Protein AF-A0AAT9IBJ9-F1 (afdb_monomer)

Foldseek 3Di:
DDDDDDDDDDDDDDPPPPPPPPPPQPPQAWKDKAWDDWDQFAQFKTKTKMFIGRSSFFWPWKWKFKDFDDPQQADPVRHGDQVSVVVCSVPPTDTDTWPRDGITIDMDGGHHAQTKMWMKIWIGDPNGIDIHGIDMDHHFALAAWDKAWDQDWDDDPQFKTKTKMFGQHRGNDFWPWKWKFKDLDPPGDPVHDIDTFDGHGTMDMDMDGGHDAPGKMWMWIWIADPRGIDIYHTHIDHGHDQWDQQPVPRDIFGWDDQPPKIKGLFWAADDDPDQQLQFKYAPPDNDRDSVVRCPDPCCRPQHMFGQQVRQQVPAGPQKGFAALVNVLSNVVVQPDDSVQSPDAFKGDFRCCLLADPLAPDDNHCVVSSHQAQRAKAALSDDGDRGSFKAKEWHDHDPPDDPPQATWMKIDGHHGMIHIDRPGHSSMTHTTMIMHD

Sequence (436 aa):
MKKILILLSGAIMLVLACKKDKIKYNAGVTPAVVTTYPVNVTATSAALTGISLTGGKGITRQGFYTVMVSPDMYDTRGELDMTRVDSLVVRNGVHVEAPVKGDFEATITGLTGDTIYFVKAYAANDAGVTYGESVLFRSSKLVPPVVMLAKEYINIGDSAAVITGEVTAVGGDVVTERGLVWSTHENPEVTDQKVKLGTDQGSFTDTIPSLLTFVKYYVRAYAINRFGTAYSEQLVVIFLPPSFTDPRDGEEYTIKQYGNAVWMTQNFRHIPATGFGTEMWMQDYNGTDGGEAKKNKYYHEYGCLYTYDKAVAVAPAGWHLATDEEWKQLEILTGLTRKEADDVEWRGGSNEKLKSNLWPGQESGAMEFNIHPGGKQWCGGAFQDFQSMAFYWTGLDEGVASGESPYYRFYPPGNGTGRWNNWPNCVGLSVRYVRD

Structure (mmCIF, N/CA/C/O backbone):
data_AF-A0AAT9IBJ9-F1
#
_entry.id   AF-A0AAT9IBJ9-F1
#
loop_
_atom_site.group_PDB
_atom_site.id
_atom_site.type_symbol
_atom_site.label_atom_id
_atom_site.label_alt_id
_atom_site.label_comp_id
_atom_site.label_asym_id
_atom_site.label_entity_id
_atom_site.label_seq_id
_atom_site.pdbx_PDB_ins_code
_atom_site.Cartn_x
_atom_site.Cartn_y
_atom_site.Cartn_z
_atom_site.occupancy
_atom_site.B_iso_or_equiv
_atom_site.auth_seq_id
_atom_site.auth_comp_id
_atom_site.auth_asym_id
_atom_site.auth_atom_id
_atom_site.pdbx_PDB_model_num
ATOM 1 N N . MET A 1 1 ? 55.994 -9.973 83.983 1.00 33.88 1 MET A N 1
ATOM 2 C CA . MET A 1 1 ? 56.185 -8.737 83.193 1.00 33.88 1 MET A CA 1
ATOM 3 C C . MET A 1 1 ? 54.816 -8.170 82.860 1.00 33.88 1 MET A C 1
ATOM 5 O O . MET A 1 1 ? 53.998 -8.927 82.374 1.00 33.88 1 MET A O 1
ATOM 9 N N . LYS A 1 2 ? 54.624 -6.880 83.185 1.00 39.41 2 LYS A N 1
ATOM 10 C CA . LYS A 1 2 ? 53.522 -5.948 82.848 1.00 39.41 2 LYS A CA 1
ATOM 11 C C . LYS A 1 2 ? 52.076 -6.436 83.141 1.00 39.41 2 LYS A C 1
ATOM 13 O O . LYS A 1 2 ? 51.582 -7.302 82.443 1.00 39.41 2 LYS A O 1
ATOM 18 N N . LYS A 1 3 ? 51.427 -6.041 84.256 1.00 29.80 3 LYS A N 1
ATOM 19 C CA . LYS A 1 3 ? 50.841 -4.705 84.597 1.00 29.80 3 LYS A CA 1
ATOM 20 C C . LYS A 1 3 ? 49.663 -4.365 83.656 1.00 29.80 3 LYS A C 1
ATOM 22 O O . LYS A 1 3 ? 49.868 -4.469 82.460 1.00 29.80 3 LYS A O 1
ATOM 27 N N . ILE A 1 4 ? 48.465 -3.916 84.052 1.00 33.72 4 ILE A N 1
ATOM 28 C CA . ILE A 1 4 ? 47.937 -3.197 85.239 1.00 33.72 4 ILE A CA 1
ATOM 29 C C . ILE A 1 4 ? 46.386 -3.172 85.049 1.00 33.72 4 ILE A C 1
ATOM 31 O O . ILE A 1 4 ? 45.943 -3.057 83.913 1.00 33.72 4 ILE A O 1
ATOM 35 N N . LEU A 1 5 ? 45.550 -3.564 86.026 1.00 29.17 5 LEU A N 1
ATOM 36 C CA . LEU A 1 5 ? 44.768 -2.716 86.965 1.00 29.17 5 LEU A CA 1
ATOM 37 C C . LEU A 1 5 ? 44.037 -1.520 86.295 1.00 29.17 5 LEU A C 1
ATOM 39 O O . LEU A 1 5 ? 44.685 -0.702 85.664 1.00 29.17 5 LEU A O 1
ATOM 43 N N . ILE A 1 6 ? 42.704 -1.396 86.361 1.00 33.59 6 ILE A N 1
ATOM 44 C CA . ILE A 1 6 ? 41.917 -0.464 87.219 1.00 33.59 6 ILE A CA 1
ATOM 45 C C . ILE A 1 6 ? 40.426 -0.723 86.846 1.00 33.59 6 ILE A C 1
ATOM 47 O O . ILE A 1 6 ? 40.123 -0.718 85.659 1.00 33.59 6 ILE A O 1
ATOM 51 N N . LEU A 1 7 ? 39.505 -1.223 87.687 1.00 30.17 7 LEU A N 1
ATOM 52 C CA . LEU A 1 7 ? 38.807 -0.703 88.888 1.00 30.17 7 LEU A CA 1
ATOM 53 C C . LEU A 1 7 ? 37.723 0.383 88.651 1.00 30.17 7 LEU A C 1
ATOM 55 O O . LEU A 1 7 ? 38.048 1.484 88.227 1.00 30.17 7 LEU A O 1
ATOM 59 N N . LEU A 1 8 ? 36.493 0.046 89.106 1.00 29.92 8 LEU A N 1
ATOM 60 C CA . LEU A 1 8 ? 35.306 0.882 89.436 1.00 29.92 8 LEU A CA 1
ATOM 61 C C . LEU A 1 8 ? 34.594 1.580 88.255 1.00 29.92 8 LEU A C 1
ATOM 63 O O . LEU A 1 8 ? 35.239 2.060 87.345 1.00 29.92 8 LEU A O 1
ATOM 67 N N . SER A 1 9 ? 33.268 1.734 88.155 1.00 32.50 9 SER A N 1
ATOM 68 C CA . SER A 1 9 ? 32.111 1.747 89.078 1.00 32.50 9 SER A CA 1
ATOM 69 C C . SER A 1 9 ? 30.841 1.751 88.184 1.00 32.50 9 SER A C 1
ATOM 71 O O . SER A 1 9 ? 30.883 2.302 87.093 1.00 32.50 9 SER A O 1
ATOM 73 N N . GLY A 1 10 ? 29.779 0.980 88.444 1.00 38.00 10 GLY A N 1
ATOM 74 C CA . GLY A 1 10 ? 28.601 1.400 89.217 1.00 38.00 10 GLY A CA 1
ATOM 75 C C . GLY A 1 10 ? 27.656 2.351 88.454 1.00 38.00 10 GLY A C 1
ATOM 76 O O . GLY A 1 10 ? 27.929 3.541 88.451 1.00 38.00 10 GLY A O 1
ATOM 77 N N . ALA A 1 11 ? 26.537 1.868 87.882 1.00 32.09 11 ALA A N 1
ATOM 78 C CA . ALA A 1 11 ? 25.336 2.685 87.601 1.00 32.09 11 ALA A CA 1
ATOM 79 C C . ALA A 1 11 ? 24.121 1.847 87.127 1.00 32.09 11 ALA A C 1
ATOM 81 O O . ALA A 1 11 ? 24.049 1.414 85.984 1.00 32.09 11 ALA A O 1
ATOM 82 N N . ILE A 1 12 ? 23.175 1.633 88.048 1.00 39.91 12 ILE A N 1
ATOM 83 C CA . ILE A 1 12 ? 21.723 1.866 87.906 1.00 39.91 12 ILE A CA 1
ATOM 84 C C . ILE A 1 12 ? 21.079 1.459 86.559 1.00 39.91 12 ILE A C 1
ATOM 86 O O . ILE A 1 12 ? 21.113 2.199 85.578 1.00 39.91 12 ILE A O 1
ATOM 90 N N . MET A 1 13 ? 20.348 0.334 86.564 1.00 36.72 13 MET A N 1
ATOM 91 C CA . MET A 1 13 ? 19.259 0.093 85.609 1.00 36.72 13 MET A CA 1
ATOM 92 C C . MET A 1 13 ? 18.136 1.109 85.868 1.00 36.72 13 MET A C 1
ATOM 94 O O . MET A 1 13 ? 17.325 0.934 86.778 1.00 36.72 13 MET A O 1
ATOM 98 N N . LEU A 1 14 ? 18.076 2.167 85.058 1.00 37.56 14 LEU A N 1
ATOM 99 C CA . LEU A 1 14 ? 16.881 2.993 84.923 1.00 37.56 14 LEU A CA 1
ATOM 100 C C . LEU A 1 14 ? 15.986 2.350 83.856 1.00 37.56 14 LEU A C 1
ATOM 102 O O . LEU A 1 14 ? 16.256 2.435 82.659 1.00 37.56 14 LEU A O 1
ATOM 106 N N . VAL A 1 15 ? 14.913 1.692 84.294 1.00 42.31 15 VAL A N 1
ATOM 107 C CA . VAL A 1 15 ? 13.824 1.256 83.413 1.00 42.31 15 VAL A CA 1
ATOM 108 C C . VAL A 1 15 ? 13.047 2.505 82.994 1.00 42.31 15 VAL A C 1
ATOM 110 O O . VAL A 1 15 ? 12.079 2.899 83.640 1.00 42.31 15 VAL A O 1
ATOM 113 N N . LEU A 1 16 ? 13.481 3.164 81.920 1.00 41.03 16 LEU A N 1
ATOM 114 C CA . LEU A 1 16 ? 12.654 4.153 81.236 1.00 41.03 16 LEU A CA 1
ATOM 115 C C . LEU A 1 16 ? 11.699 3.408 80.307 1.00 41.03 16 LEU A C 1
ATOM 117 O O . LEU A 1 16 ? 12.017 3.066 79.170 1.00 41.03 16 LEU A O 1
ATOM 121 N N . ALA A 1 17 ? 10.505 3.149 80.835 1.00 44.41 17 ALA A N 1
ATOM 122 C CA . ALA A 1 17 ? 9.339 2.800 80.051 1.00 44.41 17 ALA A CA 1
ATOM 123 C C . ALA A 1 17 ? 9.091 3.904 79.011 1.00 44.41 17 ALA A C 1
ATOM 125 O O . ALA A 1 17 ? 8.544 4.961 79.328 1.00 44.41 17 ALA A O 1
ATOM 126 N N . CYS A 1 18 ? 9.464 3.656 77.755 1.00 38.22 18 CYS A N 1
ATOM 127 C CA . CYS A 1 18 ? 8.864 4.375 76.641 1.00 38.22 18 CYS A CA 1
ATOM 128 C C . CYS A 1 18 ? 7.370 4.037 76.642 1.00 38.22 18 CYS A C 1
ATOM 130 O O . CYS A 1 18 ? 6.963 2.956 76.207 1.00 38.22 18 CYS A O 1
ATOM 132 N N . LYS A 1 19 ? 6.535 4.960 77.136 1.00 46.34 19 LYS A N 1
ATOM 133 C CA . LYS A 1 19 ? 5.128 4.999 76.740 1.00 46.34 19 LYS A CA 1
ATOM 134 C C . LYS A 1 19 ? 5.133 5.113 75.221 1.00 46.34 19 LYS A C 1
ATOM 136 O O . LYS A 1 19 ? 5.510 6.142 74.674 1.00 46.34 19 LYS A O 1
ATOM 141 N N . LYS A 1 20 ? 4.755 4.029 74.547 1.00 48.34 20 LYS A N 1
ATOM 142 C CA . LYS A 1 20 ? 4.363 4.065 73.144 1.00 48.34 20 LYS A CA 1
ATOM 143 C C . LYS A 1 20 ? 3.150 4.984 73.096 1.00 48.34 20 LYS A C 1
ATOM 145 O O . LYS A 1 20 ? 2.043 4.552 73.422 1.00 48.34 20 LYS A O 1
ATOM 150 N N . ASP A 1 21 ? 3.378 6.259 72.796 1.00 45.72 21 ASP A N 1
ATOM 151 C CA . ASP A 1 21 ? 2.298 7.173 72.480 1.00 45.72 21 ASP A CA 1
ATOM 152 C C . ASP A 1 21 ? 1.456 6.478 71.419 1.00 45.72 21 ASP A C 1
ATOM 154 O O . ASP A 1 21 ? 1.953 6.047 70.373 1.00 45.72 21 ASP A O 1
ATOM 158 N N . LYS A 1 22 ? 0.183 6.250 71.747 1.00 47.19 22 LYS A N 1
ATOM 159 C CA . LYS A 1 22 ? -0.789 5.784 70.771 1.00 47.19 22 LYS A CA 1
ATOM 160 C C . LYS A 1 22 ? -0.810 6.864 69.701 1.00 47.19 22 LYS A C 1
ATOM 162 O O . LYS A 1 22 ? -1.432 7.903 69.909 1.00 47.19 22 LYS A O 1
ATOM 167 N N . ILE A 1 23 ? -0.113 6.632 68.590 1.00 51.53 23 ILE A N 1
ATOM 168 C CA . ILE A 1 23 ? -0.318 7.396 67.367 1.00 51.53 23 ILE A CA 1
ATOM 169 C C . ILE A 1 23 ? -1.826 7.331 67.146 1.00 51.53 23 ILE A C 1
ATOM 171 O O . ILE A 1 23 ? -2.385 6.248 66.954 1.00 51.53 23 ILE A O 1
ATOM 175 N N . LYS A 1 24 ? -2.504 8.471 67.306 1.00 49.97 24 LYS A N 1
ATOM 176 C CA . LYS A 1 24 ? -3.900 8.595 66.914 1.00 49.97 24 LYS A CA 1
ATOM 177 C C . LYS A 1 24 ? -3.889 8.326 65.417 1.00 49.97 24 LYS A C 1
ATOM 179 O O . LYS A 1 24 ? -3.444 9.179 64.658 1.00 49.97 24 LYS A O 1
ATOM 184 N N . TYR A 1 25 ? -4.297 7.126 65.002 1.00 54.47 25 TYR A N 1
ATOM 185 C CA . TYR A 1 25 ? -4.674 6.900 63.615 1.00 54.47 25 TYR A CA 1
ATOM 186 C C . TYR A 1 25 ? -5.629 8.037 63.262 1.00 54.47 25 TYR A C 1
ATOM 188 O O . TYR A 1 25 ? -6.594 8.260 64.002 1.00 54.47 25 TYR A O 1
ATOM 196 N N . ASN A 1 26 ? -5.307 8.809 62.219 1.00 57.41 26 ASN A N 1
ATOM 197 C CA . ASN A 1 26 ? -6.212 9.836 61.718 1.00 57.41 26 ASN A CA 1
ATOM 198 C C . ASN A 1 26 ? -7.602 9.207 61.623 1.00 57.41 26 ASN A C 1
ATOM 200 O O . ASN A 1 26 ? -7.739 8.099 61.097 1.00 57.41 26 ASN A O 1
ATOM 204 N N . ALA A 1 27 ? -8.606 9.857 62.216 1.00 66.31 27 ALA A N 1
ATOM 205 C CA . ALA A 1 27 ? -9.973 9.373 62.121 1.00 66.31 27 ALA A CA 1
ATOM 206 C C . ALA A 1 27 ? -10.280 9.207 60.630 1.00 66.31 27 ALA A C 1
ATOM 208 O O . ALA A 1 27 ? -10.141 10.171 59.882 1.00 66.31 27 ALA A O 1
ATOM 209 N N . GLY A 1 28 ? -10.583 7.977 60.198 1.00 71.62 28 GLY A N 1
ATOM 210 C CA . GLY A 1 28 ? -10.829 7.721 58.781 1.00 71.62 28 GLY A CA 1
ATOM 211 C C . GLY A 1 28 ? -11.870 8.693 58.250 1.00 71.62 28 GLY A C 1
ATOM 212 O O . GLY A 1 28 ? -12.918 8.863 58.878 1.00 71.62 28 GLY A O 1
ATOM 213 N N . VAL A 1 29 ? -11.531 9.346 57.146 1.00 87.06 29 VAL A N 1
ATOM 214 C CA . VAL A 1 29 ? -12.400 10.285 56.438 1.00 87.06 29 VAL A CA 1
ATOM 215 C C . VAL A 1 29 ? -13.200 9.527 55.386 1.00 87.06 29 VAL A C 1
ATOM 217 O O . VAL A 1 29 ? -12.991 8.328 55.186 1.00 87.06 29 VAL A O 1
ATOM 220 N N . THR A 1 30 ? -14.138 10.200 54.727 1.00 89.75 30 THR A N 1
ATOM 221 C CA . THR A 1 30 ? -14.842 9.602 53.591 1.00 89.75 30 THR A CA 1
ATOM 222 C C . THR A 1 30 ? -13.848 9.202 52.487 1.00 89.75 30 THR A C 1
ATOM 224 O O . THR A 1 30 ? -12.748 9.762 52.416 1.00 89.75 30 THR A O 1
ATOM 227 N N . PRO A 1 31 ? -14.182 8.222 51.629 1.00 92.38 31 PRO A N 1
ATOM 228 C CA . PRO A 1 31 ? -13.304 7.824 50.531 1.00 92.38 31 PRO A CA 1
ATOM 229 C C . PRO A 1 31 ? -13.069 8.973 49.542 1.00 92.38 31 PRO A C 1
ATOM 231 O O . PRO A 1 31 ? -13.864 9.907 49.470 1.00 92.38 31 PRO A O 1
ATOM 234 N N . ALA A 1 32 ? -12.026 8.878 48.722 1.00 92.50 32 ALA A N 1
ATOM 235 C CA . ALA A 1 32 ? -11.941 9.653 47.484 1.00 92.50 32 ALA A CA 1
ATOM 236 C C . ALA A 1 32 ? -12.329 8.743 46.317 1.00 92.50 32 ALA A C 1
ATOM 238 O O . ALA A 1 32 ? -11.986 7.561 46.327 1.00 92.50 32 ALA A O 1
ATOM 239 N N . VAL A 1 33 ? -13.047 9.271 45.331 1.00 95.56 33 VAL A N 1
ATOM 240 C CA . VAL A 1 33 ? -13.474 8.504 44.158 1.00 95.56 33 VAL A CA 1
ATOM 241 C C . VAL A 1 33 ? -13.428 9.375 42.908 1.00 95.56 33 VAL A C 1
ATOM 243 O O . VAL A 1 33 ? -13.745 10.562 42.958 1.00 95.56 33 VAL A O 1
ATOM 246 N N . VAL A 1 34 ? -13.019 8.778 41.793 1.00 96.69 34 VAL A N 1
ATOM 247 C CA . VAL A 1 34 ? -12.942 9.407 40.473 1.00 96.69 34 VAL A CA 1
ATOM 248 C C . VAL A 1 34 ? -13.735 8.558 39.488 1.00 96.69 34 VAL A C 1
ATOM 250 O O . VAL A 1 34 ? -13.522 7.349 39.395 1.00 96.69 34 VAL A O 1
ATOM 253 N N . THR A 1 35 ? -14.642 9.200 38.753 1.00 97.50 35 THR A N 1
ATOM 254 C CA . THR A 1 35 ? -15.336 8.595 37.611 1.00 97.50 35 THR A CA 1
ATOM 255 C C . THR A 1 35 ? -14.458 8.731 36.369 1.00 97.50 35 THR A C 1
ATOM 257 O O . THR A 1 35 ? -13.987 9.831 36.079 1.00 97.50 35 THR A O 1
ATOM 260 N N . THR A 1 36 ? -14.251 7.651 35.615 1.00 96.19 36 THR A N 1
ATOM 261 C CA . THR A 1 36 ? -13.527 7.685 34.333 1.00 96.19 36 THR A CA 1
ATOM 262 C C . THR A 1 36 ? -14.460 7.395 33.156 1.00 96.19 36 THR A C 1
ATOM 264 O O . THR A 1 36 ? -15.630 7.051 33.338 1.00 96.19 36 THR A O 1
ATOM 267 N N . TYR A 1 37 ? -13.972 7.593 31.926 1.00 94.50 37 TYR A N 1
ATOM 268 C CA . TYR A 1 37 ? -14.770 7.343 30.725 1.00 94.50 37 TYR A CA 1
ATOM 269 C C . TYR A 1 37 ? -15.087 5.847 30.570 1.00 94.50 37 TYR A C 1
ATOM 271 O O . TYR A 1 37 ? -14.172 5.022 30.669 1.00 94.50 37 TYR A O 1
ATOM 279 N N . PRO A 1 38 ? -16.355 5.487 30.293 1.00 93.69 38 PRO A N 1
ATOM 280 C CA . PRO A 1 38 ? -16.714 4.112 29.983 1.00 93.69 38 PRO A CA 1
ATOM 281 C C . PRO A 1 38 ? -15.970 3.565 28.761 1.00 93.69 38 PRO A C 1
ATOM 283 O O . PRO A 1 38 ? -15.648 4.303 27.830 1.00 93.69 38 PRO A O 1
ATOM 286 N N . VAL A 1 39 ? -15.762 2.250 28.743 1.00 90.25 39 VAL A N 1
ATOM 287 C CA . VAL A 1 39 ? -15.169 1.499 27.624 1.00 90.25 39 VAL A CA 1
ATOM 288 C C . VAL A 1 39 ? -16.150 0.436 27.120 1.00 90.25 39 VAL A C 1
ATOM 290 O O . VAL A 1 39 ? -17.191 0.207 27.740 1.00 90.25 39 VAL A O 1
ATOM 293 N N . ASN A 1 40 ? -15.860 -0.196 25.976 1.00 86.31 40 ASN A N 1
ATOM 294 C CA . ASN A 1 40 ? -16.709 -1.239 25.376 1.00 86.31 40 ASN A CA 1
ATOM 295 C C . ASN A 1 40 ? -18.190 -0.817 25.255 1.00 86.31 40 ASN A C 1
ATOM 297 O O . ASN A 1 40 ? -19.105 -1.581 25.566 1.00 86.31 40 ASN A O 1
ATOM 301 N N . VAL A 1 41 ? -18.431 0.437 24.863 1.00 91.06 41 VAL A N 1
ATOM 302 C CA . VAL A 1 41 ? -19.777 1.011 24.800 1.00 91.06 41 VAL A CA 1
ATOM 303 C C . VAL A 1 41 ? -20.520 0.457 23.582 1.00 91.06 41 VAL A C 1
ATOM 305 O O . VAL A 1 41 ? -20.170 0.745 22.437 1.00 91.06 41 VAL A O 1
ATOM 308 N N . THR A 1 42 ? -21.572 -0.321 23.825 1.00 93.00 42 THR A N 1
ATOM 309 C CA . THR A 1 42 ? -22.490 -0.835 22.799 1.00 93.00 42 THR A CA 1
ATOM 310 C C . THR A 1 42 ? -23.776 -0.006 22.769 1.00 93.00 42 THR A C 1
ATOM 312 O O . THR A 1 42 ? -23.921 0.993 23.481 1.00 93.00 42 THR A O 1
ATOM 315 N N . ALA A 1 43 ? -24.745 -0.403 21.942 1.00 93.81 43 ALA A N 1
ATOM 316 C CA . ALA A 1 43 ? -26.064 0.217 21.971 1.00 93.81 43 ALA A CA 1
ATOM 317 C C . ALA A 1 43 ? -26.853 -0.115 23.249 1.00 93.81 43 ALA A C 1
ATOM 319 O O . ALA A 1 43 ? -27.768 0.625 23.597 1.00 93.81 43 ALA A O 1
ATOM 320 N N . THR A 1 44 ? -26.511 -1.212 23.935 1.00 93.88 44 THR A N 1
ATOM 321 C CA . THR A 1 44 ? -27.290 -1.754 25.061 1.00 93.88 44 THR A CA 1
ATOM 322 C C . THR A 1 44 ? -26.507 -1.903 26.359 1.00 93.88 44 THR A C 1
ATOM 324 O O . THR A 1 44 ? -27.101 -2.226 27.384 1.00 93.88 44 THR A O 1
ATOM 327 N N . SER A 1 45 ? -25.196 -1.689 26.350 1.00 94.56 45 SER A N 1
ATOM 328 C CA . SER A 1 45 ? -24.333 -1.861 27.516 1.00 94.56 45 SER A CA 1
ATOM 329 C C . SER A 1 45 ? -23.090 -0.980 27.454 1.00 94.56 45 SER A C 1
ATOM 331 O O . SER A 1 45 ? -22.714 -0.492 26.391 1.00 94.56 45 SER A O 1
ATOM 333 N N . ALA A 1 46 ? -22.446 -0.786 28.600 1.00 94.88 4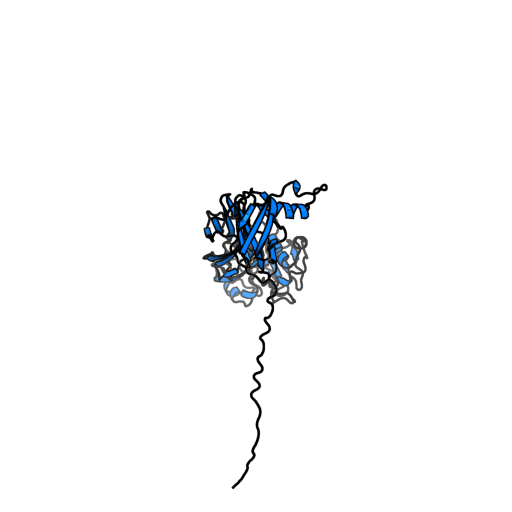6 ALA A N 1
ATOM 334 C CA . ALA A 1 46 ? -21.133 -0.158 28.702 1.00 94.88 46 ALA A CA 1
ATOM 335 C C . ALA A 1 46 ? -20.378 -0.718 29.913 1.00 94.88 46 ALA A C 1
ATOM 337 O O . ALA A 1 46 ? -20.995 -1.054 30.929 1.00 94.88 46 ALA A O 1
ATOM 338 N N . ALA A 1 47 ? -19.051 -0.790 29.820 1.00 94.38 47 ALA A N 1
ATOM 339 C CA . ALA A 1 47 ? -18.187 -1.024 30.970 1.00 94.38 47 ALA A CA 1
ATOM 340 C C . ALA A 1 47 ? -17.871 0.318 31.638 1.00 94.38 47 ALA A C 1
ATOM 342 O O . ALA A 1 47 ? -17.196 1.172 31.063 1.00 94.38 47 ALA A O 1
ATOM 343 N N . LEU A 1 48 ? -18.405 0.520 32.840 1.00 96.88 48 LEU A N 1
ATOM 344 C CA . LEU A 1 48 ? -18.206 1.714 33.654 1.00 96.88 48 LEU A CA 1
ATOM 345 C C . LEU A 1 48 ? -16.942 1.543 34.486 1.00 96.88 48 LEU A C 1
ATOM 347 O O . LEU A 1 48 ? -16.769 0.507 35.125 1.00 96.88 48 LEU A O 1
ATOM 351 N N . THR A 1 49 ? -16.084 2.556 34.500 1.00 96.06 49 THR A N 1
ATOM 352 C CA . THR A 1 49 ? -14.758 2.494 35.121 1.00 96.06 49 THR A CA 1
ATOM 353 C C . THR A 1 49 ? -14.596 3.607 36.156 1.00 96.06 49 THR A C 1
ATOM 355 O O . THR A 1 49 ? -15.121 4.715 35.999 1.00 96.06 49 THR A O 1
ATOM 358 N N . GLY A 1 50 ? -13.903 3.304 37.254 1.00 96.19 50 GLY A N 1
ATOM 359 C CA . GLY A 1 50 ? -13.663 4.252 38.334 1.00 96.19 50 GLY A CA 1
ATOM 360 C C . GLY A 1 50 ? -12.473 3.865 39.205 1.00 96.19 50 GLY A C 1
ATOM 361 O O . GLY A 1 50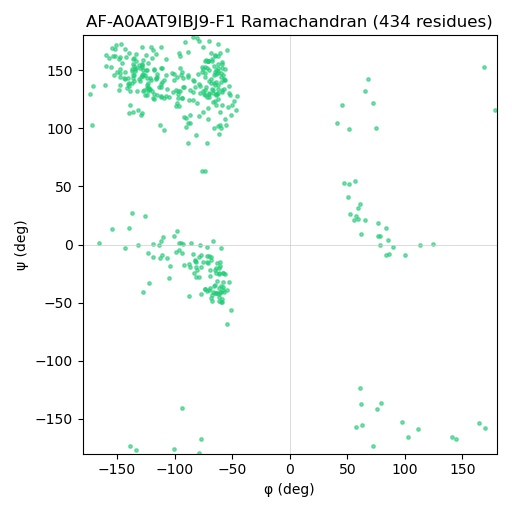 ? -12.005 2.726 39.193 1.00 96.19 50 GLY A O 1
ATOM 362 N N . ILE A 1 51 ? -11.989 4.842 39.968 1.00 94.50 51 ILE A N 1
ATOM 363 C CA . ILE A 1 51 ? -10.856 4.693 40.888 1.00 94.50 51 ILE A CA 1
ATOM 364 C C . ILE A 1 51 ? -11.298 5.166 42.268 1.00 94.50 51 ILE A C 1
ATOM 366 O O . ILE A 1 51 ? -11.883 6.244 42.388 1.00 94.50 51 ILE A O 1
ATOM 370 N N . SER A 1 52 ? -11.015 4.396 43.317 1.00 92.44 52 SER A N 1
ATOM 371 C CA . SER A 1 52 ? -11.308 4.762 44.702 1.00 92.44 52 SER A CA 1
ATOM 372 C C . SER A 1 52 ? -10.093 4.639 45.627 1.00 92.44 52 SER A C 1
ATOM 374 O O . SER A 1 52 ? -9.236 3.764 45.497 1.00 92.44 52 SER A O 1
ATOM 376 N N . LEU A 1 53 ? -10.028 5.539 46.609 1.00 89.75 53 LEU A N 1
ATOM 377 C CA . LEU A 1 53 ? -9.049 5.535 47.693 1.00 89.75 53 LEU A CA 1
ATOM 378 C C . LEU A 1 53 ? -9.782 5.528 49.032 1.00 89.75 53 LEU A C 1
ATOM 380 O O . LEU A 1 53 ? -10.741 6.266 49.246 1.00 89.75 53 LEU A O 1
ATOM 384 N N . THR A 1 54 ? -9.295 4.716 49.965 1.00 85.12 54 THR A N 1
ATOM 385 C CA . THR A 1 54 ? -10.000 4.358 51.207 1.00 85.12 54 THR A CA 1
ATOM 386 C C . THR A 1 54 ? -10.243 5.520 52.178 1.00 85.12 54 THR A C 1
ATOM 388 O O . THR A 1 54 ? -11.108 5.426 53.044 1.00 85.12 54 THR A O 1
ATOM 391 N N . GLY A 1 55 ? -9.469 6.607 52.099 1.00 76.75 55 GLY A N 1
ATOM 392 C CA . GLY A 1 55 ? -9.528 7.678 53.105 1.00 76.75 55 GLY A CA 1
ATOM 393 C C . GLY A 1 55 ? -9.071 7.222 54.503 1.00 76.75 55 GLY A C 1
ATOM 394 O O . GLY A 1 55 ? -9.429 7.825 55.514 1.00 76.75 55 GLY A O 1
ATOM 395 N N . GLY A 1 56 ? -8.297 6.130 54.583 1.00 77.12 56 GLY A N 1
ATOM 396 C CA . GLY A 1 56 ? -7.768 5.575 55.836 1.00 77.12 56 GLY A CA 1
ATOM 397 C C . GLY A 1 56 ? -8.665 4.541 56.535 1.00 77.12 56 GLY A C 1
ATOM 398 O O . GLY A 1 56 ? -8.245 3.974 57.542 1.00 77.12 56 GLY A O 1
ATOM 399 N N . LYS A 1 57 ? -9.862 4.250 56.004 1.00 81.19 57 LYS A N 1
ATOM 400 C CA . LYS A 1 57 ? -10.751 3.152 56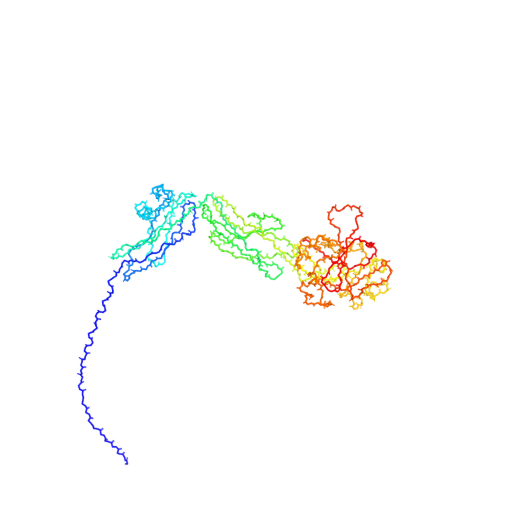.438 1.00 81.19 57 LYS A CA 1
ATOM 401 C C . LYS A 1 57 ? -11.227 2.343 55.236 1.00 81.19 57 LYS A C 1
ATOM 403 O O . LYS A 1 57 ? -11.502 2.916 54.193 1.00 81.19 57 LYS A O 1
ATOM 408 N N . GLY A 1 58 ? -11.346 1.023 55.381 1.00 88.75 58 GLY A N 1
ATOM 409 C CA . GLY A 1 58 ? -11.755 0.142 54.281 1.00 88.75 58 GLY A CA 1
ATOM 410 C C . GLY A 1 58 ? -13.058 0.594 53.613 1.00 88.75 58 GLY A C 1
ATOM 411 O O . GLY A 1 58 ? -14.010 0.968 54.295 1.00 88.75 58 GLY A O 1
ATOM 412 N N . ILE A 1 59 ? -13.081 0.564 52.281 1.00 93.00 59 ILE A N 1
ATOM 413 C CA . ILE A 1 59 ? -14.298 0.805 51.501 1.00 93.00 59 ILE A CA 1
ATOM 414 C C . ILE A 1 59 ? -15.257 -0.360 51.753 1.00 93.00 59 ILE A C 1
ATOM 416 O O . ILE A 1 59 ? -14.845 -1.518 51.747 1.00 93.00 59 ILE A O 1
ATOM 420 N N . THR A 1 60 ? -16.525 -0.053 52.005 1.00 94.12 60 THR A N 1
ATOM 421 C CA . THR A 1 60 ? -17.574 -1.044 52.276 1.00 94.12 60 THR A CA 1
ATOM 422 C C . THR A 1 60 ? -18.509 -1.235 51.089 1.00 94.12 60 THR A C 1
ATOM 424 O O . THR A 1 60 ? -19.037 -2.328 50.911 1.00 94.12 60 THR A O 1
ATOM 427 N N . ARG A 1 61 ? -18.698 -0.195 50.264 1.00 95.25 61 ARG A N 1
ATOM 428 C CA . ARG A 1 61 ? -19.465 -0.237 49.009 1.00 95.25 61 ARG A CA 1
ATOM 429 C C . ARG A 1 61 ? -18.874 0.715 47.986 1.00 95.25 61 ARG A C 1
ATOM 431 O O . ARG A 1 61 ? -18.385 1.780 48.360 1.00 95.25 61 ARG A O 1
ATOM 438 N N . GLN A 1 62 ? -18.977 0.362 46.714 1.00 96.88 62 GLN A N 1
ATOM 439 C CA . GLN A 1 62 ? -18.638 1.244 45.604 1.00 96.88 62 GLN A CA 1
ATOM 440 C C . GLN A 1 62 ? -19.356 0.802 44.338 1.00 96.88 62 GLN A C 1
ATOM 442 O O . GLN A 1 62 ? -19.788 -0.341 44.232 1.00 96.88 62 GLN A O 1
ATOM 447 N N . GLY A 1 63 ? -19.473 1.701 43.374 1.00 97.31 63 GLY A N 1
ATOM 448 C CA . GLY A 1 63 ? -20.200 1.426 42.145 1.00 97.31 63 GLY A CA 1
ATOM 449 C C . GLY A 1 63 ? -20.504 2.702 41.384 1.00 97.31 63 GLY A C 1
ATOM 450 O O . GLY A 1 63 ? -19.801 3.703 41.526 1.00 97.31 63 GLY A O 1
ATOM 451 N N . PHE A 1 64 ? -21.572 2.671 40.595 1.00 98.12 64 PHE A N 1
ATOM 452 C CA . PHE A 1 64 ? -21.932 3.750 39.687 1.00 98.12 64 PHE A CA 1
ATOM 453 C C . PHE A 1 64 ? -23.428 4.046 39.716 1.00 98.12 64 PHE A C 1
ATOM 455 O O . PHE A 1 64 ? -24.253 3.155 39.904 1.00 98.12 64 PHE A O 1
ATOM 462 N N . TYR A 1 65 ? -23.761 5.306 39.468 1.00 98.00 65 TYR A N 1
ATOM 463 C CA . TYR A 1 65 ? -25.088 5.759 39.081 1.00 98.00 65 TYR A CA 1
ATOM 464 C C . TYR A 1 65 ? -25.044 6.234 37.636 1.00 98.00 65 TYR A C 1
ATOM 466 O O . TYR A 1 65 ? -24.087 6.898 37.233 1.00 98.00 65 TYR A O 1
ATOM 474 N N . THR A 1 66 ? -26.074 5.916 36.859 1.00 97.56 66 THR A N 1
ATOM 475 C CA . THR A 1 66 ? -26.167 6.319 35.451 1.00 97.56 66 THR A CA 1
ATOM 476 C C . THR A 1 66 ? -27.558 6.809 35.099 1.00 97.56 66 THR A C 1
ATOM 478 O O . THR A 1 66 ? -28.549 6.222 35.517 1.00 97.56 66 THR A O 1
ATOM 481 N N . VAL A 1 67 ? -27.670 7.868 34.310 1.00 96.81 67 VAL A N 1
ATOM 482 C CA . VAL A 1 67 ? -28.976 8.414 33.923 1.00 96.81 67 VAL A CA 1
ATOM 483 C C . VAL A 1 67 ? -28.930 8.920 32.491 1.00 96.81 67 VAL A C 1
ATOM 485 O O . VAL A 1 67 ? -27.916 9.455 32.050 1.00 96.81 67 VAL A O 1
ATOM 488 N N . MET A 1 68 ? -30.024 8.730 31.758 1.00 96.75 68 MET A N 1
ATOM 489 C CA . MET A 1 68 ? -30.193 9.312 30.428 1.00 96.75 68 MET A CA 1
ATOM 490 C C . MET A 1 68 ? -30.265 10.834 30.544 1.00 96.75 68 MET A C 1
ATOM 492 O O . MET A 1 68 ? -30.923 11.345 31.450 1.00 96.75 68 MET A O 1
ATOM 496 N N . VAL A 1 69 ? -29.618 11.557 29.631 1.00 96.38 69 VAL A N 1
ATOM 497 C CA . VAL A 1 69 ? -29.752 13.015 29.578 1.00 96.38 69 VAL A CA 1
ATOM 498 C C . VAL A 1 69 ? -31.206 13.379 29.295 1.00 96.38 69 VAL A C 1
ATOM 500 O O . VAL A 1 69 ? -31.791 12.922 28.312 1.00 96.38 69 VAL A O 1
ATOM 503 N N . SER A 1 70 ? -31.785 14.207 30.159 1.00 94.56 70 SER A N 1
ATOM 504 C CA . SER A 1 70 ? -33.184 14.625 30.091 1.00 94.56 70 SER A CA 1
ATOM 505 C C . SER A 1 70 ? -33.323 16.153 30.125 1.00 94.56 70 SER A C 1
ATOM 507 O O . SER A 1 70 ? -32.414 16.848 30.584 1.00 94.56 70 SER A O 1
ATOM 509 N N . PRO A 1 71 ? -34.449 16.716 29.640 1.00 94.81 71 PRO A N 1
ATOM 510 C CA . PRO A 1 71 ? -34.629 18.169 29.532 1.00 94.81 71 PRO A CA 1
ATOM 511 C C . PRO A 1 71 ? -34.496 18.948 30.852 1.00 94.81 71 PRO A C 1
ATOM 513 O O . PRO A 1 71 ? -34.167 20.128 30.838 1.00 94.81 71 PRO A O 1
ATOM 516 N N . ASP A 1 72 ? -34.732 18.305 31.996 1.00 94.50 72 ASP A N 1
ATOM 517 C CA . ASP A 1 72 ? -34.595 18.895 33.334 1.00 94.50 72 ASP A CA 1
ATOM 518 C C . ASP A 1 72 ? -33.137 19.127 33.770 1.00 94.50 72 ASP A C 1
ATOM 520 O O . ASP A 1 72 ? -32.907 19.815 34.765 1.00 94.50 72 ASP A O 1
ATOM 524 N N . MET A 1 73 ? -32.162 18.604 33.020 1.00 96.19 73 MET A N 1
ATOM 525 C CA . MET A 1 73 ? -30.729 18.847 33.228 1.00 96.19 73 MET A CA 1
ATOM 526 C C . MET A 1 73 ? -30.241 20.163 32.618 1.00 96.19 73 MET A C 1
ATOM 528 O O . MET A 1 73 ? -29.133 20.597 32.924 1.00 96.19 73 MET A O 1
ATOM 532 N N . TYR A 1 74 ? -31.044 20.796 31.766 1.00 95.50 74 TYR A N 1
ATOM 533 C CA . TYR A 1 74 ? -30.675 22.035 31.095 1.00 95.50 74 TYR A CA 1
ATOM 534 C C . TYR A 1 74 ? -31.175 23.257 31.868 1.00 95.50 74 TYR A C 1
ATOM 536 O O . TYR A 1 74 ? -32.211 23.220 32.546 1.00 95.50 74 TYR A O 1
ATOM 544 N N . ASP A 1 75 ? -30.430 24.352 31.782 1.00 94.75 75 ASP A N 1
ATOM 545 C CA . ASP A 1 75 ? -30.853 25.659 32.261 1.00 94.75 75 ASP A CA 1
ATOM 546 C C . ASP A 1 75 ? -31.812 26.341 31.264 1.00 94.75 75 ASP A C 1
ATOM 548 O O . ASP A 1 75 ? -32.159 25.816 30.204 1.00 94.75 75 ASP A O 1
ATOM 552 N N . THR A 1 76 ? -32.264 27.553 31.590 1.00 93.94 76 THR A N 1
ATOM 553 C CA . THR A 1 76 ? -33.179 28.314 30.721 1.00 93.94 76 THR A CA 1
ATOM 554 C C . THR A 1 76 ? -32.546 28.788 29.409 1.00 93.94 76 THR A C 1
ATOM 556 O O . THR A 1 76 ? -33.259 29.307 28.554 1.00 93.94 76 THR A O 1
ATOM 559 N N . ARG A 1 77 ? -31.221 28.684 29.264 1.00 94.44 77 ARG A N 1
ATOM 560 C CA . ARG A 1 77 ? -30.464 29.048 28.059 1.00 94.44 77 ARG A CA 1
ATOM 561 C C . ARG A 1 77 ? -30.191 27.832 27.170 1.00 94.44 77 ARG A C 1
ATOM 563 O O . ARG A 1 77 ? -29.691 28.016 26.067 1.00 94.44 77 ARG A O 1
ATOM 570 N N . GLY A 1 78 ? -30.563 26.629 27.616 1.00 93.19 78 GLY A N 1
ATOM 571 C CA . GLY A 1 78 ? -30.321 25.380 26.898 1.00 93.19 78 GLY A CA 1
ATOM 572 C C . GLY A 1 78 ? -28.930 24.794 27.139 1.00 93.19 78 GLY A C 1
ATOM 573 O O . GLY A 1 78 ? -28.533 23.892 26.407 1.00 93.19 78 GLY A O 1
ATOM 574 N N . GLU A 1 79 ? -28.207 25.270 28.153 1.00 95.06 79 GLU A N 1
ATOM 575 C CA . GLU A 1 79 ? -26.903 24.737 28.554 1.00 95.06 79 GLU A CA 1
ATOM 576 C C . GLU A 1 79 ? -27.064 23.724 29.691 1.00 95.06 79 GLU A C 1
ATOM 578 O O . GLU A 1 79 ? -28.008 23.803 30.478 1.00 95.06 79 GLU A O 1
ATOM 583 N N . LEU A 1 80 ? -26.154 22.753 29.795 1.00 94.88 80 LEU A N 1
ATOM 584 C CA . LEU A 1 80 ? -26.185 21.769 30.882 1.00 94.88 80 LEU A CA 1
ATOM 585 C C . LEU A 1 80 ? -25.897 22.444 32.232 1.00 94.88 80 LEU A C 1
ATOM 587 O O . LEU A 1 80 ? -24.828 23.018 32.437 1.00 94.88 80 LEU A O 1
ATOM 591 N N . ASP A 1 81 ? -26.825 22.319 33.182 1.00 96.12 81 ASP A N 1
ATOM 592 C CA . ASP A 1 81 ? -26.624 22.742 34.568 1.00 96.12 81 ASP A CA 1
ATOM 593 C C . ASP A 1 81 ? -26.043 21.574 35.370 1.00 96.12 81 ASP A C 1
ATOM 595 O O . ASP A 1 81 ? -26.758 20.666 35.803 1.00 96.12 81 ASP A O 1
ATOM 599 N N . MET A 1 82 ? -24.729 21.604 35.599 1.00 94.31 82 MET A N 1
ATOM 600 C CA . MET A 1 82 ? -24.030 20.525 36.301 1.00 94.31 82 MET A CA 1
ATOM 601 C C . MET A 1 82 ? -24.515 20.309 37.738 1.00 94.31 82 MET A C 1
ATOM 603 O O . MET A 1 82 ? -24.475 19.180 38.221 1.00 94.31 82 MET A O 1
ATOM 607 N N . THR A 1 83 ? -25.071 21.330 38.399 1.00 94.31 83 THR A N 1
ATOM 608 C CA . THR A 1 83 ? -25.667 21.164 39.735 1.00 94.31 83 THR A CA 1
ATOM 609 C C . THR A 1 83 ? -26.914 20.285 39.655 1.00 94.31 83 THR A C 1
ATOM 611 O O . THR A 1 83 ? -27.134 19.401 40.490 1.00 94.31 83 THR A O 1
ATOM 614 N N . ARG A 1 84 ? -27.734 20.494 38.616 1.00 95.25 84 ARG A N 1
ATOM 615 C CA . ARG A 1 84 ? -28.905 19.657 38.337 1.00 95.25 84 ARG A CA 1
ATOM 616 C C . ARG A 1 84 ? -28.488 18.258 37.928 1.00 95.25 84 ARG A C 1
ATOM 618 O O . ARG A 1 84 ? -29.005 17.313 38.526 1.00 95.25 84 ARG A O 1
ATOM 625 N N . VAL A 1 85 ? -27.540 18.129 36.995 1.00 95.25 85 VAL A N 1
ATOM 626 C CA . VAL A 1 85 ? -26.983 16.837 36.562 1.00 95.25 85 VAL A CA 1
ATOM 627 C C . VAL A 1 85 ? -26.549 16.034 37.780 1.00 95.25 85 VAL A C 1
ATOM 629 O O . VAL A 1 85 ? -27.070 14.946 38.007 1.00 95.25 85 VAL A O 1
ATOM 632 N N . ASP A 1 86 ? -25.677 16.596 38.616 1.00 94.88 86 ASP A N 1
ATOM 633 C CA . ASP A 1 86 ? -25.102 15.900 39.762 1.00 94.88 86 ASP A CA 1
ATOM 634 C C . ASP A 1 86 ? -26.151 15.387 40.746 1.00 94.88 86 ASP A C 1
ATOM 636 O O . ASP A 1 86 ? -25.993 14.291 41.289 1.00 94.88 86 ASP A O 1
ATOM 640 N N . SER A 1 87 ? -27.229 16.149 40.947 1.00 94.50 87 SER A N 1
ATOM 641 C CA . SER A 1 87 ? -28.357 15.721 41.776 1.00 94.50 87 SER A CA 1
ATOM 642 C C . SER A 1 87 ? -29.193 14.624 41.106 1.00 94.50 87 SER A C 1
ATOM 644 O O . SER A 1 87 ? -29.612 13.668 41.761 1.00 94.50 87 SER A O 1
ATOM 646 N N . LEU A 1 88 ? -29.421 14.738 39.795 1.00 95.50 88 LEU A N 1
ATOM 647 C CA . LEU A 1 88 ? -30.283 13.851 39.020 1.00 95.50 88 LEU A CA 1
ATOM 648 C C . LEU A 1 88 ? -29.638 12.491 38.786 1.00 95.50 88 LEU A C 1
ATOM 650 O O . LEU A 1 88 ? -30.342 11.487 38.883 1.00 95.50 88 LEU A O 1
ATOM 654 N N . VAL A 1 89 ? -28.322 12.436 38.551 1.00 96.25 89 VAL A N 1
ATOM 655 C CA . VAL A 1 89 ? -27.607 11.162 38.398 1.00 96.25 89 VAL A CA 1
ATOM 656 C C . VAL A 1 89 ? -27.774 10.307 39.651 1.00 96.25 89 VAL A C 1
ATOM 658 O O . VAL A 1 89 ? -28.120 9.138 39.547 1.00 96.25 89 VAL A O 1
ATOM 661 N N . VAL A 1 90 ? -27.597 10.885 40.840 1.00 95.25 90 VAL A N 1
ATOM 662 C CA . VAL A 1 90 ? -27.711 10.130 42.099 1.00 95.25 90 VAL A CA 1
ATOM 663 C C . VAL A 1 90 ? -29.169 9.805 42.436 1.00 95.25 90 VAL A C 1
ATOM 665 O O . VAL A 1 90 ? -29.458 8.721 42.932 1.00 95.25 90 VAL A O 1
ATOM 668 N N . ARG A 1 91 ? -30.105 10.728 42.177 1.00 95.00 91 ARG A N 1
ATOM 669 C CA . ARG A 1 91 ? -31.518 10.561 42.558 1.00 95.00 91 ARG A CA 1
ATOM 670 C C . ARG A 1 91 ? -32.292 9.621 41.635 1.00 95.00 91 ARG A C 1
ATOM 672 O O . ARG A 1 91 ? -33.111 8.844 42.113 1.00 95.00 91 ARG A O 1
ATOM 679 N N . ASN A 1 92 ? -32.079 9.748 40.329 1.00 94.69 92 ASN A N 1
ATOM 680 C CA . ASN A 1 92 ? -32.868 9.071 39.300 1.00 94.69 92 ASN A CA 1
ATOM 681 C C . ASN A 1 92 ? -32.063 7.994 38.559 1.00 94.69 92 ASN A C 1
ATOM 683 O O . ASN A 1 92 ? -32.630 7.279 37.734 1.00 94.69 92 ASN A O 1
ATOM 687 N N . GLY A 1 93 ? -30.751 7.915 38.788 1.00 93.50 93 GLY A N 1
ATOM 688 C CA . GLY A 1 93 ? -29.889 7.032 38.025 1.00 93.50 93 GLY A CA 1
ATOM 689 C C . GLY A 1 93 ? -30.051 5.560 38.380 1.00 93.50 93 GLY A C 1
ATOM 690 O O . GLY A 1 93 ? -30.279 5.187 39.530 1.00 93.50 93 GLY A O 1
ATOM 691 N N . VAL A 1 94 ? -29.867 4.711 37.372 1.00 96.00 94 VAL A N 1
ATOM 692 C CA . VAL A 1 94 ? -29.691 3.272 37.536 1.00 96.00 94 VAL A CA 1
ATOM 693 C C . VAL A 1 94 ? -28.394 3.039 38.299 1.00 96.00 94 VAL A C 1
ATOM 695 O O . VAL A 1 94 ? -27.325 3.495 37.885 1.00 96.00 94 VAL A O 1
ATOM 698 N N . HIS A 1 95 ? -28.516 2.336 39.420 1.00 95.50 95 HIS A N 1
ATOM 699 C CA . HIS A 1 95 ? -27.431 2.029 40.341 1.00 95.50 95 HIS A CA 1
ATOM 700 C C . HIS A 1 95 ? -26.839 0.648 40.043 1.00 95.50 95 HIS A C 1
ATOM 702 O O . HIS A 1 95 ? -27.577 -0.326 39.889 1.00 95.50 95 HIS A O 1
ATOM 708 N N . VAL A 1 96 ? -25.511 0.566 39.959 1.00 96.06 96 VAL A N 1
ATOM 709 C CA . VAL A 1 96 ? -24.765 -0.678 39.729 1.00 96.06 96 VAL A CA 1
ATOM 710 C C . VAL A 1 96 ? -23.626 -0.765 40.745 1.00 96.06 96 VAL A C 1
ATOM 712 O O . VAL A 1 96 ? -22.721 0.069 40.733 1.00 96.06 96 VAL A O 1
ATOM 715 N N . GLU A 1 97 ? -23.666 -1.765 41.627 1.00 95.94 97 GLU A N 1
ATOM 716 C CA . GLU A 1 97 ? -22.582 -2.055 42.578 1.00 95.94 97 GLU A CA 1
ATOM 717 C C . GLU A 1 97 ? -21.387 -2.698 41.856 1.00 95.94 97 GLU A C 1
ATOM 719 O O . GLU A 1 97 ? -21.551 -3.513 40.946 1.00 95.94 97 GLU A O 1
ATOM 724 N N . ALA A 1 98 ? -20.179 -2.362 42.300 1.00 95.62 98 ALA A N 1
ATOM 725 C CA . ALA A 1 98 ? -18.925 -2.935 41.830 1.00 95.62 98 ALA A CA 1
ATOM 726 C C . ALA A 1 98 ? -18.195 -3.647 42.986 1.00 95.62 98 ALA A C 1
ATOM 728 O O . ALA A 1 98 ? -18.316 -3.239 44.146 1.00 95.62 98 ALA A O 1
ATOM 729 N N . PRO A 1 99 ? -17.386 -4.687 42.711 1.00 92.75 99 PRO A N 1
ATOM 730 C CA . PRO A 1 99 ? -16.540 -5.304 43.730 1.00 92.75 99 PRO A CA 1
ATOM 731 C C . PRO A 1 99 ? -15.606 -4.278 44.380 1.00 92.75 99 PRO A C 1
ATOM 733 O O . PRO A 1 99 ? -15.053 -3.428 43.684 1.00 92.75 99 PRO A O 1
ATOM 736 N N . VAL A 1 100 ? -15.383 -4.373 45.695 1.00 90.44 100 VAL A N 1
ATOM 737 C CA . VAL A 1 100 ? -14.498 -3.455 46.433 1.00 90.44 100 VAL A CA 1
ATOM 738 C C . VAL A 1 100 ? -13.025 -3.706 46.076 1.00 90.44 100 VAL A C 1
ATOM 740 O O . VAL A 1 100 ? -12.431 -4.703 46.486 1.00 90.44 100 VAL A O 1
ATOM 743 N N . LYS A 1 101 ? -12.435 -2.779 45.319 1.00 82.00 101 LYS A N 1
ATOM 744 C CA . LYS A 1 101 ? -11.051 -2.744 44.817 1.00 82.00 101 LYS A CA 1
ATOM 745 C C . LYS A 1 101 ? -10.691 -1.294 44.445 1.00 82.00 101 LYS A C 1
ATOM 747 O O . LYS A 1 101 ? -11.595 -0.532 44.133 1.00 82.00 101 LYS A O 1
ATOM 752 N N . GLY A 1 102 ? -9.407 -0.917 44.478 1.00 80.38 102 GLY A N 1
ATOM 753 C CA . GLY A 1 102 ? -8.957 0.442 44.122 1.00 80.38 102 GLY A CA 1
ATOM 754 C C . GLY A 1 102 ? -9.435 0.881 42.733 1.00 80.38 102 GLY A C 1
ATOM 755 O O . GLY A 1 102 ? -10.316 1.726 42.635 1.00 80.38 102 GLY A O 1
ATOM 756 N N . ASP A 1 103 ? -8.923 0.251 41.675 1.00 89.31 103 ASP A N 1
ATOM 757 C CA . ASP A 1 103 ? -9.500 0.375 40.331 1.00 89.31 103 ASP A CA 1
ATOM 758 C C . ASP A 1 103 ? -10.654 -0.620 40.208 1.00 89.31 103 ASP A C 1
ATOM 760 O O . ASP A 1 103 ? -10.472 -1.824 40.453 1.00 89.31 103 ASP A O 1
ATOM 764 N N . PHE A 1 104 ? -11.839 -0.123 39.858 1.00 94.62 104 PHE A N 1
ATOM 765 C CA . PHE A 1 104 ? -13.053 -0.923 39.796 1.00 94.62 104 PHE A CA 1
ATOM 766 C C . PHE A 1 104 ? -13.854 -0.677 38.525 1.00 94.62 104 PHE A C 1
ATOM 768 O O . PHE A 1 104 ? -13.841 0.400 37.929 1.00 94.62 104 PHE A O 1
ATOM 775 N N . GLU A 1 105 ? -14.570 -1.723 38.131 1.00 95.62 105 GLU A N 1
ATOM 776 C CA . GLU A 1 105 ? -15.375 -1.763 36.923 1.00 95.62 105 GLU A CA 1
ATOM 777 C C . GLU A 1 105 ? -16.726 -2.403 37.240 1.00 95.62 105 GLU A C 1
ATOM 779 O O . GLU A 1 105 ? -16.816 -3.308 38.077 1.00 95.62 105 GLU A O 1
ATOM 784 N N . ALA A 1 106 ? -17.773 -1.937 36.565 1.00 96.06 106 ALA A N 1
ATOM 785 C CA . ALA A 1 106 ? -19.055 -2.622 36.513 1.00 96.06 106 ALA A CA 1
ATOM 786 C C . ALA A 1 106 ? -19.685 -2.483 35.127 1.00 96.06 106 ALA A C 1
ATOM 788 O O . ALA A 1 106 ? -19.534 -1.465 34.455 1.00 96.06 106 ALA A O 1
ATOM 789 N N . THR A 1 107 ? -20.442 -3.491 34.707 1.00 96.00 107 THR A N 1
ATOM 790 C CA . THR A 1 107 ? -21.175 -3.440 33.440 1.00 96.00 107 THR A CA 1
ATOM 791 C C . THR A 1 107 ? -22.588 -2.932 33.674 1.00 96.00 107 THR A C 1
ATOM 793 O O . THR A 1 107 ? -23.340 -3.515 34.455 1.00 96.00 107 THR A O 1
ATOM 796 N N . ILE A 1 108 ? -22.981 -1.888 32.946 1.00 96.19 108 ILE A N 1
ATOM 797 C CA . ILE A 1 108 ? -24.391 -1.520 32.811 1.00 96.19 108 ILE A CA 1
ATOM 798 C C . ILE A 1 108 ? -24.990 -2.171 31.567 1.00 96.19 108 ILE A C 1
ATOM 800 O O . ILE A 1 108 ? -24.324 -2.283 30.540 1.00 96.19 108 ILE A O 1
ATOM 804 N N . THR A 1 109 ? -26.253 -2.590 31.653 1.00 94.94 109 THR A N 1
ATOM 805 C CA . THR A 1 109 ? -27.029 -3.162 30.543 1.00 94.94 109 THR A CA 1
ATOM 806 C C . THR A 1 109 ? -28.377 -2.447 30.402 1.00 94.94 109 THR A C 1
ATOM 808 O O . THR A 1 109 ? -28.749 -1.646 31.258 1.00 94.94 109 THR A O 1
ATOM 811 N N . GLY A 1 110 ? -29.107 -2.713 29.316 1.00 92.75 110 GLY A N 1
ATOM 812 C CA . GLY A 1 110 ? -30.414 -2.102 29.054 1.00 92.75 110 GLY A CA 1
ATOM 813 C C . GLY A 1 110 ? -30.350 -0.653 28.564 1.00 92.75 110 GLY A C 1
ATOM 814 O O . GLY A 1 110 ? -31.351 0.056 28.635 1.00 92.75 110 GLY A O 1
ATOM 815 N N . LEU A 1 111 ? -29.194 -0.200 28.064 1.00 95.12 111 LEU A N 1
ATOM 816 C CA . LEU A 1 111 ? -29.096 1.113 27.428 1.00 95.12 111 LEU A CA 1
ATOM 817 C C . LEU A 1 111 ? -29.963 1.156 26.159 1.00 95.12 111 LEU A C 1
ATOM 819 O O . LEU A 1 111 ? -30.119 0.170 25.440 1.00 95.12 111 LEU A O 1
ATOM 823 N N . THR A 1 112 ? -30.519 2.327 25.878 1.00 93.94 112 THR A N 1
ATOM 824 C CA . THR A 1 112 ? -31.062 2.672 24.559 1.00 93.94 112 THR A CA 1
ATOM 825 C C . THR A 1 112 ? -29.916 3.121 23.659 1.00 93.94 112 THR A C 1
ATOM 827 O O . THR A 1 112 ? -29.081 3.900 24.119 1.00 93.94 112 THR A O 1
ATOM 830 N N . GLY A 1 113 ? -29.866 2.653 22.407 1.00 93.25 113 GLY A N 1
ATOM 831 C CA . GLY A 1 113 ? -28.816 3.001 21.440 1.00 93.25 113 GLY A CA 1
ATOM 832 C C . GLY A 1 113 ? -28.845 4.469 21.004 1.00 93.25 113 GLY A C 1
ATOM 833 O O . GLY A 1 113 ? -29.870 5.137 21.116 1.00 93.25 113 GLY A O 1
ATOM 834 N N . ASP A 1 114 ? -27.711 4.973 20.516 1.00 93.81 114 ASP A N 1
ATOM 835 C CA . ASP A 1 114 ? -27.509 6.361 20.058 1.00 93.81 114 ASP A CA 1
ATOM 836 C C . ASP A 1 114 ? -27.920 7.451 21.074 1.00 93.81 114 ASP A C 1
ATOM 838 O O . ASP A 1 114 ? -28.235 8.587 20.706 1.00 93.81 114 ASP A O 1
ATOM 842 N N . THR A 1 115 ? -27.892 7.125 22.368 1.00 95.62 115 THR A N 1
ATOM 843 C CA . THR A 1 115 ? -28.456 7.935 23.456 1.00 95.62 115 THR A CA 1
ATOM 844 C C . THR A 1 115 ? -27.365 8.418 24.407 1.00 95.62 115 THR A C 1
ATOM 846 O O . THR A 1 115 ? -26.403 7.702 24.677 1.00 95.62 115 THR A O 1
ATOM 849 N N . ILE A 1 116 ? -27.496 9.645 24.911 1.00 96.25 116 ILE A N 1
ATOM 850 C CA . ILE A 1 116 ? -26.514 10.266 25.806 1.00 96.25 116 ILE A CA 1
ATOM 851 C C . ILE A 1 116 ? -26.882 9.982 27.267 1.00 96.25 116 ILE A C 1
ATOM 853 O O . ILE A 1 116 ? -28.040 10.127 27.661 1.00 96.25 116 ILE A O 1
ATOM 857 N N . TYR A 1 117 ? -25.886 9.611 28.068 1.00 97.38 117 TYR A N 1
ATOM 858 C CA . TYR A 1 117 ? -26.000 9.318 29.492 1.00 97.38 117 TYR A CA 1
ATOM 859 C C . TYR A 1 117 ? -24.940 10.076 30.287 1.00 97.38 117 TYR A C 1
ATOM 861 O O . TYR A 1 117 ? -23.833 10.315 29.803 1.00 97.38 117 TYR A O 1
ATOM 869 N N . PHE A 1 118 ? -25.257 10.371 31.542 1.00 97.75 118 PHE A N 1
ATOM 870 C CA . PHE A 1 118 ? -24.258 10.665 32.560 1.00 97.75 118 PHE A CA 1
ATOM 871 C C . PHE A 1 118 ? -23.977 9.426 33.402 1.00 97.75 118 PHE A C 1
ATOM 873 O O . PHE A 1 118 ? -24.894 8.667 33.713 1.00 97.75 118 PHE A O 1
ATOM 880 N N . VAL A 1 119 ? -22.721 9.256 33.808 1.00 97.94 119 VAL A N 1
ATOM 881 C CA . VAL A 1 119 ? -22.276 8.292 34.818 1.00 97.94 119 VAL A CA 1
ATOM 882 C C . VAL A 1 119 ? -21.576 9.017 35.962 1.00 97.94 119 VAL A C 1
ATOM 884 O O . VAL A 1 119 ? -20.853 9.988 35.746 1.00 97.94 119 VAL A O 1
ATOM 887 N N . LYS A 1 120 ? -21.779 8.531 37.185 1.00 97.69 120 LYS A N 1
ATOM 888 C CA . LYS A 1 120 ? -21.135 9.018 38.403 1.00 97.69 120 LYS A CA 1
ATOM 889 C C . LYS A 1 120 ? -20.729 7.845 39.284 1.00 97.69 120 LYS A C 1
ATOM 891 O O . LYS A 1 120 ? -21.582 7.070 3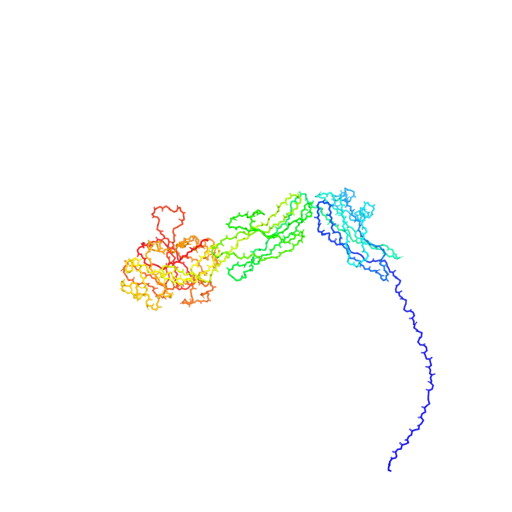9.713 1.00 97.69 120 LYS A O 1
ATOM 896 N N . ALA A 1 121 ? -19.438 7.721 39.565 1.00 97.75 121 ALA A N 1
ATOM 897 C CA . ALA A 1 121 ? -18.914 6.741 40.505 1.00 97.75 121 ALA A CA 1
ATOM 898 C C . ALA A 1 121 ? -19.193 7.164 41.959 1.00 97.75 121 ALA A C 1
ATOM 900 O O . ALA A 1 121 ? -19.242 8.357 42.270 1.00 97.75 121 ALA A O 1
ATOM 901 N N . TYR A 1 122 ? -19.333 6.201 42.867 1.00 96.94 122 TYR A N 1
ATOM 902 C CA . TYR A 1 122 ? -19.366 6.451 44.310 1.00 96.94 122 TYR A CA 1
ATOM 903 C C . TYR A 1 122 ? -18.513 5.433 45.064 1.00 96.94 122 TYR A C 1
ATOM 905 O O . TYR A 1 122 ? -18.321 4.303 44.616 1.00 96.94 122 TYR A O 1
ATOM 913 N N . ALA A 1 123 ? -18.051 5.829 46.246 1.00 96.19 123 ALA A N 1
ATOM 914 C CA . ALA A 1 123 ? -17.430 4.938 47.216 1.00 96.19 123 ALA A CA 1
ATOM 915 C C . ALA A 1 123 ? -17.877 5.315 48.631 1.00 96.19 123 ALA A C 1
ATOM 917 O O . ALA A 1 123 ? -18.051 6.491 48.955 1.00 96.19 123 ALA A O 1
ATOM 918 N N . ALA A 1 124 ? -18.063 4.312 49.481 1.00 95.25 124 ALA A N 1
ATOM 919 C CA . ALA A 1 124 ? -18.542 4.470 50.845 1.00 95.25 124 ALA A CA 1
ATOM 920 C C . ALA A 1 124 ? -17.642 3.744 51.845 1.00 95.25 124 ALA A C 1
ATOM 922 O O . ALA A 1 124 ? -17.155 2.647 51.576 1.00 95.25 124 ALA A O 1
ATOM 923 N N . ASN A 1 125 ? -17.470 4.338 53.021 1.00 93.19 125 ASN A N 1
ATOM 924 C CA . ASN A 1 125 ? -16.928 3.688 54.211 1.00 93.19 125 ASN A CA 1
ATOM 925 C C . ASN A 1 125 ? -17.734 4.137 55.447 1.00 93.19 125 ASN A C 1
ATOM 927 O O . ASN A 1 125 ? -18.733 4.846 55.324 1.00 93.19 125 ASN A O 1
ATOM 931 N N . ASP A 1 126 ? -17.296 3.758 56.647 1.00 92.25 126 ASP A N 1
ATOM 932 C CA . ASP A 1 126 ? -17.998 4.106 57.894 1.00 92.25 126 ASP A CA 1
ATOM 933 C C . ASP A 1 126 ? -18.078 5.616 58.185 1.00 92.25 126 ASP A C 1
ATOM 935 O O . ASP A 1 126 ? -18.829 6.031 59.064 1.00 92.25 126 ASP A O 1
ATOM 939 N N . ALA A 1 127 ? -17.276 6.447 57.510 1.00 91.81 127 ALA A N 1
ATOM 940 C CA . ALA A 1 127 ? -17.328 7.901 57.650 1.00 91.81 127 ALA A CA 1
ATOM 941 C C . ALA A 1 127 ? -18.363 8.551 56.716 1.00 91.81 127 ALA A C 1
ATOM 943 O O . ALA A 1 127 ? -18.768 9.684 56.968 1.00 91.81 127 ALA A O 1
ATOM 944 N N . GLY A 1 128 ? -18.796 7.859 55.657 1.00 93.19 128 GLY A N 1
ATOM 945 C CA . GLY A 1 128 ? -19.799 8.354 54.716 1.00 93.19 128 GLY A CA 1
ATOM 946 C C . GLY A 1 128 ? -19.557 7.925 53.269 1.00 93.19 128 GLY A C 1
ATOM 947 O O . GLY A 1 128 ? -18.753 7.036 52.985 1.00 93.19 128 GLY A O 1
ATOM 948 N N . VAL A 1 129 ? -20.283 8.573 52.356 1.00 94.94 129 VAL A N 1
ATOM 949 C CA . VAL A 1 129 ? -20.241 8.330 50.907 1.00 94.94 129 VAL A CA 1
ATOM 950 C C . VAL A 1 129 ? -19.632 9.540 50.213 1.00 94.94 129 VAL A C 1
ATOM 952 O O . VAL A 1 129 ? -20.025 10.671 50.495 1.00 94.94 129 VAL A O 1
ATOM 955 N N . THR A 1 130 ? -18.727 9.290 49.276 1.00 96.00 130 THR A N 1
ATOM 956 C CA . THR A 1 130 ? -18.220 10.298 48.345 1.00 96.00 130 THR A CA 1
ATOM 957 C C . THR A 1 130 ? -18.630 9.912 46.934 1.00 96.00 130 THR A C 1
ATOM 959 O O . THR A 1 130 ? -18.693 8.726 46.600 1.00 96.00 130 THR A O 1
ATOM 962 N N . TYR A 1 131 ? -18.890 10.921 46.111 1.00 96.75 131 TYR A N 1
ATOM 963 C CA . TYR A 1 131 ? -19.198 10.769 44.699 1.00 96.75 131 TYR A CA 1
ATOM 964 C C . TYR A 1 131 ? -18.106 11.412 43.857 1.00 96.75 131 TYR A C 1
ATOM 966 O O . TYR A 1 131 ? -17.551 12.437 44.248 1.00 96.75 131 TYR A O 1
ATOM 974 N N . GLY A 1 132 ? -17.816 10.801 42.715 1.00 95.81 132 GLY A N 1
ATOM 975 C CA . GLY A 1 132 ? -16.952 11.396 41.708 1.00 95.81 132 GLY A CA 1
ATOM 976 C C . GLY A 1 132 ? -17.706 12.436 40.884 1.00 95.81 132 GLY A C 1
ATOM 977 O O . GLY A 1 132 ? -18.927 12.593 40.996 1.00 95.81 132 GLY A O 1
ATOM 978 N N . GLU A 1 133 ? -16.969 13.106 40.007 1.00 96.31 133 GLU A N 1
ATOM 979 C CA . GLU A 1 133 ? -17.548 13.982 38.989 1.00 96.31 133 GLU A CA 1
ATOM 980 C C . GLU A 1 133 ? -18.452 13.197 38.027 1.00 96.31 133 GLU A C 1
ATOM 982 O O . GLU A 1 133 ? -18.233 12.007 37.770 1.00 96.31 133 GLU A O 1
ATOM 987 N N . SER A 1 134 ? -19.479 13.861 37.495 1.00 96.94 134 SER A N 1
ATOM 988 C CA . SER A 1 134 ? -20.320 13.296 36.436 1.00 96.94 134 SER A CA 1
ATOM 989 C C . SER A 1 134 ? -19.570 13.302 35.104 1.00 96.94 134 SER A C 1
ATOM 991 O O . SER A 1 134 ? -19.080 14.342 34.671 1.00 96.94 134 SER A O 1
ATOM 993 N N . VAL A 1 135 ? -19.535 12.163 34.415 1.00 97.25 135 VAL A N 1
ATOM 994 C CA . VAL A 1 135 ? -18.949 12.028 33.074 1.00 97.25 135 VAL A CA 1
ATOM 995 C C . VAL A 1 135 ? -20.050 11.713 32.069 1.00 97.25 135 VAL A C 1
ATOM 997 O O . VAL A 1 135 ? -20.914 10.877 32.331 1.00 97.25 135 VAL A O 1
ATOM 1000 N N . LEU A 1 136 ? -20.027 12.383 30.917 1.00 96.12 136 LEU A N 1
ATOM 1001 C CA . LEU A 1 136 ? -20.982 12.176 29.831 1.00 96.12 136 LEU A CA 1
ATOM 1002 C C . LEU A 1 136 ? -20.442 11.148 28.829 1.00 96.12 136 LEU A C 1
ATOM 1004 O O . LEU A 1 136 ? -19.282 11.215 28.427 1.00 96.12 136 LEU A O 1
ATOM 1008 N N . PHE A 1 137 ? -21.292 10.219 28.397 1.00 95.94 137 PHE A N 1
ATOM 1009 C CA . PHE A 1 137 ? -20.990 9.282 27.314 1.00 95.94 137 PHE A CA 1
ATOM 1010 C C . PHE A 1 137 ? -22.228 9.028 26.451 1.00 95.94 137 PHE A C 1
ATOM 1012 O O . PHE A 1 137 ? -23.357 9.287 26.865 1.00 95.94 137 PHE A O 1
ATOM 1019 N N . ARG A 1 138 ? -22.028 8.519 25.234 1.00 94.94 138 ARG A N 1
ATOM 1020 C CA . ARG A 1 138 ? -23.115 8.159 24.319 1.00 94.94 138 ARG A CA 1
ATOM 1021 C C . ARG A 1 138 ? -23.070 6.665 24.034 1.00 94.94 138 ARG A C 1
ATOM 1023 O O . ARG A 1 138 ? -22.012 6.161 23.675 1.00 94.94 138 ARG A O 1
ATOM 1030 N N . SER A 1 139 ? -24.198 5.974 24.179 1.00 94.56 139 SER A N 1
ATOM 1031 C CA . SER A 1 139 ? -24.335 4.591 23.720 1.00 94.56 139 SER A CA 1
ATOM 1032 C C . SER A 1 139 ? -24.207 4.515 22.198 1.00 94.56 139 SER A C 1
ATOM 1034 O O . SER A 1 139 ? -24.562 5.448 21.469 1.00 94.56 139 SER A O 1
ATOM 1036 N N . SER A 1 140 ? -23.703 3.393 21.700 1.00 92.75 140 SER A N 1
ATOM 1037 C CA . SER A 1 140 ? -23.427 3.237 20.273 1.00 92.75 140 SER A CA 1
ATOM 1038 C C . SER A 1 140 ? -24.706 3.137 19.433 1.00 92.75 140 SER A C 1
ATOM 1040 O O . SER A 1 140 ? -25.784 2.780 19.918 1.00 92.75 140 SER A O 1
ATOM 1042 N N . LYS A 1 141 ? -24.586 3.441 18.137 1.00 91.06 141 LYS A N 1
ATOM 1043 C CA . LYS A 1 141 ? -25.625 3.159 17.133 1.00 91.06 141 LYS A CA 1
ATOM 1044 C C . LYS A 1 141 ? -25.710 1.656 16.862 1.00 91.06 141 LYS A C 1
ATOM 1046 O O . LYS A 1 141 ? -24.732 0.943 17.051 1.00 91.06 141 LYS A O 1
ATOM 1051 N N . LEU A 1 142 ? -26.849 1.182 16.357 1.00 92.38 142 LEU A N 1
ATOM 1052 C CA . LEU A 1 142 ? -27.073 -0.218 15.959 1.00 92.38 142 LEU A CA 1
ATOM 1053 C C . LEU A 1 142 ? -26.399 -0.534 14.609 1.00 92.38 142 LEU A C 1
ATOM 1055 O O . LEU A 1 142 ? -27.070 -0.784 13.612 1.00 92.38 142 LEU A O 1
ATOM 1059 N N . VAL A 1 143 ? -25.072 -0.439 14.566 1.00 94.19 143 VAL A N 1
ATOM 1060 C CA . VAL A 1 143 ? -24.254 -0.567 13.349 1.00 94.19 143 VAL A CA 1
ATOM 1061 C C . VAL A 1 143 ? -23.178 -1.650 13.507 1.00 94.19 143 VAL A C 1
ATOM 1063 O O . VAL A 1 143 ? -22.879 -2.047 14.642 1.00 94.19 143 VAL A O 1
ATOM 1066 N N . PRO A 1 144 ? -22.581 -2.129 12.399 1.00 96.25 144 PRO A N 1
ATOM 1067 C CA . PRO A 1 144 ? -21.367 -2.940 12.441 1.00 96.25 144 PRO A CA 1
ATOM 1068 C C . PRO A 1 144 ? -20.221 -2.263 13.217 1.00 96.25 144 PRO A C 1
ATOM 1070 O O . PRO A 1 144 ? -20.301 -1.067 13.519 1.00 96.25 144 PRO A O 1
ATOM 1073 N N . PRO A 1 145 ? -19.147 -3.001 13.542 1.00 96.75 145 PRO A N 1
ATOM 1074 C CA . PRO A 1 145 ? -17.979 -2.429 14.205 1.00 96.75 145 PRO A CA 1
ATOM 1075 C C . PRO A 1 145 ? -17.285 -1.348 13.359 1.00 96.75 145 PRO A C 1
ATOM 1077 O O . PRO A 1 145 ? -17.581 -1.161 12.183 1.00 96.75 145 PRO A O 1
ATOM 1080 N N . VAL A 1 146 ? -16.310 -0.659 13.944 1.00 96.44 146 VAL A N 1
ATOM 1081 C CA . VAL A 1 146 ? -15.362 0.193 13.215 1.00 96.44 146 VAL A CA 1
ATOM 1082 C C . VAL A 1 146 ? -13.976 -0.410 13.371 1.00 96.44 146 VAL A C 1
ATOM 1084 O O . VAL A 1 146 ? -13.542 -0.717 14.483 1.00 96.44 146 VAL A O 1
ATOM 1087 N N . VAL A 1 147 ? -13.296 -0.605 12.246 1.00 97.81 147 VAL A N 1
ATOM 1088 C CA . VAL A 1 147 ? -12.007 -1.290 12.169 1.00 97.81 147 VAL A CA 1
ATOM 1089 C C . VAL A 1 147 ? -11.059 -0.521 11.258 1.00 97.81 147 VAL A C 1
ATOM 1091 O O . VAL A 1 147 ? -11.466 0.038 10.241 1.00 97.81 147 VAL A O 1
ATOM 1094 N N . MET A 1 148 ? -9.785 -0.500 11.628 1.00 97.62 148 MET A N 1
ATOM 1095 C CA . MET A 1 148 ? -8.706 0.085 10.843 1.00 97.62 148 MET A CA 1
ATOM 1096 C C . MET A 1 148 ? -7.507 -0.860 10.771 1.00 97.62 148 MET A C 1
ATOM 1098 O O . MET A 1 148 ? -7.399 -1.816 11.539 1.00 97.62 148 MET A O 1
ATOM 1102 N N . LEU A 1 149 ? -6.611 -0.579 9.831 1.00 96.50 149 LEU A N 1
ATOM 1103 C CA . LEU A 1 149 ? -5.374 -1.318 9.602 1.00 96.50 149 LEU A CA 1
ATOM 1104 C C . LEU A 1 149 ? -4.214 -0.317 9.592 1.00 96.50 149 LEU A C 1
ATOM 1106 O O . LEU A 1 149 ? -4.386 0.835 9.177 1.00 96.50 149 LEU A O 1
ATOM 1110 N N . ALA A 1 150 ? -3.052 -0.727 10.094 1.00 94.00 150 ALA A N 1
ATOM 1111 C CA . ALA A 1 150 ? -1.836 0.068 9.984 1.00 94.00 150 ALA A CA 1
ATOM 1112 C C . ALA A 1 150 ? -1.495 0.313 8.504 1.00 94.00 150 ALA A C 1
ATOM 1114 O O . ALA A 1 150 ? -1.614 -0.573 7.669 1.00 94.00 150 ALA A O 1
ATOM 1115 N N . LYS A 1 151 ? -1.045 1.517 8.149 1.00 89.81 151 LYS A N 1
ATOM 1116 C CA . LYS A 1 151 ? -0.729 1.826 6.741 1.00 89.81 151 LYS A CA 1
ATOM 1117 C C . LYS A 1 151 ? 0.518 1.107 6.215 1.00 89.81 151 LYS A C 1
ATOM 1119 O O . LYS A 1 151 ? 0.774 1.148 5.019 1.00 89.81 151 LYS A O 1
ATOM 1124 N N . GLU A 1 152 ? 1.281 0.476 7.099 1.00 88.56 152 GLU A N 1
ATOM 1125 C CA . GLU A 1 152 ? 2.531 -0.208 6.794 1.00 88.56 152 GLU A CA 1
ATOM 1126 C C . GLU A 1 152 ? 2.500 -1.629 7.354 1.00 88.56 152 GLU A C 1
ATOM 1128 O O . GLU A 1 152 ? 1.812 -1.918 8.338 1.00 88.56 152 GLU A O 1
ATOM 1133 N N . TYR A 1 153 ? 3.278 -2.504 6.725 1.00 91.06 153 TYR A N 1
ATOM 1134 C CA . TYR A 1 153 ? 3.490 -3.880 7.151 1.00 91.06 153 TYR A CA 1
ATOM 1135 C C . TYR A 1 153 ? 4.976 -4.141 7.360 1.00 91.06 153 TYR A C 1
ATOM 1137 O O . TYR A 1 153 ? 5.829 -3.483 6.763 1.00 91.06 153 TYR A O 1
ATOM 1145 N N . ILE A 1 154 ? 5.289 -5.132 8.190 1.00 87.56 154 ILE A N 1
ATOM 1146 C CA . ILE A 1 154 ? 6.665 -5.600 8.357 1.00 87.56 154 ILE A CA 1
ATOM 1147 C C . ILE A 1 154 ? 6.829 -6.850 7.505 1.00 87.56 154 ILE A C 1
ATOM 1149 O O . ILE A 1 154 ? 6.143 -7.846 7.728 1.00 87.56 154 ILE A O 1
ATOM 1153 N N . ASN A 1 155 ? 7.737 -6.809 6.536 1.00 84.19 155 ASN A N 1
ATOM 1154 C CA . ASN A 1 155 ? 8.117 -7.996 5.785 1.00 84.19 155 ASN A CA 1
ATOM 1155 C C . ASN A 1 155 ? 8.996 -8.917 6.660 1.00 84.19 155 ASN A C 1
ATOM 1157 O O . ASN A 1 155 ? 9.996 -8.477 7.229 1.00 84.19 155 ASN A O 1
ATOM 1161 N N . ILE A 1 156 ? 8.628 -10.196 6.745 1.00 82.38 156 ILE A N 1
ATOM 1162 C CA . ILE A 1 156 ? 9.451 -11.277 7.281 1.00 82.38 156 ILE A CA 1
ATOM 1163 C C . ILE A 1 156 ? 9.890 -12.180 6.115 1.00 82.38 156 ILE A C 1
ATOM 1165 O O . ILE A 1 156 ? 9.166 -13.081 5.688 1.00 82.38 156 ILE A O 1
ATOM 1169 N N . GLY A 1 157 ? 11.116 -11.967 5.632 1.00 83.94 157 GLY A N 1
ATOM 1170 C CA . GLY A 1 157 ? 11.706 -12.742 4.536 1.00 83.94 157 GLY A CA 1
ATOM 1171 C C . GLY A 1 157 ? 11.215 -12.303 3.153 1.00 83.94 157 GLY A C 1
ATOM 1172 O O . GLY A 1 157 ? 11.141 -11.114 2.869 1.00 83.94 157 GLY A O 1
ATOM 1173 N N . ASP A 1 158 ? 10.905 -13.268 2.284 1.00 81.62 158 ASP A N 1
ATOM 1174 C CA . ASP A 1 158 ? 10.511 -12.999 0.888 1.00 81.62 158 ASP A CA 1
ATOM 1175 C C . ASP A 1 158 ? 9.036 -13.342 0.597 1.00 81.62 158 ASP A C 1
ATOM 1177 O O . ASP A 1 158 ? 8.600 -13.263 -0.548 1.00 81.62 158 ASP A O 1
ATOM 1181 N N . SER A 1 159 ? 8.264 -13.774 1.606 1.00 87.88 159 SER A N 1
ATOM 1182 C CA . SER A 1 159 ? 6.898 -14.302 1.400 1.00 87.88 159 SER A CA 1
ATOM 1183 C C . SER A 1 159 ? 5.944 -14.180 2.597 1.00 87.88 159 SER A C 1
ATOM 1185 O O . SER A 1 159 ? 4.899 -14.835 2.613 1.00 87.88 159 SER A O 1
ATOM 1187 N N . ALA A 1 160 ? 6.268 -13.392 3.626 1.00 90.88 160 ALA A N 1
ATOM 1188 C CA . ALA A 1 160 ? 5.385 -13.219 4.779 1.00 90.88 160 ALA A CA 1
ATOM 1189 C C . ALA A 1 160 ? 5.341 -11.773 5.277 1.00 90.88 160 ALA A C 1
ATOM 1191 O O . ALA A 1 160 ? 6.363 -11.096 5.343 1.00 90.88 160 ALA A O 1
ATOM 1192 N N . ALA A 1 161 ? 4.150 -11.291 5.635 1.00 92.81 161 ALA A N 1
ATOM 1193 C CA . ALA A 1 161 ? 3.949 -9.939 6.159 1.00 92.81 161 ALA A CA 1
ATOM 1194 C C . ALA A 1 161 ? 3.292 -9.997 7.534 1.00 92.81 161 ALA A C 1
ATOM 1196 O O . ALA A 1 161 ? 2.292 -10.689 7.711 1.00 92.81 161 ALA A O 1
ATOM 1197 N N . VAL A 1 162 ? 3.814 -9.224 8.483 1.00 95.38 162 VAL A N 1
ATOM 1198 C CA . VAL A 1 162 ? 3.132 -8.930 9.744 1.00 95.38 162 VAL A CA 1
ATOM 1199 C C . VAL A 1 162 ? 2.242 -7.719 9.542 1.00 95.38 162 VAL A C 1
ATOM 1201 O O . VAL A 1 162 ? 2.710 -6.650 9.141 1.00 95.38 162 VAL A O 1
ATOM 1204 N N . ILE A 1 163 ? 0.963 -7.898 9.852 1.00 97.00 163 ILE A N 1
ATOM 1205 C CA . ILE A 1 163 ? -0.082 -6.899 9.680 1.00 97.00 163 ILE A CA 1
ATOM 1206 C C . ILE A 1 163 ? -0.736 -6.632 11.029 1.00 97.00 163 ILE A C 1
ATOM 1208 O O . ILE A 1 163 ? -1.111 -7.561 11.745 1.00 97.00 163 ILE A O 1
ATOM 1212 N N . THR A 1 164 ? -0.912 -5.352 11.349 1.00 97.75 164 THR A N 1
ATOM 1213 C CA . THR A 1 164 ? -1.583 -4.904 12.572 1.00 97.75 164 THR A CA 1
ATOM 1214 C C . THR A 1 164 ? -2.905 -4.234 12.224 1.00 97.75 164 THR A C 1
ATOM 1216 O O . THR A 1 164 ? -2.950 -3.310 11.410 1.00 97.75 164 THR A O 1
ATOM 1219 N N . GLY A 1 165 ? -3.976 -4.697 12.862 1.00 97.56 165 GLY A N 1
ATOM 1220 C CA . GLY A 1 165 ? -5.311 -4.116 12.805 1.00 97.56 165 GLY A CA 1
ATOM 1221 C C . GLY A 1 165 ? -5.795 -3.662 14.178 1.00 97.56 165 GLY A C 1
ATOM 1222 O O . GLY A 1 165 ? -5.211 -3.984 15.215 1.00 97.56 165 GLY A O 1
ATOM 1223 N N . GLU A 1 166 ? -6.882 -2.899 14.190 1.00 97.75 166 GLU A N 1
ATOM 1224 C CA . GLU A 1 166 ? -7.535 -2.459 15.418 1.00 97.75 166 GLU A CA 1
ATOM 1225 C C . GLU A 1 166 ? -9.044 -2.321 15.225 1.00 97.75 166 GLU A C 1
ATOM 1227 O O . GLU A 1 166 ? -9.508 -1.698 14.270 1.00 97.75 166 GLU A O 1
ATOM 1232 N N . VAL A 1 167 ? -9.812 -2.866 16.171 1.00 97.25 167 VAL A N 1
ATOM 1233 C CA . VAL A 1 167 ? -11.233 -2.540 16.332 1.00 97.25 167 VAL A CA 1
ATOM 1234 C C . VAL A 1 167 ? -11.338 -1.327 17.252 1.00 97.25 167 VAL A C 1
ATOM 1236 O O . VAL A 1 167 ? -11.177 -1.457 18.466 1.00 97.25 167 VAL A O 1
ATOM 1239 N N . THR A 1 168 ? -11.621 -0.153 16.689 1.00 94.69 168 THR A N 1
ATOM 1240 C CA . THR A 1 168 ? -11.693 1.113 17.441 1.00 94.69 168 THR A CA 1
ATOM 1241 C C . THR A 1 168 ? -13.050 1.323 18.107 1.00 94.69 168 THR A C 1
ATOM 1243 O O . THR A 1 168 ? -13.134 2.002 19.129 1.00 94.69 168 THR A O 1
ATOM 1246 N N . ALA A 1 169 ? -14.107 0.698 17.581 1.00 91.69 169 ALA A N 1
ATOM 1247 C CA . ALA A 1 169 ? -15.423 0.654 18.207 1.00 91.69 169 ALA A CA 1
ATOM 1248 C C . ALA A 1 169 ? -16.135 -0.663 17.883 1.00 91.69 169 ALA A C 1
ATOM 1250 O O . ALA A 1 169 ? -16.158 -1.104 16.736 1.00 91.69 169 ALA A O 1
ATOM 1251 N N . VAL A 1 170 ? -16.778 -1.270 18.881 1.00 92.19 170 VAL A N 1
ATOM 1252 C CA . VAL A 1 170 ? -17.557 -2.511 18.703 1.00 92.19 170 VAL A CA 1
ATOM 1253 C C . VAL A 1 170 ? -18.865 -2.301 17.927 1.00 92.19 170 VAL A C 1
ATOM 1255 O O . VAL A 1 170 ? -19.442 -3.250 17.401 1.00 92.19 170 VAL A O 1
ATOM 1258 N N . GLY A 1 171 ? -19.316 -1.050 17.797 1.00 92.38 171 GLY A N 1
ATOM 1259 C CA . GLY A 1 171 ? -20.580 -0.708 17.151 1.00 92.38 171 GLY A CA 1
ATOM 1260 C C . GLY A 1 171 ? -21.777 -1.024 18.050 1.00 92.38 171 GLY A C 1
ATOM 1261 O O . GLY A 1 171 ? -21.752 -0.791 19.258 1.00 92.38 171 GLY A O 1
ATOM 1262 N N . GLY A 1 172 ? -22.857 -1.525 17.456 1.00 91.38 172 GLY A N 1
ATOM 1263 C CA . GLY A 1 172 ? -24.129 -1.721 18.150 1.00 91.38 172 GLY A CA 1
ATOM 1264 C C . GLY A 1 172 ? -24.195 -2.914 19.097 1.00 91.38 172 GLY A C 1
ATOM 1265 O O . G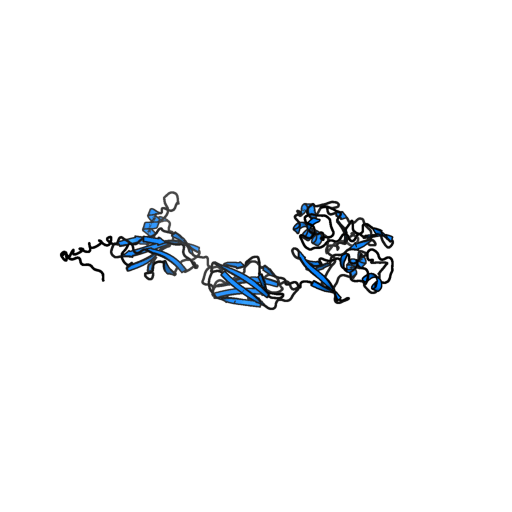LY A 1 172 ? -25.127 -2.985 19.899 1.00 91.38 172 GLY A O 1
ATOM 1266 N N . ASP A 1 173 ? -23.253 -3.846 19.007 1.00 92.81 173 ASP A N 1
ATOM 1267 C CA . ASP A 1 173 ? -23.188 -5.046 19.842 1.00 92.81 173 ASP A CA 1
ATOM 1268 C C . ASP A 1 173 ? -21.733 -5.496 20.016 1.00 92.81 173 ASP A C 1
ATOM 1270 O O . ASP A 1 173 ? -20.836 -4.966 19.361 1.00 92.81 173 ASP A O 1
ATOM 1274 N N . VAL A 1 174 ? -21.506 -6.475 20.888 1.00 90.12 174 VAL A N 1
ATOM 1275 C CA . VAL A 1 174 ? -20.198 -7.110 21.060 1.00 90.12 174 VAL A CA 1
ATOM 1276 C C . VAL A 1 174 ? -19.703 -7.719 19.747 1.00 90.12 174 VAL A C 1
ATOM 1278 O O . VAL A 1 174 ? -20.481 -8.226 18.933 1.00 90.12 174 VAL A O 1
ATOM 1281 N N . VAL A 1 175 ? -18.388 -7.672 19.542 1.00 95.88 175 VAL A N 1
ATOM 1282 C CA . VAL A 1 175 ? -17.746 -8.288 18.380 1.00 95.88 175 VAL A CA 1
ATOM 1283 C C . VAL A 1 175 ? -17.744 -9.807 18.556 1.00 95.88 175 VAL A C 1
ATOM 1285 O O . VAL A 1 175 ? -17.416 -10.332 19.614 1.00 95.88 175 VAL A O 1
ATOM 1288 N N . THR A 1 176 ? -18.140 -10.530 17.513 1.00 96.81 176 THR A N 1
ATOM 1289 C CA . THR A 1 176 ? -18.220 -11.998 17.495 1.00 96.81 176 THR A CA 1
ATOM 1290 C C . THR A 1 176 ? -17.074 -12.640 16.720 1.00 96.81 176 THR A C 1
ATOM 1292 O O . THR A 1 176 ? -16.826 -13.831 16.871 1.00 96.81 176 THR A O 1
ATOM 1295 N N . GLU A 1 177 ? -16.392 -11.876 15.865 1.00 98.06 177 GLU A N 1
ATOM 1296 C CA . GLU A 1 177 ? -15.197 -12.300 15.130 1.00 98.06 177 GLU A CA 1
ATOM 1297 C C . GLU A 1 177 ? -14.443 -11.056 14.645 1.00 98.06 177 GLU A C 1
ATOM 1299 O O . GLU A 1 177 ? -15.065 -10.127 14.135 1.00 98.06 177 GLU A O 1
ATOM 1304 N N . ARG A 1 178 ? -13.116 -11.041 14.754 1.00 98.25 178 ARG A N 1
ATOM 1305 C CA . ARG A 1 178 ? -12.233 -10.059 14.107 1.00 98.25 178 ARG A CA 1
ATOM 1306 C C . ARG A 1 178 ? -11.034 -10.754 13.481 1.00 98.25 178 ARG A C 1
ATOM 1308 O O . ARG A 1 178 ? -10.694 -11.867 13.888 1.00 98.25 178 ARG A O 1
ATOM 1315 N N . GLY A 1 179 ? -10.367 -10.104 12.538 1.00 98.25 179 GLY A N 1
ATOM 1316 C CA . GLY A 1 179 ? -9.172 -10.671 11.928 1.00 98.25 179 GLY A CA 1
ATOM 1317 C C . GLY A 1 179 ? -8.671 -9.920 10.707 1.00 98.25 179 GLY A C 1
ATOM 1318 O O . GLY A 1 179 ? -8.982 -8.744 10.512 1.00 98.25 179 GLY A O 1
ATOM 1319 N N . LEU A 1 180 ? -7.898 -10.623 9.883 1.00 98.38 180 LEU A N 1
ATOM 1320 C CA . LEU A 1 180 ? -7.395 -10.131 8.602 1.00 98.38 180 LEU A CA 1
ATOM 1321 C C . LEU A 1 180 ? -7.977 -10.973 7.472 1.00 98.38 180 LEU A C 1
ATOM 1323 O O . LEU A 1 180 ? -8.124 -12.187 7.614 1.00 98.38 180 LEU A O 1
ATOM 1327 N N . VAL A 1 181 ? -8.283 -10.329 6.355 1.00 98.19 181 VAL A N 1
ATOM 1328 C CA . VAL A 1 181 ? -8.745 -10.954 5.118 1.00 98.19 181 VAL A CA 1
ATOM 1329 C C . VAL A 1 181 ? -7.922 -10.423 3.952 1.00 98.19 181 VAL A C 1
ATOM 1331 O O . VAL A 1 181 ? -7.572 -9.243 3.937 1.00 98.19 181 VAL A O 1
ATOM 1334 N N . TRP A 1 182 ? -7.569 -11.279 2.999 1.00 97.69 182 TRP A N 1
ATOM 1335 C CA . TRP A 1 182 ? -6.773 -10.894 1.845 1.00 97.69 182 TRP A CA 1
ATOM 1336 C C . TRP A 1 182 ? -7.149 -11.652 0.574 1.00 97.69 182 TRP A C 1
ATOM 1338 O O . TRP A 1 182 ? -7.678 -12.761 0.607 1.00 97.69 182 TRP A O 1
ATOM 1348 N N . SER A 1 183 ? -6.846 -11.035 -0.565 1.00 97.19 183 SER A N 1
ATOM 1349 C CA . SER A 1 183 ? -7.057 -11.589 -1.903 1.00 97.19 183 SER A CA 1
ATOM 1350 C C . SER A 1 183 ? -6.071 -10.962 -2.891 1.00 97.19 183 SER A C 1
ATOM 1352 O O . SER A 1 183 ? -5.397 -9.984 -2.574 1.00 97.19 183 SER A O 1
ATOM 1354 N N . THR A 1 184 ? -5.984 -11.514 -4.100 1.00 95.12 184 THR A N 1
ATOM 1355 C CA . THR A 1 184 ? -5.313 -10.868 -5.243 1.00 95.12 184 THR A CA 1
ATOM 1356 C C . THR A 1 184 ? -6.246 -9.922 -6.006 1.00 95.12 184 THR A C 1
ATOM 1358 O O . THR A 1 184 ? -5.849 -9.350 -7.015 1.00 95.12 184 THR A O 1
ATOM 1361 N N . HIS A 1 185 ? -7.492 -9.780 -5.549 1.00 95.75 185 HIS A N 1
ATOM 1362 C CA . HIS A 1 185 ? -8.467 -8.821 -6.059 1.00 95.75 185 HIS A CA 1
ATOM 1363 C C . HIS A 1 185 ? -8.745 -7.748 -5.005 1.00 95.75 185 HIS A C 1
ATOM 1365 O O . HIS A 1 185 ? -8.625 -7.998 -3.804 1.00 95.75 185 HIS A O 1
ATOM 1371 N N . GLU A 1 186 ? -9.115 -6.556 -5.468 1.00 96.19 186 GLU A N 1
ATOM 1372 C CA . GLU A 1 186 ? -9.452 -5.432 -4.597 1.00 96.19 186 GLU A CA 1
ATOM 1373 C C . GLU A 1 186 ? -10.662 -5.728 -3.714 1.00 96.19 186 GLU A C 1
ATOM 1375 O O . GLU A 1 186 ? -11.573 -6.456 -4.104 1.00 96.19 186 GLU A O 1
ATOM 1380 N N . ASN A 1 187 ? -10.699 -5.079 -2.551 1.00 95.88 187 ASN A N 1
ATOM 1381 C CA . ASN A 1 187 ? -11.790 -5.161 -1.583 1.00 95.88 187 ASN A CA 1
ATOM 1382 C C . ASN A 1 187 ? -12.104 -6.597 -1.110 1.00 95.88 187 ASN A C 1
ATOM 1384 O O . ASN A 1 187 ? -13.265 -6.997 -1.172 1.00 95.88 187 ASN A O 1
ATOM 1388 N N . PRO A 1 188 ? -11.119 -7.356 -0.585 1.00 98.00 188 PRO A N 1
ATOM 1389 C CA . PRO A 1 188 ? -11.367 -8.704 -0.073 1.00 98.00 188 PRO A CA 1
ATOM 1390 C C . PRO A 1 188 ? -12.446 -8.709 1.017 1.00 98.00 188 PRO A C 1
ATOM 1392 O O . PRO A 1 188 ? -12.500 -7.813 1.870 1.00 98.00 188 PRO A O 1
ATOM 1395 N N . GLU A 1 189 ? -13.273 -9.749 1.014 1.00 98.12 189 GLU A N 1
ATOM 1396 C CA . GLU A 1 189 ? -14.367 -9.968 1.959 1.00 98.12 189 GLU A CA 1
ATOM 1397 C C . GLU A 1 189 ? -14.125 -11.225 2.797 1.00 98.12 189 GLU A C 1
ATOM 1399 O O . GLU A 1 189 ? -13.336 -12.087 2.439 1.00 98.12 189 GLU A O 1
ATOM 1404 N N . VAL A 1 190 ? -14.834 -11.403 3.915 1.00 98.00 190 VAL A N 1
ATOM 1405 C CA . VAL A 1 190 ? -14.636 -12.539 4.847 1.00 98.00 190 VAL A CA 1
ATOM 1406 C C . VAL A 1 190 ? -14.847 -13.945 4.250 1.00 98.00 190 VAL A C 1
ATOM 1408 O O . VAL A 1 190 ? -14.689 -14.934 4.977 1.00 98.00 190 VAL A O 1
ATOM 1411 N N . THR A 1 191 ? -15.239 -14.039 2.979 1.00 97.56 191 THR A N 1
ATOM 1412 C CA . THR A 1 191 ? -15.308 -15.257 2.159 1.00 97.56 191 THR A CA 1
ATOM 1413 C C . THR A 1 191 ? -14.001 -15.594 1.431 1.00 97.56 191 THR A C 1
ATOM 1415 O O . THR A 1 191 ? -13.854 -16.730 0.985 1.00 97.56 191 THR A O 1
ATOM 1418 N N . ASP A 1 192 ? -13.071 -14.644 1.309 1.00 98.12 192 ASP A N 1
ATOM 1419 C CA . ASP A 1 192 ? -11.719 -14.839 0.779 1.00 98.12 192 ASP A CA 1
ATOM 1420 C C . ASP A 1 192 ? -10.794 -15.519 1.812 1.00 98.12 192 ASP A C 1
ATOM 1422 O O . ASP A 1 192 ? -11.229 -16.048 2.843 1.00 98.12 192 ASP A O 1
ATOM 1426 N N . GLN A 1 193 ? -9.485 -15.518 1.541 1.00 97.31 193 GLN A N 1
ATOM 1427 C CA . GLN A 1 193 ? -8.481 -16.005 2.484 1.00 97.31 193 GLN A CA 1
ATOM 1428 C C . GLN A 1 193 ? -8.480 -15.129 3.736 1.00 97.31 193 GLN A C 1
ATOM 1430 O O . GLN A 1 193 ? -8.406 -13.906 3.642 1.00 97.31 193 GLN A O 1
ATOM 1435 N N . LYS A 1 194 ? -8.565 -15.741 4.920 1.00 97.19 194 LYS A N 1
ATOM 1436 C CA . LYS A 1 194 ? -8.620 -14.994 6.178 1.00 97.19 194 LYS A CA 1
ATOM 1437 C C . LYS A 1 194 ? -7.971 -15.713 7.345 1.00 97.19 194 LYS A C 1
ATOM 1439 O O . LYS A 1 194 ? -7.892 -16.941 7.378 1.00 97.19 194 LYS A O 1
ATOM 1444 N N . VAL A 1 195 ? -7.624 -14.928 8.359 1.00 97.56 195 VAL A N 1
ATOM 1445 C CA . VAL A 1 195 ? -7.222 -15.400 9.683 1.00 97.56 195 VAL A CA 1
ATOM 1446 C C . VAL A 1 195 ? -8.109 -14.767 10.751 1.00 97.56 195 VAL A C 1
ATOM 1448 O O . VAL A 1 195 ? -8.385 -13.569 10.710 1.00 97.56 195 VAL A O 1
ATOM 1451 N N . LYS A 1 196 ? -8.585 -15.586 11.695 1.00 97.38 196 LYS A N 1
ATOM 1452 C CA . LYS A 1 196 ? -9.471 -15.174 12.794 1.00 97.38 196 LYS A CA 1
ATOM 1453 C C . LYS A 1 196 ? -8.645 -14.928 14.055 1.00 97.38 196 LYS A C 1
ATOM 1455 O O . LYS A 1 196 ? -7.935 -15.827 14.492 1.00 97.38 196 LYS A O 1
ATOM 1460 N N . LEU A 1 197 ? -8.784 -13.749 14.658 1.00 96.56 197 LEU A N 1
ATOM 1461 C CA . LEU A 1 197 ? -7.904 -13.231 15.720 1.00 96.56 197 LEU A CA 1
ATOM 1462 C C . LEU A 1 197 ? -8.659 -12.805 16.992 1.00 96.56 197 LEU A C 1
ATOM 1464 O O . LEU A 1 197 ? -8.192 -11.966 17.766 1.00 96.56 197 LEU A O 1
ATOM 1468 N N . GLY A 1 198 ? -9.844 -13.375 17.214 1.00 95.19 198 GLY A N 1
ATOM 1469 C CA . GLY A 1 198 ? -10.610 -13.232 18.454 1.00 95.19 198 GLY A CA 1
ATOM 1470 C C . GLY A 1 198 ? -11.899 -12.428 18.309 1.00 95.19 198 GLY A C 1
ATOM 1471 O O . GLY A 1 198 ? -12.458 -12.315 17.217 1.00 95.19 198 GLY A O 1
ATOM 1472 N N . THR A 1 199 ? -12.381 -11.907 19.436 1.00 95.19 199 THR A N 1
ATOM 1473 C CA . THR A 1 199 ? -13.716 -11.297 19.581 1.00 95.19 199 THR A CA 1
ATOM 1474 C C . THR A 1 199 ? -13.699 -9.944 20.288 1.00 95.19 199 THR A C 1
ATOM 1476 O O . THR A 1 199 ? -14.745 -9.335 20.471 1.00 95.19 199 THR A O 1
ATOM 1479 N N . ASP A 1 200 ? -12.531 -9.458 20.698 1.00 89.69 200 ASP A N 1
ATOM 1480 C CA . ASP A 1 200 ? -12.444 -8.310 21.602 1.00 89.69 200 ASP A CA 1
ATOM 1481 C C . ASP A 1 200 ? -12.257 -6.982 20.848 1.00 89.69 200 ASP A C 1
ATOM 1483 O O . ASP A 1 200 ? -11.855 -6.944 19.680 1.00 89.69 200 ASP A O 1
ATOM 1487 N N . GLN A 1 201 ? -12.523 -5.861 21.523 1.00 91.88 201 GLN A N 1
ATOM 1488 C CA . GLN A 1 201 ? -12.129 -4.533 21.039 1.00 91.88 201 GLN A CA 1
ATOM 1489 C C . GLN A 1 201 ? -10.601 -4.350 21.146 1.00 91.88 201 GLN A C 1
ATOM 1491 O O . GLN A 1 201 ? -9.938 -5.020 21.937 1.00 91.88 201 GLN A O 1
ATOM 1496 N N . GLY A 1 202 ? -10.028 -3.435 20.361 1.00 93.88 202 GLY A N 1
ATOM 1497 C CA . GLY A 1 202 ? -8.620 -3.043 20.447 1.00 93.88 202 GLY A CA 1
ATOM 1498 C C . GLY A 1 202 ? -7.744 -3.660 19.360 1.00 93.88 202 GLY A C 1
ATOM 1499 O O . GLY A 1 202 ? -8.241 -4.169 18.353 1.00 93.88 202 GLY A O 1
ATOM 1500 N N . SER A 1 203 ? -6.429 -3.586 19.558 1.00 96.81 203 SER A N 1
ATOM 1501 C CA . SER A 1 203 ? -5.442 -4.001 18.559 1.00 96.81 203 SER A CA 1
ATOM 1502 C C . SER A 1 203 ? -5.291 -5.525 18.458 1.00 96.81 203 SER A C 1
ATOM 1504 O O . SER A 1 203 ? -5.541 -6.270 19.414 1.00 96.81 203 SER A O 1
ATOM 1506 N N . PHE A 1 204 ? -4.898 -5.983 17.273 1.00 97.69 204 PHE A N 1
ATOM 1507 C CA . PHE A 1 204 ? -4.484 -7.346 16.969 1.00 97.69 204 PHE A CA 1
ATOM 1508 C C . PHE A 1 204 ? -3.412 -7.335 15.875 1.00 97.69 204 PHE A C 1
ATOM 1510 O O . PHE A 1 204 ? -3.407 -6.468 15.002 1.00 97.69 204 PHE A O 1
ATOM 1517 N N . THR A 1 205 ? -2.533 -8.330 15.895 1.00 96.94 205 THR A N 1
ATOM 1518 C CA . THR A 1 205 ? -1.440 -8.474 14.930 1.00 96.94 205 THR A CA 1
ATOM 1519 C C . THR A 1 205 ? -1.294 -9.943 14.574 1.00 96.94 205 THR A C 1
ATOM 1521 O O . THR A 1 205 ? -1.357 -10.785 15.469 1.00 96.94 205 THR A O 1
ATOM 1524 N N . ASP A 1 206 ? -1.084 -10.245 13.295 1.00 97.06 206 ASP A N 1
ATOM 1525 C CA . ASP A 1 206 ? -0.701 -11.590 12.861 1.00 97.06 206 ASP A CA 1
ATOM 1526 C C . ASP A 1 206 ? 0.133 -11.559 11.573 1.00 97.06 206 ASP A C 1
ATOM 1528 O O . ASP A 1 206 ? 0.266 -10.524 10.914 1.00 97.06 206 ASP A O 1
ATOM 1532 N N . THR A 1 207 ? 0.718 -12.705 11.238 1.00 95.19 207 THR A N 1
ATOM 1533 C CA . THR A 1 207 ? 1.504 -12.931 10.030 1.00 95.19 207 THR A CA 1
ATOM 1534 C C . THR A 1 207 ? 0.640 -13.573 8.952 1.00 95.19 207 THR A C 1
ATOM 1536 O O . THR A 1 207 ? 0.017 -14.604 9.191 1.00 95.19 207 THR A O 1
ATOM 1539 N N . ILE A 1 208 ? 0.654 -13.015 7.741 1.00 93.94 208 ILE A N 1
ATOM 1540 C CA . ILE A 1 208 ? 0.112 -13.666 6.543 1.00 93.94 208 ILE A CA 1
ATOM 1541 C C . ILE A 1 208 ? 1.263 -14.430 5.868 1.00 93.94 208 ILE A C 1
ATOM 1543 O O . ILE A 1 208 ? 2.179 -13.780 5.357 1.00 93.94 208 ILE A O 1
ATOM 1547 N N . PRO A 1 209 ? 1.274 -15.778 5.895 1.00 91.06 209 PRO A N 1
ATOM 1548 C CA . PRO A 1 209 ? 2.371 -16.571 5.350 1.00 91.06 209 PRO A CA 1
ATOM 1549 C C . PRO A 1 209 ? 2.181 -16.893 3.859 1.00 91.06 209 PRO A C 1
ATOM 1551 O O . PRO A 1 209 ? 1.074 -16.832 3.327 1.00 91.06 209 PRO A O 1
ATOM 1554 N N . SER A 1 210 ? 3.262 -17.353 3.222 1.00 88.94 210 SER A N 1
ATOM 1555 C CA . SER A 1 210 ? 3.239 -18.009 1.903 1.00 88.94 210 SER A CA 1
ATOM 1556 C C . SER A 1 210 ? 2.697 -17.144 0.756 1.00 88.94 210 SER A C 1
ATOM 1558 O O . SER A 1 210 ? 2.058 -17.653 -0.166 1.00 88.94 210 SER A O 1
ATOM 1560 N N . LEU A 1 211 ? 2.971 -15.842 0.795 1.00 91.81 211 LEU A N 1
ATOM 1561 C CA . LEU A 1 211 ? 2.657 -14.906 -0.280 1.00 91.81 211 LEU A CA 1
ATOM 1562 C C . LEU A 1 211 ? 3.684 -15.031 -1.409 1.00 91.81 211 LEU A C 1
ATOM 1564 O O . LEU A 1 211 ? 4.886 -15.144 -1.171 1.00 91.81 211 LEU A O 1
ATOM 1568 N N . LEU A 1 212 ? 3.206 -15.044 -2.651 1.00 91.06 212 LEU A N 1
ATOM 1569 C CA . LEU A 1 212 ? 4.071 -15.171 -3.820 1.00 91.06 212 LEU A CA 1
ATOM 1570 C C . LEU A 1 212 ? 4.728 -13.831 -4.168 1.00 91.06 212 LEU A C 1
ATOM 1572 O O . LEU A 1 212 ? 4.124 -12.767 -4.016 1.00 91.06 212 LEU A O 1
ATOM 1576 N N . THR A 1 213 ? 5.955 -13.888 -4.684 1.00 88.44 213 THR A N 1
ATOM 1577 C CA . THR A 1 213 ? 6.640 -12.701 -5.199 1.00 88.44 213 THR A CA 1
ATOM 1578 C C . THR A 1 213 ? 6.023 -12.223 -6.512 1.00 88.44 213 THR A C 1
ATOM 1580 O O . THR A 1 213 ? 5.453 -13.007 -7.271 1.00 88.44 213 THR A O 1
ATOM 1583 N N . PHE A 1 214 ? 6.126 -10.919 -6.780 1.00 84.31 214 PHE A N 1
ATOM 1584 C CA . PHE A 1 214 ? 5.486 -10.235 -7.912 1.00 84.31 214 PHE A CA 1
ATOM 1585 C C . PHE A 1 214 ? 3.961 -10.410 -7.993 1.00 84.31 214 PHE A C 1
ATOM 1587 O O . PHE A 1 214 ? 3.374 -10.245 -9.064 1.00 84.31 214 PHE A O 1
ATOM 1594 N N . VAL A 1 215 ? 3.313 -10.753 -6.879 1.00 87.94 215 VAL A N 1
ATOM 1595 C CA . VAL A 1 215 ? 1.857 -10.810 -6.775 1.00 87.94 215 VAL A CA 1
ATOM 1596 C C . VAL A 1 215 ? 1.396 -9.702 -5.842 1.00 87.94 215 VAL A C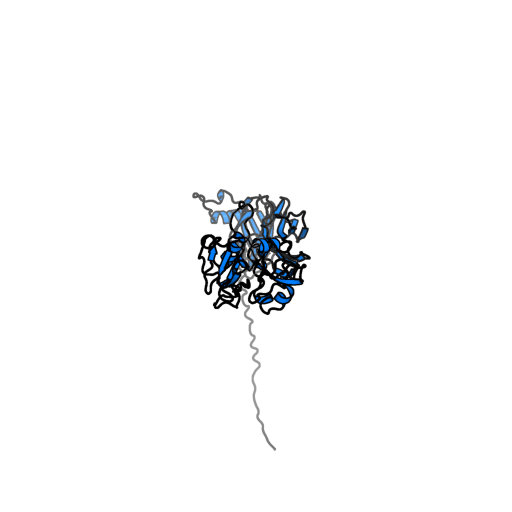 1
ATOM 1598 O O . VAL A 1 215 ? 1.874 -9.576 -4.714 1.00 87.94 215 VAL A O 1
ATOM 1601 N N . LYS A 1 216 ? 0.463 -8.890 -6.338 1.00 89.31 216 LYS A N 1
ATOM 1602 C CA . LYS A 1 216 ? -0.205 -7.842 -5.573 1.00 89.31 216 LYS A CA 1
ATOM 1603 C C . LYS A 1 216 ? -1.310 -8.475 -4.731 1.00 89.31 216 LYS A C 1
ATOM 1605 O O . LYS A 1 216 ? -2.211 -9.120 -5.265 1.00 89.31 216 LYS A O 1
ATOM 1610 N N . TYR A 1 217 ? -1.229 -8.290 -3.420 1.00 93.81 217 TYR A N 1
ATOM 1611 C CA . TYR A 1 217 ? -2.253 -8.699 -2.469 1.00 93.81 217 TYR A CA 1
ATOM 1612 C C . TYR A 1 217 ? -2.916 -7.472 -1.860 1.00 93.81 217 TYR A C 1
ATOM 1614 O O . TYR A 1 217 ? -2.251 -6.508 -1.485 1.00 93.81 217 TYR A O 1
ATOM 1622 N N . TYR A 1 218 ? -4.230 -7.537 -1.719 1.00 95.75 218 TYR A N 1
ATOM 1623 C CA . TYR A 1 218 ? -5.033 -6.558 -1.008 1.00 95.75 218 TYR A CA 1
ATOM 1624 C C . TYR A 1 218 ? -5.420 -7.172 0.326 1.00 95.75 218 TYR A C 1
ATOM 1626 O O . TYR A 1 218 ? -5.935 -8.287 0.358 1.00 95.75 218 TYR A O 1
ATOM 1634 N N . VAL A 1 219 ? -5.144 -6.470 1.421 1.00 97.44 219 VAL A N 1
ATOM 1635 C CA . VAL A 1 219 ? -5.382 -6.933 2.791 1.00 97.44 219 VAL A CA 1
ATOM 1636 C C . VAL A 1 219 ? -6.311 -5.952 3.494 1.00 97.44 219 VAL A C 1
ATOM 1638 O O . VAL A 1 219 ? -6.104 -4.742 3.433 1.00 97.44 219 VAL A O 1
ATOM 1641 N N . ARG A 1 220 ? -7.326 -6.455 4.193 1.00 98.12 220 ARG A N 1
ATOM 1642 C CA . ARG A 1 220 ? -8.213 -5.661 5.051 1.00 98.12 220 ARG A CA 1
ATOM 1643 C C . ARG A 1 220 ? -8.284 -6.277 6.437 1.00 98.12 220 ARG A C 1
ATOM 1645 O O . ARG A 1 220 ? -8.259 -7.495 6.601 1.00 98.12 220 ARG A O 1
ATOM 1652 N N . ALA A 1 221 ? -8.419 -5.426 7.440 1.00 98.31 221 ALA A N 1
ATOM 1653 C CA . ALA A 1 221 ? -8.834 -5.840 8.765 1.00 98.31 221 ALA A CA 1
ATOM 1654 C C . ALA A 1 221 ? -10.362 -5.910 8.757 1.00 98.31 221 ALA A C 1
ATOM 1656 O O . ALA A 1 221 ? -11.012 -5.060 8.147 1.00 98.31 221 ALA A O 1
ATOM 1657 N N . TYR A 1 222 ? -10.939 -6.913 9.413 1.00 98.56 222 TYR A N 1
ATOM 1658 C CA . TYR A 1 222 ? -12.387 -7.074 9.493 1.00 98.56 222 TYR A CA 1
ATOM 1659 C C . TYR A 1 222 ? -12.846 -7.306 10.931 1.00 98.56 222 TYR A C 1
ATOM 1661 O O . TYR A 1 222 ? -12.098 -7.820 11.766 1.00 98.56 222 TYR A O 1
ATOM 1669 N N . ALA A 1 223 ? -14.098 -6.949 11.205 1.00 98.44 223 ALA A N 1
ATOM 1670 C CA . ALA A 1 223 ? -14.775 -7.262 12.457 1.00 98.44 223 ALA A CA 1
ATOM 1671 C C . ALA A 1 223 ? -16.275 -7.479 12.223 1.00 98.44 223 ALA A C 1
ATOM 1673 O O . ALA A 1 223 ? -16.886 -6.824 11.381 1.00 98.44 223 ALA A O 1
ATOM 1674 N N . ILE A 1 224 ? -16.870 -8.406 12.967 1.00 98.19 224 ILE A N 1
ATOM 1675 C CA . ILE A 1 224 ? -18.262 -8.840 12.831 1.00 98.19 224 ILE A CA 1
ATOM 1676 C C . ILE A 1 224 ? -18.971 -8.641 14.165 1.00 98.19 224 ILE A C 1
ATOM 1678 O O . ILE A 1 224 ? -18.438 -9.019 15.204 1.00 98.19 224 ILE A O 1
ATOM 1682 N N . ASN A 1 225 ? -20.181 -8.092 14.132 1.00 96.56 225 ASN A N 1
ATOM 1683 C CA . ASN A 1 225 ? -21.141 -8.154 15.234 1.00 96.56 225 ASN A CA 1
ATOM 1684 C C . ASN A 1 225 ? -22.527 -8.550 14.683 1.00 96.56 225 ASN A C 1
ATOM 1686 O O . ASN A 1 225 ? -22.680 -8.784 13.481 1.00 96.56 225 ASN A O 1
ATOM 1690 N N . ARG A 1 226 ? -23.569 -8.601 15.528 1.00 95.81 226 ARG A N 1
ATOM 1691 C CA . ARG A 1 226 ? -24.925 -8.990 15.075 1.00 95.81 226 ARG A CA 1
ATOM 1692 C C . ARG A 1 226 ? -25.530 -8.078 13.996 1.00 95.81 226 ARG A C 1
ATOM 1694 O O . ARG A 1 226 ? -26.508 -8.466 13.367 1.00 95.81 226 ARG A O 1
ATOM 1701 N N . PHE A 1 227 ? -25.009 -6.861 13.836 1.00 95.12 227 PHE A N 1
ATOM 1702 C CA . PHE A 1 227 ? -25.484 -5.874 12.864 1.00 95.12 227 PHE A CA 1
ATOM 1703 C C . PHE A 1 227 ? -24.718 -5.922 11.539 1.00 95.12 227 PHE A C 1
ATOM 1705 O O . PHE A 1 227 ? -25.134 -5.259 10.591 1.00 95.12 227 PHE A O 1
ATOM 1712 N N . GLY A 1 228 ? -23.640 -6.706 11.446 1.00 97.06 228 GLY A N 1
ATOM 1713 C CA . GLY A 1 228 ? -22.953 -6.993 10.190 1.00 97.06 228 GLY A CA 1
ATOM 1714 C C . GLY A 1 228 ? -21.434 -7.038 10.311 1.00 97.06 228 GLY A C 1
ATOM 1715 O O . GLY A 1 228 ? -20.865 -7.099 11.403 1.00 97.06 228 GLY A O 1
ATOM 1716 N N . THR A 1 229 ? -20.785 -7.001 9.150 1.00 98.31 229 THR A N 1
ATOM 1717 C CA . THR A 1 229 ? -19.329 -7.016 9.004 1.00 98.31 229 THR A CA 1
ATOM 1718 C C . THR A 1 229 ? -18.832 -5.639 8.592 1.00 98.31 229 THR A C 1
ATOM 1720 O O . THR A 1 229 ? -19.373 -5.022 7.678 1.00 98.31 229 THR A O 1
ATOM 1723 N N . ALA A 1 230 ? -17.785 -5.177 9.259 1.00 98.19 230 ALA A N 1
ATOM 1724 C CA . ALA A 1 230 ? -17.039 -3.990 8.893 1.00 98.19 230 ALA A CA 1
ATOM 1725 C C . ALA A 1 230 ? -15.643 -4.370 8.409 1.00 98.19 230 ALA A C 1
ATOM 1727 O O . ALA A 1 230 ? -15.080 -5.376 8.849 1.00 98.19 230 ALA A O 1
ATOM 1728 N N . TYR A 1 231 ? -15.089 -3.529 7.543 1.00 98.56 231 TYR A N 1
ATOM 1729 C CA . TYR A 1 231 ? -13.764 -3.695 6.968 1.00 98.56 231 TYR A CA 1
ATOM 1730 C C . TYR A 1 231 ? -13.006 -2.369 7.005 1.00 98.56 231 TYR A C 1
ATOM 1732 O O . TYR A 1 231 ? -13.610 -1.310 6.830 1.00 98.56 231 TYR A O 1
ATOM 1740 N N . SER A 1 232 ? -11.691 -2.425 7.198 1.00 98.38 232 SER A N 1
ATOM 1741 C CA . SER A 1 232 ? -10.816 -1.258 7.066 1.00 98.38 232 SER A CA 1
ATOM 1742 C C . SER A 1 232 ? -10.686 -0.811 5.607 1.00 98.38 232 SER A C 1
ATOM 1744 O O . SER A 1 232 ? -11.123 -1.507 4.686 1.00 98.38 232 SER A O 1
ATOM 1746 N N . GLU A 1 233 ? -9.991 0.302 5.375 1.00 96.56 233 GLU A N 1
ATOM 1747 C CA . GLU A 1 233 ? -9.353 0.547 4.075 1.00 96.56 233 GLU A CA 1
ATOM 1748 C C . GLU A 1 233 ? -8.400 -0.605 3.723 1.00 96.56 233 GLU A C 1
ATOM 1750 O O . GLU A 1 233 ? -7.857 -1.267 4.618 1.00 96.56 233 GLU A O 1
ATOM 1755 N N . GLN A 1 234 ? -8.221 -0.863 2.428 1.00 95.69 234 GLN A N 1
ATOM 1756 C CA . GLN A 1 234 ? -7.315 -1.913 1.968 1.00 95.69 234 GLN A CA 1
ATOM 1757 C C . GLN A 1 234 ? -5.853 -1.455 2.006 1.00 95.69 234 GLN A C 1
ATOM 1759 O O . GLN A 1 234 ? -5.522 -0.341 1.605 1.00 95.69 234 GLN A O 1
ATOM 1764 N N . LEU A 1 235 ? -4.977 -2.345 2.464 1.00 95.00 235 LEU A N 1
ATOM 1765 C CA . LEU A 1 235 ? -3.530 -2.231 2.353 1.00 95.00 235 LEU A CA 1
ATOM 1766 C C . LEU A 1 235 ? -3.055 -3.080 1.172 1.00 95.00 235 LEU A C 1
ATOM 1768 O O . LEU A 1 235 ? -3.442 -4.242 1.054 1.00 95.00 235 LEU A O 1
ATOM 1772 N N . VAL A 1 236 ? -2.201 -2.512 0.324 1.00 91.88 236 VAL A N 1
ATOM 1773 C CA . VAL A 1 236 ? -1.573 -3.236 -0.786 1.00 91.88 236 VAL A CA 1
ATOM 1774 C C . VAL A 1 236 ? -0.222 -3.779 -0.331 1.00 91.88 236 VAL A C 1
ATOM 1776 O O . VAL A 1 236 ? 0.622 -3.034 0.164 1.00 91.88 236 VAL A O 1
ATOM 1779 N N . VAL A 1 237 ? -0.020 -5.081 -0.507 1.00 90.50 237 VAL A N 1
ATOM 1780 C CA . VAL A 1 237 ? 1.197 -5.808 -0.139 1.00 90.50 237 VAL A CA 1
ATOM 1781 C C . VAL A 1 237 ? 1.750 -6.497 -1.384 1.00 90.50 237 VAL A C 1
ATOM 1783 O O . VAL A 1 237 ? 1.012 -7.161 -2.109 1.00 90.50 237 VAL A O 1
ATOM 1786 N N . ILE A 1 238 ? 3.050 -6.353 -1.632 1.00 87.00 238 ILE A N 1
ATOM 1787 C CA . ILE A 1 238 ? 3.761 -7.027 -2.721 1.00 87.00 238 ILE A CA 1
ATOM 1788 C C . ILE A 1 238 ? 5.146 -7.446 -2.234 1.00 87.00 238 ILE A C 1
ATOM 1790 O O . ILE A 1 238 ? 5.847 -6.668 -1.593 1.00 87.00 238 ILE A O 1
ATOM 1794 N N . PHE A 1 239 ? 5.541 -8.680 -2.542 1.00 87.62 239 PHE A N 1
ATOM 1795 C CA . PHE A 1 239 ? 6.879 -9.187 -2.246 1.00 87.62 239 PHE A CA 1
ATOM 1796 C C . PHE A 1 239 ? 7.721 -9.157 -3.507 1.00 87.62 239 PHE A C 1
ATOM 1798 O O . PHE A 1 239 ? 7.294 -9.642 -4.556 1.00 87.62 239 PHE A O 1
ATOM 1805 N N . LEU A 1 240 ? 8.924 -8.605 -3.403 1.00 86.19 240 LEU A N 1
ATOM 1806 C CA . LEU A 1 240 ? 9.865 -8.521 -4.510 1.00 86.19 240 LEU A CA 1
ATOM 1807 C C . LEU A 1 240 ? 11.139 -9.273 -4.135 1.00 86.19 240 LEU A C 1
ATOM 1809 O O . LEU A 1 240 ? 11.655 -9.045 -3.040 1.00 86.19 240 LEU A O 1
ATOM 1813 N N . PRO A 1 241 ? 11.664 -10.145 -5.012 1.00 87.25 241 PRO A N 1
ATOM 1814 C CA . PRO A 1 241 ? 13.017 -10.647 -4.836 1.00 87.25 241 PRO A CA 1
ATOM 1815 C C . PRO A 1 241 ? 14.028 -9.493 -4.972 1.00 87.25 241 PRO A C 1
ATOM 1817 O O . PRO A 1 241 ? 13.700 -8.447 -5.539 1.00 87.25 241 PRO A O 1
ATOM 1820 N N . PRO A 1 242 ? 15.279 -9.672 -4.514 1.00 86.62 242 PRO A N 1
ATOM 1821 C CA . PRO A 1 242 ? 16.319 -8.648 -4.658 1.00 86.62 242 PRO A CA 1
ATOM 1822 C C . PRO A 1 242 ? 16.690 -8.363 -6.126 1.00 86.62 242 PRO A C 1
ATOM 1824 O O . PRO A 1 242 ? 17.182 -7.280 -6.454 1.00 86.62 242 PRO A O 1
ATOM 1827 N N . SER A 1 243 ? 16.464 -9.327 -7.020 1.00 93.62 243 SER A N 1
ATOM 1828 C CA . SER A 1 243 ? 16.760 -9.224 -8.446 1.00 93.62 243 SER A CA 1
ATOM 1829 C C . SER A 1 243 ? 15.764 -10.015 -9.298 1.00 93.62 243 SER A C 1
ATOM 1831 O O . SER A 1 243 ? 15.056 -10.905 -8.825 1.00 93.62 243 SER A O 1
ATOM 1833 N N . PHE A 1 244 ? 15.717 -9.675 -10.583 1.00 94.81 244 PHE A N 1
ATOM 1834 C CA . PHE A 1 244 ? 15.055 -10.424 -11.642 1.00 94.81 244 PHE A CA 1
ATOM 1835 C C . PHE A 1 244 ? 16.112 -11.050 -12.556 1.00 94.81 244 PHE A C 1
ATOM 1837 O O . PHE A 1 244 ? 16.952 -10.333 -13.096 1.00 94.81 244 PHE A O 1
ATOM 1844 N N . THR A 1 245 ? 16.048 -12.363 -12.766 1.00 96.12 245 THR A N 1
ATOM 1845 C CA . THR A 1 245 ? 16.898 -13.078 -13.730 1.00 96.12 245 THR A CA 1
ATOM 1846 C C . THR A 1 245 ? 16.135 -13.252 -15.041 1.00 96.12 245 THR A C 1
ATOM 1848 O O . THR A 1 245 ? 15.081 -13.891 -15.061 1.00 96.12 245 THR A O 1
ATOM 1851 N N . ASP A 1 246 ? 16.652 -12.706 -16.143 1.00 96.12 246 ASP A N 1
ATOM 1852 C CA . ASP A 1 246 ? 16.041 -12.880 -17.461 1.00 96.12 246 ASP A CA 1
ATOM 1853 C C . ASP A 1 246 ? 16.247 -14.329 -17.943 1.00 96.12 246 ASP A C 1
ATOM 1855 O O . ASP A 1 246 ? 17.385 -14.761 -18.135 1.00 96.12 246 ASP A O 1
ATOM 1859 N N . PRO A 1 247 ? 15.180 -15.119 -18.162 1.00 96.06 247 PRO A N 1
ATOM 1860 C CA . PRO A 1 247 ? 15.315 -16.533 -18.512 1.00 96.06 247 PRO A CA 1
ATOM 1861 C C . PRO A 1 247 ? 15.920 -16.764 -19.904 1.00 96.06 247 PRO A C 1
ATOM 1863 O O . PRO A 1 247 ? 16.271 -17.896 -20.234 1.00 96.06 247 PRO A O 1
ATOM 1866 N N . ARG A 1 248 ? 16.012 -15.724 -20.745 1.00 95.38 248 ARG A N 1
ATOM 1867 C CA . ARG A 1 248 ? 16.522 -15.829 -22.119 1.00 95.38 248 ARG A CA 1
ATOM 1868 C C . ARG A 1 248 ? 18.044 -15.883 -22.177 1.00 95.38 248 ARG A C 1
ATOM 1870 O O . ARG A 1 248 ? 18.583 -16.450 -23.125 1.00 95.38 248 ARG A O 1
ATOM 1877 N N . ASP A 1 249 ? 18.732 -15.286 -21.207 1.00 94.88 249 ASP A N 1
ATOM 1878 C CA . ASP A 1 249 ? 20.197 -15.227 -21.180 1.00 94.88 249 ASP A CA 1
ATOM 1879 C C . ASP A 1 249 ? 20.836 -15.359 -19.791 1.00 94.88 249 ASP A C 1
ATOM 1881 O O . ASP A 1 249 ? 22.061 -15.429 -19.708 1.00 94.88 249 ASP A O 1
ATOM 1885 N N . GLY A 1 250 ? 20.039 -15.453 -18.724 1.00 96.00 250 GLY A N 1
ATOM 1886 C CA . GLY A 1 250 ? 20.518 -15.585 -17.351 1.00 96.00 250 GLY A CA 1
ATOM 1887 C C . GLY A 1 250 ? 21.036 -14.282 -16.744 1.00 96.00 250 GLY A C 1
ATOM 1888 O O . GLY A 1 250 ? 21.598 -14.319 -15.651 1.00 96.00 250 GLY A O 1
ATOM 1889 N N . GLU A 1 251 ? 20.873 -13.140 -17.418 1.00 96.25 251 GLU A N 1
ATOM 1890 C CA . GLU A 1 251 ? 21.310 -11.855 -16.879 1.00 96.25 251 GLU A CA 1
ATOM 1891 C C . GLU A 1 251 ? 20.430 -11.430 -15.699 1.00 96.25 251 GLU A C 1
ATOM 1893 O O . GLU A 1 251 ? 19.201 -11.407 -15.789 1.00 96.25 251 GLU A O 1
ATOM 1898 N N . GLU A 1 252 ? 21.067 -11.059 -14.589 1.00 97.00 252 GLU A N 1
ATOM 1899 C CA . GLU A 1 252 ? 20.376 -10.613 -13.378 1.00 97.00 252 GLU A CA 1
ATOM 1900 C C . GLU A 1 252 ? 20.304 -9.089 -13.288 1.00 97.00 252 GLU A C 1
ATOM 1902 O O . GLU A 1 252 ? 21.304 -8.386 -13.442 1.00 97.00 252 GLU A O 1
ATOM 1907 N N . TYR A 1 253 ? 19.120 -8.567 -13.002 1.00 96.56 253 TYR A N 1
ATOM 1908 C CA . TYR A 1 253 ? 18.861 -7.143 -12.850 1.00 96.56 253 TYR A CA 1
ATOM 1909 C C . TYR A 1 253 ? 18.379 -6.879 -11.434 1.00 96.56 253 TYR A C 1
ATOM 1911 O O . TYR A 1 253 ? 17.399 -7.479 -10.999 1.00 96.56 253 TYR A O 1
ATOM 1919 N N . THR A 1 254 ? 19.029 -5.973 -10.711 1.00 95.75 254 THR A N 1
ATOM 1920 C CA . THR A 1 254 ? 18.486 -5.491 -9.437 1.00 95.75 254 THR A CA 1
ATOM 1921 C C . THR A 1 254 ? 17.152 -4.794 -9.683 1.00 95.75 254 THR A C 1
ATOM 1923 O O . THR A 1 254 ? 17.009 -4.031 -10.644 1.00 95.75 254 THR A O 1
ATOM 1926 N N . ILE A 1 255 ? 16.170 -5.067 -8.825 1.00 95.00 255 ILE A N 1
ATOM 1927 C CA . ILE A 1 255 ? 14.830 -4.489 -8.934 1.00 95.00 255 ILE A CA 1
ATOM 1928 C C . ILE A 1 255 ? 14.444 -3.783 -7.646 1.00 95.00 255 ILE A C 1
ATOM 1930 O O . ILE A 1 255 ? 14.882 -4.158 -6.559 1.00 95.00 255 ILE A O 1
ATOM 1934 N N . LYS A 1 256 ? 13.612 -2.753 -7.763 1.00 92.38 256 LYS A N 1
ATOM 1935 C CA . LYS A 1 256 ? 13.114 -2.015 -6.604 1.00 92.38 256 LYS A CA 1
ATOM 1936 C C . LYS A 1 256 ? 11.758 -1.404 -6.903 1.00 92.38 256 LYS A C 1
ATOM 1938 O O . LYS A 1 256 ? 11.484 -0.998 -8.032 1.00 92.38 256 LYS A O 1
ATOM 1943 N N . GLN A 1 257 ? 10.909 -1.348 -5.884 1.00 91.06 257 GLN A N 1
ATOM 1944 C CA . GLN A 1 257 ? 9.633 -0.657 -5.983 1.00 91.06 257 GLN A CA 1
ATOM 1945 C C . GLN A 1 257 ? 9.838 0.851 -5.854 1.00 91.06 257 GLN A C 1
ATOM 1947 O O . GLN A 1 257 ? 10.460 1.318 -4.898 1.00 91.06 257 GLN A O 1
ATOM 1952 N N . TYR A 1 258 ? 9.257 1.602 -6.784 1.00 90.75 258 TYR A N 1
ATOM 1953 C CA . TYR A 1 258 ? 9.139 3.051 -6.706 1.00 90.75 258 TYR A CA 1
ATOM 1954 C C . TYR A 1 258 ? 7.681 3.424 -6.950 1.00 90.75 258 TYR A C 1
ATOM 1956 O O . TYR A 1 258 ? 7.150 3.236 -8.044 1.00 90.75 258 TYR A O 1
ATOM 1964 N N . GLY A 1 259 ? 7.014 3.923 -5.908 1.00 86.69 259 GLY A N 1
ATOM 1965 C CA . GLY A 1 259 ? 5.574 4.161 -5.953 1.00 86.69 259 GLY A CA 1
ATOM 1966 C C . GLY A 1 259 ? 4.815 2.856 -6.200 1.00 86.69 259 GLY A C 1
ATOM 1967 O O . GLY A 1 259 ? 4.973 1.886 -5.456 1.00 86.69 259 GLY A O 1
ATOM 1968 N N . ASN A 1 260 ? 4.007 2.830 -7.257 1.00 81.94 260 ASN A N 1
ATOM 1969 C CA . ASN A 1 260 ? 3.136 1.699 -7.574 1.00 81.94 260 ASN A CA 1
ATOM 1970 C C . ASN A 1 260 ? 3.758 0.679 -8.532 1.00 81.94 260 ASN A C 1
ATOM 1972 O O . ASN A 1 260 ? 3.089 -0.297 -8.853 1.00 81.94 260 ASN A O 1
ATOM 1976 N N . ALA A 1 261 ? 5.002 0.892 -8.965 1.00 89.19 261 ALA A N 1
ATOM 1977 C CA . ALA A 1 261 ? 5.623 0.080 -9.997 1.00 89.19 261 ALA A CA 1
ATOM 1978 C C . ALA A 1 261 ? 6.985 -0.473 -9.562 1.00 89.19 261 ALA A C 1
ATOM 1980 O O . ALA A 1 261 ? 7.715 0.129 -8.763 1.00 89.19 261 ALA A O 1
ATOM 1981 N N . VAL A 1 262 ? 7.335 -1.636 -10.101 1.00 93.12 262 VAL A N 1
ATOM 1982 C CA . VAL A 1 262 ? 8.613 -2.312 -9.882 1.00 93.12 262 VAL A CA 1
ATOM 1983 C C . VAL A 1 262 ? 9.537 -1.997 -11.043 1.00 93.12 262 VAL A C 1
ATOM 1985 O O . VAL A 1 262 ? 9.226 -2.310 -12.186 1.00 93.12 262 VAL A O 1
ATOM 1988 N N . TRP A 1 263 ? 10.695 -1.412 -10.759 1.00 96.69 263 TRP A N 1
ATOM 1989 C CA . TRP A 1 263 ? 11.658 -1.003 -11.776 1.00 96.69 263 TRP A CA 1
ATOM 1990 C C . TRP A 1 263 ? 12.893 -1.886 -11.758 1.00 96.69 263 TRP A C 1
ATOM 1992 O O . TRP A 1 263 ? 13.419 -2.194 -10.687 1.00 96.69 263 TRP A O 1
ATOM 2002 N N . MET A 1 264 ? 13.429 -2.192 -12.939 1.00 97.19 264 MET A N 1
ATOM 2003 C CA . MET A 1 264 ? 14.846 -2.539 -13.052 1.00 97.19 264 MET A CA 1
ATOM 2004 C C . MET A 1 264 ? 15.685 -1.307 -12.718 1.00 97.19 264 MET A C 1
ATOM 2006 O O . MET A 1 264 ? 15.472 -0.242 -13.292 1.00 97.19 264 MET A O 1
ATOM 2010 N N . THR A 1 265 ? 16.672 -1.437 -11.836 1.00 96.38 265 THR A N 1
ATOM 2011 C CA . THR A 1 265 ? 17.562 -0.323 -11.464 1.00 96.38 265 THR A CA 1
ATOM 2012 C C . THR A 1 265 ? 18.889 -0.345 -12.218 1.00 96.38 265 THR A C 1
ATOM 2014 O O . THR A 1 265 ? 19.803 0.402 -11.891 1.00 96.38 265 THR A O 1
ATOM 2017 N N . GLN A 1 266 ? 19.011 -1.177 -13.254 1.00 95.44 266 GLN A N 1
ATOM 2018 C CA . GLN A 1 266 ? 20.189 -1.282 -14.118 1.00 95.44 266 GLN A CA 1
ATOM 2019 C C . GLN A 1 266 ? 19.798 -1.176 -15.588 1.00 95.44 266 GLN A C 1
ATOM 2021 O O . GLN A 1 266 ? 18.667 -1.490 -15.967 1.00 95.44 266 GLN A O 1
ATOM 2026 N N . ASN A 1 267 ? 20.733 -0.705 -16.423 1.00 97.00 267 ASN A N 1
ATOM 2027 C CA . ASN A 1 267 ? 20.507 -0.613 -17.866 1.00 97.00 267 ASN A CA 1
ATOM 2028 C C . ASN A 1 267 ? 20.286 -2.017 -18.416 1.00 97.00 267 ASN A C 1
ATOM 2030 O O . ASN A 1 267 ? 21.065 -2.933 -18.140 1.00 97.00 267 ASN A O 1
ATOM 2034 N N . PHE A 1 268 ? 19.214 -2.182 -19.188 1.00 97.88 268 PHE A N 1
ATOM 2035 C CA . PHE A 1 268 ? 18.928 -3.467 -19.796 1.00 97.88 268 PHE A CA 1
ATOM 2036 C C . PHE A 1 268 ? 20.029 -3.854 -20.788 1.00 97.88 268 PHE A C 1
ATOM 2038 O O . PHE A 1 268 ? 20.539 -3.015 -21.538 1.00 97.88 268 PHE A O 1
ATOM 2045 N N . ARG A 1 269 ? 20.408 -5.131 -20.812 1.00 97.31 269 ARG A N 1
ATOM 2046 C CA . ARG A 1 269 ? 21.603 -5.585 -21.540 1.00 97.31 269 ARG A CA 1
ATOM 2047 C C . ARG A 1 269 ? 21.415 -6.906 -22.280 1.00 97.31 269 ARG A C 1
ATOM 2049 O O . ARG A 1 269 ? 22.395 -7.501 -22.718 1.00 97.31 269 ARG A O 1
ATOM 2056 N N . HIS A 1 270 ? 20.180 -7.370 -22.450 1.00 96.69 270 HIS A N 1
ATOM 2057 C CA . HIS A 1 270 ? 19.927 -8.550 -23.269 1.00 96.69 270 HIS A CA 1
ATOM 2058 C C . HIS A 1 270 ? 20.324 -8.291 -24.725 1.00 96.69 270 HIS A C 1
ATOM 2060 O O . HIS A 1 270 ? 19.888 -7.320 -25.341 1.00 96.69 270 HIS A O 1
ATOM 2066 N N . ILE A 1 271 ? 21.110 -9.200 -25.299 1.00 95.88 271 ILE A N 1
ATOM 2067 C CA . ILE A 1 271 ? 21.474 -9.176 -26.718 1.00 95.88 271 ILE A CA 1
ATOM 2068 C C . ILE A 1 271 ? 20.818 -10.388 -27.395 1.00 95.88 271 ILE A C 1
ATOM 2070 O O . ILE A 1 271 ? 21.314 -11.506 -27.230 1.00 95.88 271 ILE A O 1
ATOM 2074 N N . PRO A 1 272 ? 19.714 -10.196 -28.144 1.00 93.00 272 PRO A N 1
ATOM 2075 C CA . PRO A 1 272 ? 19.126 -11.231 -28.984 1.00 93.00 272 PRO A CA 1
ATOM 2076 C C . PRO A 1 272 ? 20.094 -11.725 -30.064 1.00 93.00 272 PRO A C 1
ATOM 2078 O O . PRO A 1 272 ? 21.070 -11.062 -30.409 1.00 93.00 272 PRO A O 1
ATOM 2081 N N . ALA A 1 273 ? 19.766 -12.865 -30.675 1.00 90.56 273 ALA A N 1
ATOM 2082 C CA . ALA A 1 273 ? 20.581 -13.474 -31.730 1.00 90.56 273 ALA A CA 1
ATOM 2083 C C . ALA A 1 273 ? 20.757 -12.594 -32.986 1.00 90.56 273 ALA A C 1
ATOM 2085 O O . ALA A 1 273 ? 21.678 -12.822 -33.768 1.00 90.56 273 ALA A O 1
ATOM 2086 N N . THR A 1 274 ? 19.880 -11.608 -33.203 1.00 91.56 274 THR A N 1
ATOM 2087 C CA . THR A 1 274 ? 19.915 -10.703 -34.360 1.00 91.56 274 THR A CA 1
ATOM 2088 C C . THR A 1 274 ? 19.699 -9.244 -33.952 1.00 91.56 274 THR A C 1
ATOM 2090 O O . THR A 1 274 ? 19.040 -8.937 -32.952 1.00 91.56 274 THR A O 1
ATOM 2093 N N . GLY A 1 275 ? 20.228 -8.331 -34.771 1.00 92.00 275 GLY A N 1
ATOM 2094 C CA . GLY A 1 275 ? 20.056 -6.882 -34.620 1.00 92.00 275 GLY A CA 1
ATOM 2095 C C . GLY A 1 275 ? 21.242 -6.163 -33.970 1.00 92.00 275 GLY A C 1
ATOM 2096 O O . GLY A 1 275 ? 21.296 -4.934 -34.000 1.00 92.00 275 GLY A O 1
ATOM 2097 N N . PHE A 1 276 ? 22.233 -6.885 -33.437 1.00 95.31 276 PHE A N 1
ATOM 2098 C CA . PHE A 1 276 ? 23.441 -6.252 -32.903 1.00 95.31 276 PHE A CA 1
ATOM 2099 C C . PHE A 1 276 ? 24.229 -5.535 -34.014 1.00 95.31 276 PHE A C 1
ATOM 2101 O O . PHE A 1 276 ? 24.473 -6.091 -35.084 1.00 95.31 276 PHE A O 1
ATOM 2108 N N . GLY A 1 277 ? 24.576 -4.268 -33.782 1.00 93.44 277 GLY A N 1
ATOM 2109 C CA . GLY A 1 277 ? 25.226 -3.385 -34.752 1.00 93.44 277 GLY A CA 1
ATOM 2110 C C . GLY A 1 277 ? 24.273 -2.639 -35.697 1.00 93.44 277 GLY A C 1
ATOM 2111 O O . GLY A 1 277 ? 24.729 -1.757 -36.422 1.00 93.44 277 GLY A O 1
ATOM 2112 N N . THR A 1 278 ? 22.970 -2.947 -35.690 1.00 94.31 278 THR A N 1
ATOM 2113 C CA . THR A 1 278 ? 21.971 -2.353 -36.610 1.00 94.31 278 THR A CA 1
ATOM 2114 C C . THR A 1 278 ? 20.763 -1.757 -35.890 1.00 94.31 278 THR A C 1
ATOM 2116 O O . THR A 1 278 ? 20.313 -0.674 -36.247 1.00 94.31 278 THR A O 1
ATOM 2119 N N . GLU A 1 279 ? 20.264 -2.443 -34.866 1.00 96.12 279 GLU A N 1
ATOM 2120 C CA . GLU A 1 279 ? 19.109 -2.043 -34.052 1.00 96.12 279 GLU A CA 1
ATOM 2121 C C . GLU A 1 279 ? 19.476 -1.853 -32.576 1.00 96.12 279 GLU A C 1
ATOM 2123 O O . GLU A 1 279 ? 18.660 -1.382 -31.778 1.00 96.12 279 GLU A O 1
ATOM 2128 N N . MET A 1 280 ? 20.679 -2.284 -32.201 1.00 95.94 280 MET A N 1
ATOM 2129 C CA . MET A 1 280 ? 21.208 -2.194 -30.853 1.00 95.94 280 MET A CA 1
ATOM 2130 C C . MET A 1 280 ? 22.735 -2.195 -30.857 1.00 95.94 280 MET A C 1
ATOM 2132 O O . MET A 1 280 ? 23.365 -2.777 -31.741 1.00 95.94 280 MET A O 1
ATOM 2136 N N . TRP A 1 281 ? 23.325 -1.581 -29.840 1.00 96.94 281 TRP A N 1
ATOM 2137 C CA . TRP A 1 281 ? 24.765 -1.405 -29.703 1.00 96.94 281 TRP A CA 1
ATOM 2138 C C . TRP A 1 281 ? 25.180 -1.454 -28.238 1.00 96.94 281 TRP A C 1
ATOM 2140 O O . TRP A 1 281 ? 24.353 -1.448 -27.330 1.00 96.94 281 TRP A O 1
ATOM 2150 N N . MET A 1 282 ? 26.483 -1.452 -28.001 1.00 95.06 282 MET A N 1
ATOM 2151 C CA . MET A 1 282 ? 27.060 -1.287 -26.676 1.00 95.06 282 MET A CA 1
ATOM 2152 C C . MET A 1 282 ? 28.216 -0.298 -26.787 1.00 95.06 282 MET A C 1
ATOM 2154 O O . MET A 1 282 ? 28.941 -0.303 -27.782 1.00 95.06 282 MET A O 1
ATOM 2158 N N . GLN A 1 283 ? 28.354 0.569 -25.786 1.00 93.19 283 GLN A N 1
ATOM 2159 C CA . GLN A 1 283 ? 29.399 1.586 -25.772 1.00 93.19 283 GLN A CA 1
ATOM 2160 C C . GLN A 1 283 ? 30.794 0.974 -25.915 1.00 93.19 283 GLN A C 1
ATOM 2162 O O . GLN A 1 283 ? 31.079 -0.079 -25.347 1.00 93.19 283 GLN A O 1
ATOM 2167 N N . ASP A 1 284 ? 31.660 1.659 -26.664 1.00 90.00 284 ASP A N 1
ATOM 2168 C CA . ASP A 1 284 ? 33.047 1.240 -26.921 1.00 90.00 284 ASP A CA 1
ATOM 2169 C C . ASP A 1 284 ? 33.173 -0.138 -27.615 1.00 90.00 284 ASP A C 1
ATOM 2171 O O . ASP A 1 284 ? 34.133 -0.882 -27.405 1.00 90.00 284 ASP A O 1
ATOM 2175 N N . TYR A 1 285 ? 32.197 -0.505 -28.457 1.00 93.44 285 TYR A N 1
ATOM 2176 C CA . TYR A 1 285 ? 32.274 -1.691 -29.314 1.00 93.44 285 TYR A CA 1
ATOM 2177 C C . TYR A 1 285 ? 31.702 -1.419 -30.710 1.00 93.44 285 TYR A C 1
ATOM 2179 O O . TYR A 1 285 ? 30.502 -1.232 -30.891 1.00 93.44 285 TYR A O 1
ATOM 2187 N N . ASN A 1 286 ? 32.583 -1.437 -31.714 1.00 89.12 286 ASN A N 1
ATOM 2188 C CA . ASN A 1 286 ? 32.244 -1.171 -33.119 1.00 89.12 286 ASN A CA 1
ATOM 2189 C C . ASN A 1 286 ? 32.005 -2.450 -33.947 1.00 89.12 286 ASN A C 1
ATOM 2191 O O . ASN A 1 286 ? 31.809 -2.366 -35.158 1.00 89.12 286 ASN A O 1
ATOM 2195 N N . GLY A 1 287 ? 32.091 -3.633 -33.330 1.00 91.31 287 GLY A N 1
ATOM 2196 C CA . GLY A 1 287 ? 31.839 -4.903 -34.009 1.00 91.31 287 GLY A CA 1
ATOM 2197 C C . GLY A 1 287 ? 30.347 -5.218 -34.141 1.00 91.31 287 GLY A C 1
ATOM 2198 O O . GLY A 1 287 ? 29.488 -4.496 -33.640 1.00 91.31 287 GLY A O 1
ATOM 2199 N N . THR A 1 288 ? 30.041 -6.337 -34.794 1.00 93.38 288 THR A N 1
ATOM 2200 C CA . THR A 1 288 ? 28.667 -6.833 -34.987 1.00 93.38 288 THR A CA 1
ATOM 2201 C C . THR A 1 288 ? 28.387 -8.145 -34.246 1.00 93.38 288 THR A C 1
ATOM 2203 O O . THR A 1 288 ? 2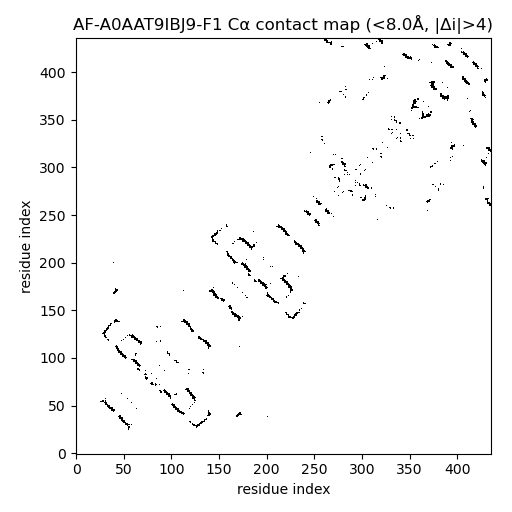7.271 -8.654 -34.312 1.00 93.38 288 THR A O 1
ATOM 2206 N N . ASP A 1 289 ? 29.373 -8.696 -33.530 1.00 94.50 289 ASP A N 1
ATOM 2207 C CA . ASP A 1 289 ? 29.227 -9.939 -32.772 1.00 94.50 289 ASP A CA 1
ATOM 2208 C C . ASP A 1 289 ? 28.761 -9.641 -31.340 1.00 94.50 289 ASP A C 1
ATOM 2210 O O . ASP A 1 289 ? 29.511 -9.130 -30.503 1.00 94.50 289 ASP A O 1
ATOM 2214 N N . GLY A 1 290 ? 27.504 -9.979 -31.050 1.00 93.56 290 GLY A N 1
ATOM 2215 C CA . GLY A 1 290 ? 26.918 -9.782 -29.727 1.00 93.56 290 GLY A CA 1
ATOM 2216 C C . GLY A 1 290 ? 27.602 -10.591 -28.619 1.00 93.56 290 GLY A C 1
ATOM 2217 O O . GLY A 1 290 ? 27.672 -10.124 -27.487 1.00 93.56 290 GLY A O 1
ATOM 2218 N N . GLY A 1 291 ? 28.140 -11.774 -28.923 1.00 93.75 291 GLY A N 1
ATOM 2219 C CA . GLY A 1 291 ? 28.859 -12.606 -27.958 1.00 93.75 291 GLY A CA 1
ATOM 2220 C C . GLY A 1 291 ? 30.207 -12.006 -27.563 1.00 93.75 291 GLY A C 1
ATOM 2221 O O . GLY A 1 291 ? 30.566 -12.022 -26.385 1.00 93.75 291 GLY A O 1
ATOM 2222 N N . GLU A 1 292 ? 30.931 -11.417 -28.516 1.00 95.25 292 GLU A N 1
ATOM 2223 C CA . GLU A 1 292 ? 32.148 -10.654 -28.214 1.00 95.25 292 GLU A CA 1
ATOM 2224 C C . GLU A 1 292 ? 31.835 -9.346 -27.478 1.00 95.25 292 GLU A C 1
ATOM 2226 O O . GLU A 1 292 ? 32.561 -8.985 -26.551 1.00 95.25 292 GLU A O 1
ATOM 2231 N N . ALA A 1 293 ? 30.732 -8.668 -27.822 1.00 94.69 293 ALA A N 1
ATOM 2232 C CA . ALA A 1 293 ? 30.300 -7.459 -27.122 1.00 94.69 293 ALA A CA 1
ATOM 2233 C C . ALA A 1 293 ? 30.094 -7.704 -25.616 1.00 94.69 293 ALA A C 1
ATOM 2235 O O . ALA A 1 293 ? 30.556 -6.903 -24.805 1.00 94.69 293 ALA A O 1
ATOM 2236 N N . LYS A 1 294 ? 29.506 -8.847 -25.225 1.00 94.69 294 LYS A N 1
ATOM 2237 C CA . LYS A 1 294 ? 29.297 -9.220 -23.809 1.00 94.69 294 LYS A CA 1
ATOM 2238 C C . LYS A 1 294 ? 30.582 -9.288 -22.978 1.00 94.69 294 LYS A C 1
ATOM 2240 O O . LYS A 1 294 ? 30.530 -9.143 -21.762 1.00 94.69 294 LYS A O 1
ATOM 2245 N N . LYS A 1 295 ? 31.743 -9.505 -23.605 1.00 94.94 295 LYS A N 1
ATOM 2246 C CA . LYS A 1 295 ? 33.040 -9.566 -22.904 1.00 94.94 295 LYS A CA 1
ATOM 2247 C C . LYS A 1 295 ? 33.598 -8.185 -22.568 1.00 94.94 295 LYS A C 1
ATOM 2249 O O . LYS A 1 295 ? 34.593 -8.084 -21.849 1.00 94.94 295 LYS A O 1
ATOM 2254 N N . ASN A 1 296 ? 33.016 -7.121 -23.115 1.00 95.06 296 ASN A N 1
ATOM 2255 C CA . ASN A 1 296 ? 33.462 -5.767 -22.841 1.00 95.06 296 ASN A CA 1
ATOM 2256 C C . ASN A 1 296 ? 33.149 -5.386 -21.387 1.00 95.06 296 ASN A C 1
ATOM 2258 O O . ASN A 1 296 ? 32.064 -5.646 -20.870 1.00 95.06 296 ASN A O 1
ATOM 2262 N N . LYS A 1 297 ? 34.097 -4.705 -20.740 1.00 95.00 297 LYS A N 1
ATOM 2263 C CA . LYS A 1 297 ? 33.980 -4.249 -19.348 1.00 95.00 297 LYS A CA 1
ATOM 2264 C C . LYS A 1 297 ? 32.756 -3.360 -19.078 1.00 95.00 297 LYS A C 1
ATOM 2266 O O . LYS A 1 297 ? 32.293 -3.317 -17.946 1.00 95.00 297 LYS A O 1
ATOM 2271 N N . TYR A 1 298 ? 32.225 -2.673 -20.090 1.00 95.19 298 TYR A N 1
ATOM 2272 C CA . TYR A 1 298 ? 31.063 -1.792 -19.960 1.00 95.19 298 TYR A CA 1
ATOM 2273 C C . TYR A 1 298 ? 29.717 -2.517 -20.057 1.00 95.19 298 TYR A C 1
ATOM 2275 O O . TYR A 1 298 ? 28.692 -1.899 -19.773 1.00 95.19 298 TYR A O 1
ATOM 2283 N N . TYR A 1 299 ? 29.694 -3.807 -20.410 1.00 96.06 299 TYR A N 1
ATOM 2284 C CA . TYR A 1 299 ? 28.456 -4.560 -20.619 1.00 96.06 299 TYR A CA 1
ATOM 2285 C C . TYR A 1 299 ? 27.554 -4.579 -19.374 1.00 96.06 299 TYR A C 1
ATOM 2287 O O . TYR A 1 299 ? 26.377 -4.231 -19.454 1.00 96.06 299 TYR A O 1
ATOM 2295 N N . HIS A 1 300 ? 28.107 -4.906 -18.203 1.00 94.88 300 HIS A N 1
ATOM 2296 C CA . HIS A 1 300 ? 27.336 -4.942 -16.954 1.00 94.88 300 HIS A CA 1
ATOM 2297 C C . HIS A 1 300 ? 27.129 -3.558 -16.313 1.00 94.88 300 HIS A C 1
ATOM 2299 O O . HIS A 1 300 ? 26.193 -3.392 -15.536 1.00 94.88 300 HIS A O 1
ATOM 2305 N N . GLU A 1 301 ? 27.972 -2.569 -16.631 1.00 94.56 301 GLU A N 1
ATOM 2306 C CA . GLU A 1 301 ? 27.909 -1.226 -16.030 1.00 94.56 301 GLU A CA 1
ATOM 2307 C C . GLU A 1 301 ? 26.952 -0.292 -16.787 1.00 94.56 301 GLU A C 1
ATOM 2309 O O . GLU A 1 301 ? 26.140 0.395 -16.177 1.00 94.56 301 GLU A O 1
ATOM 2314 N N . TYR A 1 302 ? 27.002 -0.286 -18.122 1.00 96.06 302 TYR A N 1
ATOM 2315 C CA . TYR A 1 302 ? 26.224 0.635 -18.961 1.00 96.06 302 TYR A CA 1
ATOM 2316 C C . TYR A 1 302 ? 25.141 -0.056 -19.792 1.00 96.06 302 TYR A C 1
ATOM 2318 O O . TYR A 1 302 ? 24.275 0.629 -20.339 1.00 96.06 302 TYR A O 1
ATOM 2326 N N . GLY A 1 303 ? 25.147 -1.387 -19.870 1.00 96.75 303 GLY A N 1
ATOM 2327 C CA . GLY A 1 303 ? 24.186 -2.152 -20.658 1.00 96.75 303 GLY A CA 1
ATOM 2328 C C . GLY A 1 303 ? 24.263 -1.868 -22.157 1.00 96.75 303 GLY A C 1
ATOM 2329 O O . GLY A 1 303 ? 25.305 -1.475 -22.690 1.00 96.75 303 GLY A O 1
ATOM 2330 N N . CYS A 1 304 ? 23.149 -2.096 -22.852 1.00 97.12 304 CYS A N 1
ATOM 2331 C CA . CYS A 1 304 ? 23.049 -1.870 -24.290 1.00 97.12 304 CYS A CA 1
ATOM 2332 C C . CYS A 1 304 ? 22.197 -0.636 -24.617 1.00 97.12 304 CYS A C 1
ATOM 2334 O O . CYS A 1 304 ? 21.377 -0.170 -23.825 1.00 97.12 304 CYS A O 1
ATOM 2336 N N . LEU A 1 305 ? 22.402 -0.127 -25.826 1.00 98.00 305 LEU A N 1
ATOM 2337 C CA . LEU A 1 305 ? 21.667 0.969 -26.433 1.00 98.00 305 LEU A CA 1
ATOM 2338 C C . LEU A 1 305 ? 20.771 0.395 -27.527 1.00 98.00 305 LEU A C 1
ATOM 2340 O O . LEU A 1 305 ? 21.271 -0.312 -28.395 1.00 98.00 305 LEU A O 1
ATOM 2344 N N . TYR A 1 306 ? 19.480 0.699 -27.511 1.00 98.00 306 TYR A N 1
ATOM 2345 C CA . TYR A 1 306 ? 18.477 0.104 -28.393 1.00 98.00 306 TYR A CA 1
ATOM 2346 C C . TYR A 1 306 ? 17.797 1.191 -29.215 1.00 98.00 306 TYR A C 1
ATOM 2348 O O . TYR A 1 306 ? 17.503 2.272 -28.701 1.00 98.00 306 TYR A O 1
ATOM 2356 N N . THR A 1 307 ? 17.516 0.897 -30.480 1.00 97.44 307 THR A N 1
ATOM 2357 C CA . THR A 1 307 ? 16.469 1.613 -31.221 1.00 97.44 307 THR A CA 1
ATOM 2358 C C . THR A 1 307 ? 15.130 1.465 -30.501 1.00 97.44 307 THR A C 1
ATOM 2360 O O . THR A 1 307 ? 14.937 0.515 -29.738 1.00 97.44 307 THR A O 1
ATOM 2363 N N . TYR A 1 308 ? 14.197 2.385 -30.733 1.00 96.31 308 TYR A N 1
ATOM 2364 C CA . TYR A 1 308 ? 12.906 2.364 -30.045 1.00 96.31 308 TYR A CA 1
ATOM 2365 C C . TYR A 1 308 ? 12.123 1.068 -30.307 1.00 96.31 308 TYR A C 1
ATOM 2367 O O . TYR A 1 308 ? 11.719 0.387 -29.366 1.00 96.31 308 TYR A O 1
ATOM 2375 N N . ASP A 1 309 ? 11.984 0.667 -31.573 1.00 94.50 309 ASP A N 1
ATOM 2376 C CA . ASP A 1 309 ? 11.232 -0.543 -31.933 1.00 94.50 309 ASP A CA 1
ATOM 2377 C C . ASP A 1 309 ? 11.864 -1.793 -31.305 1.00 94.50 309 ASP A C 1
ATOM 2379 O O . ASP A 1 309 ? 11.165 -2.679 -30.804 1.00 94.50 309 ASP A O 1
ATOM 2383 N N . LYS A 1 310 ? 13.203 -1.838 -31.240 1.00 96.75 310 LYS A N 1
ATOM 2384 C CA . LYS A 1 310 ? 13.915 -2.918 -30.558 1.00 96.75 310 LYS A CA 1
ATOM 2385 C C . LYS A 1 310 ? 13.687 -2.883 -29.052 1.00 96.75 310 LYS A C 1
ATOM 2387 O O . LYS A 1 310 ? 13.449 -3.940 -28.480 1.00 96.75 310 LYS A O 1
ATOM 2392 N N . ALA A 1 311 ? 13.728 -1.707 -28.424 1.00 97.06 311 ALA A N 1
ATOM 2393 C CA . ALA A 1 311 ? 13.447 -1.520 -27.001 1.00 97.06 311 ALA A CA 1
ATOM 2394 C C . ALA A 1 311 ? 12.048 -2.018 -26.618 1.00 97.06 311 ALA A C 1
ATOM 2396 O O . ALA A 1 311 ? 11.884 -2.644 -25.575 1.00 97.06 311 ALA A O 1
ATOM 2397 N N . VAL A 1 312 ? 11.041 -1.798 -27.461 1.00 94.69 312 VAL A N 1
ATOM 2398 C CA . VAL A 1 312 ? 9.698 -2.346 -27.234 1.00 94.69 312 VAL A CA 1
ATOM 2399 C C . VAL A 1 312 ? 9.703 -3.870 -27.396 1.00 94.69 312 VAL A C 1
ATOM 2401 O O . VAL A 1 312 ? 9.201 -4.588 -26.535 1.00 94.69 312 VAL A O 1
ATOM 2404 N N . ALA A 1 313 ? 10.326 -4.384 -28.459 1.00 95.00 313 ALA A N 1
ATOM 2405 C CA . ALA A 1 313 ? 10.297 -5.809 -28.793 1.00 95.00 313 ALA A CA 1
ATOM 2406 C C . ALA A 1 313 ? 11.071 -6.719 -27.819 1.00 95.00 313 ALA A C 1
ATOM 2408 O O . ALA A 1 313 ? 10.757 -7.905 -27.714 1.00 95.00 313 ALA A O 1
ATOM 2409 N N . VAL A 1 314 ? 12.104 -6.209 -27.139 1.00 96.00 314 VAL A N 1
ATOM 2410 C CA . VAL A 1 314 ? 12.980 -7.025 -26.271 1.00 96.00 314 VAL A CA 1
ATOM 2411 C C . VAL A 1 314 ? 12.577 -7.029 -24.795 1.00 96.00 314 VAL A C 1
ATOM 2413 O O . VAL A 1 314 ? 13.231 -7.719 -24.003 1.00 96.00 314 VAL A O 1
ATOM 2416 N N . ALA A 1 315 ? 11.487 -6.349 -24.426 1.00 96.50 315 ALA A N 1
ATOM 2417 C CA . ALA A 1 315 ? 10.963 -6.358 -23.063 1.00 96.50 315 ALA A CA 1
ATOM 2418 C C . ALA A 1 315 ? 10.751 -7.805 -22.558 1.00 96.50 315 ALA A C 1
ATOM 2420 O O . ALA A 1 315 ? 10.200 -8.637 -23.289 1.00 96.50 315 ALA A O 1
ATOM 2421 N N . PRO A 1 316 ? 11.244 -8.167 -21.357 1.00 96.19 316 PRO A N 1
ATOM 2422 C CA . PRO A 1 316 ? 10.985 -9.486 -20.788 1.00 96.19 316 PRO A CA 1
ATOM 2423 C C . PRO A 1 316 ? 9.488 -9.715 -20.537 1.00 96.19 316 PRO A C 1
ATOM 2425 O O . PRO A 1 316 ? 8.729 -8.775 -20.328 1.00 96.19 316 PRO A O 1
ATOM 2428 N N . ALA A 1 317 ? 9.050 -10.975 -20.503 1.00 93.25 317 ALA A N 1
ATOM 2429 C CA . ALA A 1 317 ? 7.651 -11.289 -20.214 1.00 93.25 317 ALA A CA 1
ATOM 2430 C C . ALA A 1 317 ? 7.225 -10.746 -18.836 1.00 93.25 317 ALA A C 1
ATOM 2432 O O . ALA A 1 317 ? 7.913 -10.966 -17.838 1.00 93.25 317 ALA A O 1
ATOM 2433 N N . GLY A 1 318 ? 6.081 -10.058 -18.787 1.00 91.75 318 GLY A N 1
ATOM 2434 C CA . GLY A 1 318 ? 5.586 -9.391 -17.577 1.00 91.75 318 GLY A CA 1
ATOM 2435 C C . GLY A 1 318 ? 6.271 -8.059 -17.261 1.00 91.75 318 GLY A C 1
ATOM 2436 O O . GLY A 1 318 ? 6.017 -7.513 -16.195 1.00 91.75 318 GLY A O 1
ATOM 2437 N N . TRP A 1 319 ? 7.123 -7.557 -18.155 1.00 95.44 319 TRP A N 1
ATOM 2438 C CA . TRP A 1 319 ? 7.747 -6.243 -18.073 1.00 95.44 319 TRP A CA 1
ATOM 2439 C C . TRP A 1 319 ? 7.440 -5.439 -19.341 1.00 95.44 319 TRP A C 1
ATOM 2441 O O . TRP A 1 319 ? 7.330 -6.009 -20.428 1.00 95.44 319 TRP A O 1
ATOM 2451 N N . HIS A 1 320 ? 7.368 -4.117 -19.229 1.00 95.56 320 HIS A N 1
ATOM 2452 C CA . HIS A 1 320 ? 7.178 -3.207 -20.361 1.00 95.56 320 HIS A CA 1
ATOM 2453 C C . HIS A 1 320 ? 8.140 -2.026 -20.298 1.00 95.56 320 HIS A C 1
ATOM 2455 O O . HIS A 1 320 ? 8.714 -1.710 -19.252 1.00 95.56 320 HIS A O 1
ATOM 2461 N N . LEU A 1 321 ? 8.386 -1.408 -21.460 1.00 96.31 321 LEU A N 1
ATOM 2462 C CA . LEU A 1 321 ? 9.236 -0.222 -21.556 1.00 96.31 321 LEU A CA 1
ATOM 2463 C C . LEU A 1 321 ? 8.582 0.916 -20.772 1.00 96.31 321 LEU A C 1
ATOM 2465 O O . LEU A 1 321 ? 7.475 1.314 -21.122 1.00 96.31 321 LEU A O 1
ATOM 2469 N N . ALA A 1 322 ? 9.289 1.435 -19.765 1.00 95.69 322 ALA A N 1
ATOM 2470 C CA . ALA A 1 322 ? 8.800 2.477 -18.867 1.00 95.69 322 ALA A CA 1
ATOM 2471 C C . ALA A 1 322 ? 8.134 3.626 -19.632 1.00 95.69 322 ALA A C 1
ATOM 2473 O O . ALA A 1 322 ? 8.801 4.330 -20.396 1.00 95.69 322 ALA A O 1
ATOM 2474 N N . THR A 1 323 ? 6.840 3.818 -19.432 1.00 94.38 323 THR A N 1
ATOM 2475 C CA . THR A 1 323 ? 6.040 4.863 -20.072 1.00 94.38 323 THR A CA 1
ATOM 2476 C C . THR A 1 323 ? 6.426 6.257 -19.586 1.00 94.38 323 THR A C 1
ATOM 2478 O O . THR A 1 323 ? 7.127 6.434 -18.583 1.00 94.38 323 THR A O 1
ATOM 2481 N N . ASP A 1 324 ? 5.988 7.283 -20.314 1.00 93.06 324 ASP A N 1
ATOM 2482 C CA . ASP A 1 324 ? 6.251 8.664 -19.924 1.00 93.06 324 ASP A CA 1
ATOM 2483 C C . ASP A 1 324 ? 5.653 8.990 -18.549 1.00 93.06 324 ASP A C 1
ATOM 2485 O O . ASP A 1 324 ? 6.319 9.635 -17.734 1.00 93.06 324 ASP A O 1
ATOM 2489 N N . GLU A 1 325 ? 4.439 8.508 -18.278 1.00 92.62 325 GLU A N 1
ATOM 2490 C CA . GLU A 1 325 ? 3.752 8.692 -17.003 1.00 92.62 325 GLU A CA 1
ATOM 2491 C C . GLU A 1 325 ? 4.471 7.989 -15.840 1.00 92.62 325 GLU A C 1
ATOM 2493 O O . GLU A 1 325 ? 4.667 8.594 -14.786 1.00 92.62 325 GLU A O 1
ATOM 2498 N N . GLU A 1 326 ? 4.965 6.764 -16.028 1.00 94.81 326 GLU A N 1
ATOM 2499 C CA . GLU A 1 326 ? 5.732 6.054 -14.993 1.00 94.81 326 GLU A CA 1
ATOM 2500 C C . GLU A 1 326 ? 7.036 6.780 -14.645 1.00 94.81 326 GLU A C 1
ATOM 2502 O O . GLU A 1 326 ? 7.369 6.942 -13.467 1.00 94.81 326 GLU A O 1
ATOM 2507 N N . TRP A 1 327 ? 7.755 7.293 -15.649 1.00 94.50 327 TRP A N 1
ATOM 2508 C CA . TRP A 1 327 ? 8.929 8.134 -15.405 1.00 94.50 327 TRP A CA 1
ATOM 2509 C C . TRP A 1 327 ? 8.574 9.387 -14.597 1.00 94.50 327 TRP A C 1
ATOM 2511 O O . TRP A 1 327 ? 9.323 9.753 -13.694 1.00 94.50 327 TRP A O 1
ATOM 2521 N N . LYS A 1 328 ? 7.438 10.039 -14.882 1.00 93.69 328 LYS A N 1
ATOM 2522 C CA . LYS A 1 328 ? 6.985 11.211 -14.111 1.00 93.69 328 LYS A CA 1
ATOM 2523 C C . LYS A 1 328 ? 6.673 10.852 -12.663 1.00 93.69 328 LYS A C 1
ATOM 2525 O O . LYS A 1 328 ? 7.052 11.591 -11.758 1.00 93.69 328 LYS A O 1
ATOM 2530 N N . GLN A 1 329 ? 6.016 9.718 -12.429 1.00 94.31 329 GLN A N 1
ATOM 2531 C CA . GLN A 1 329 ? 5.736 9.234 -11.077 1.00 94.31 329 GLN A CA 1
ATOM 2532 C C . GLN A 1 329 ? 7.028 8.963 -10.302 1.00 94.31 329 GLN A C 1
ATOM 2534 O O . GLN A 1 329 ? 7.144 9.385 -9.152 1.00 94.31 329 GLN A O 1
ATOM 2539 N N . LEU A 1 330 ? 8.027 8.345 -10.940 1.00 94.81 330 LEU A N 1
ATOM 2540 C CA . LEU A 1 330 ? 9.352 8.142 -10.353 1.00 94.81 330 LEU A CA 1
ATOM 2541 C C . LEU A 1 330 ? 10.047 9.471 -10.015 1.00 94.81 330 LEU A C 1
ATOM 2543 O O . LEU A 1 330 ? 10.611 9.623 -8.934 1.00 94.81 330 LEU A O 1
ATOM 2547 N N . GLU A 1 331 ? 10.005 10.446 -10.917 1.00 93.62 331 GLU A N 1
ATOM 2548 C CA . GLU A 1 331 ? 10.622 11.760 -10.716 1.00 93.62 331 GLU A CA 1
ATOM 2549 C C . GLU A 1 331 ? 9.954 12.559 -9.585 1.00 93.62 331 GLU A C 1
ATOM 2551 O O . GLU A 1 331 ? 10.649 13.230 -8.820 1.00 93.62 331 GLU A O 1
ATOM 2556 N N . ILE A 1 332 ? 8.633 12.448 -9.410 1.00 94.19 332 ILE A N 1
ATOM 2557 C CA . ILE A 1 332 ? 7.906 13.063 -8.286 1.00 94.19 332 ILE A CA 1
ATOM 2558 C C . ILE A 1 332 ? 8.433 12.545 -6.941 1.00 94.19 332 ILE A C 1
ATOM 2560 O O . ILE A 1 332 ? 8.584 13.324 -5.999 1.00 94.19 332 ILE A O 1
ATOM 2564 N N . LEU A 1 333 ? 8.820 11.265 -6.853 1.00 93.50 333 LEU A N 1
ATOM 2565 C CA . LEU A 1 333 ? 9.425 10.698 -5.638 1.00 93.50 333 LEU A CA 1
ATOM 2566 C C . LEU A 1 333 ? 10.773 11.341 -5.281 1.00 93.50 333 LEU A C 1
ATOM 2568 O O . LEU A 1 333 ? 11.197 11.278 -4.129 1.00 93.50 333 LEU A O 1
ATOM 2572 N N . THR A 1 334 ? 11.445 11.989 -6.237 1.00 91.62 334 THR A N 1
ATOM 2573 C CA . THR A 1 334 ? 12.697 12.718 -5.974 1.00 91.62 334 THR A CA 1
ATOM 2574 C C . THR A 1 334 ? 12.458 14.069 -5.286 1.00 91.62 334 THR A C 1
ATOM 2576 O O . THR A 1 334 ? 13.384 14.616 -4.672 1.00 91.62 334 THR A O 1
ATOM 2579 N N . GLY A 1 335 ? 11.228 14.595 -5.373 1.00 91.12 335 GLY A N 1
ATOM 2580 C CA . GLY A 1 335 ? 10.822 15.910 -4.872 1.00 91.12 335 GLY A CA 1
ATOM 2581 C C . GLY A 1 335 ? 10.175 16.835 -5.911 1.00 91.12 335 GLY A C 1
ATOM 2582 O O . GLY A 1 335 ? 9.818 17.954 -5.549 1.00 91.12 335 GLY A O 1
ATOM 2583 N N . LEU A 1 336 ? 10.012 16.407 -7.170 1.00 91.25 336 LEU A N 1
ATOM 2584 C CA . LEU A 1 336 ? 9.304 17.196 -8.186 1.00 91.25 336 LEU A CA 1
ATOM 2585 C C . LEU A 1 336 ? 7.809 17.300 -7.863 1.00 91.25 336 LEU A C 1
ATOM 2587 O O . LEU A 1 336 ? 7.164 16.335 -7.453 1.00 91.25 336 LEU A O 1
ATOM 2591 N N . THR A 1 337 ? 7.224 18.464 -8.125 1.00 93.44 337 THR A N 1
ATOM 2592 C CA . THR A 1 337 ? 5.769 18.610 -8.190 1.00 93.44 337 THR A CA 1
ATOM 2593 C C . THR A 1 337 ? 5.227 17.982 -9.472 1.00 93.44 337 THR A C 1
ATOM 2595 O O . THR A 1 337 ? 5.927 17.884 -10.482 1.00 93.44 337 THR A O 1
ATOM 2598 N N . ARG A 1 338 ? 3.934 17.627 -9.480 1.00 93.25 338 ARG A N 1
ATOM 2599 C CA . ARG A 1 338 ? 3.285 17.122 -10.699 1.00 93.25 338 ARG A CA 1
ATOM 2600 C C . ARG A 1 338 ? 3.434 18.083 -11.882 1.00 93.25 338 ARG A C 1
ATOM 2602 O O . ARG A 1 338 ? 3.683 17.639 -12.992 1.00 93.25 338 ARG A O 1
ATOM 2609 N N . LYS A 1 339 ? 3.332 19.390 -11.627 1.00 92.94 339 LYS A N 1
ATOM 2610 C CA . LYS A 1 339 ? 3.478 20.427 -12.652 1.00 92.94 339 LYS A CA 1
ATOM 2611 C C . LYS A 1 339 ? 4.871 20.400 -13.291 1.00 92.94 339 LYS A C 1
ATOM 2613 O O . LYS A 1 339 ? 4.966 20.361 -14.508 1.00 92.94 339 LYS A O 1
ATOM 2618 N N . GLU A 1 340 ? 5.929 20.361 -12.483 1.00 92.12 340 GLU A N 1
ATOM 2619 C CA . GLU A 1 340 ? 7.311 20.278 -12.990 1.00 92.12 340 GLU A CA 1
ATOM 2620 C C . GLU A 1 340 ? 7.567 18.959 -13.732 1.00 92.12 340 GLU A C 1
ATOM 2622 O O . GLU A 1 340 ? 8.290 18.927 -14.726 1.00 92.12 340 GLU A O 1
ATOM 2627 N N . ALA A 1 341 ? 6.953 17.865 -13.272 1.00 91.94 341 ALA A N 1
ATOM 2628 C CA . ALA A 1 341 ? 7.006 16.578 -13.952 1.00 91.94 341 ALA A CA 1
ATOM 2629 C C . ALA A 1 341 ? 6.183 16.547 -15.254 1.00 91.94 341 ALA A C 1
ATOM 2631 O O . ALA A 1 341 ? 6.383 15.649 -16.061 1.00 91.94 341 ALA A O 1
ATOM 2632 N N . ASP A 1 342 ? 5.285 17.496 -15.518 1.00 91.69 342 ASP A N 1
ATOM 2633 C CA . ASP A 1 342 ? 4.556 17.582 -16.791 1.00 91.69 342 ASP A CA 1
ATOM 2634 C C . ASP A 1 342 ? 5.244 18.467 -17.832 1.00 91.69 342 ASP A C 1
ATOM 2636 O O . ASP A 1 342 ? 4.975 18.318 -19.028 1.00 91.69 342 ASP A O 1
ATOM 2640 N N . ASP A 1 343 ? 6.174 19.321 -17.404 1.00 91.69 343 ASP A N 1
ATOM 2641 C CA . ASP A 1 343 ? 6.923 20.190 -18.303 1.00 91.69 343 ASP A CA 1
ATOM 2642 C C . ASP A 1 343 ? 7.718 19.378 -19.348 1.00 91.69 343 ASP A C 1
ATOM 2644 O O . ASP A 1 343 ? 8.177 18.247 -19.122 1.00 91.69 343 ASP A O 1
ATOM 2648 N N . VAL A 1 344 ? 7.846 19.971 -20.536 1.00 88.62 344 VAL A N 1
ATOM 2649 C CA . VAL A 1 344 ? 8.678 19.497 -21.651 1.00 88.62 344 VAL A CA 1
ATOM 2650 C C . VAL A 1 344 ? 10.027 20.206 -21.634 1.00 88.62 344 VAL A C 1
ATOM 2652 O O . VAL A 1 344 ? 10.190 21.242 -20.998 1.00 88.62 344 VAL A O 1
ATOM 2655 N N . GLU A 1 345 ? 10.983 19.669 -22.383 1.00 90.69 345 GLU A N 1
ATOM 2656 C CA . GLU A 1 345 ? 12.352 20.165 -22.450 1.00 90.69 345 GLU A CA 1
ATOM 2657 C C . GLU A 1 345 ? 13.060 20.080 -21.091 1.00 90.69 345 GLU A C 1
ATOM 2659 O O . GLU A 1 345 ? 12.973 19.053 -20.417 1.00 90.69 345 GLU A O 1
ATOM 2664 N N . TRP A 1 346 ? 13.811 21.114 -20.713 1.00 91.00 346 TRP A N 1
ATOM 2665 C CA . TRP A 1 346 ? 14.526 21.181 -19.446 1.00 91.00 346 TRP A CA 1
ATOM 2666 C C . TRP A 1 346 ? 13.574 21.368 -18.271 1.00 91.00 346 TRP A C 1
ATOM 2668 O O . TRP A 1 346 ? 12.800 22.321 -18.238 1.00 91.00 346 TRP A O 1
ATOM 2678 N N . ARG A 1 347 ? 13.686 20.489 -17.273 1.00 86.50 347 ARG A N 1
ATOM 2679 C CA . ARG A 1 347 ? 12.791 20.459 -16.119 1.00 86.50 347 ARG A CA 1
ATOM 2680 C C . ARG A 1 347 ? 13.442 19.912 -14.851 1.00 86.50 347 ARG A C 1
ATOM 2682 O O . ARG A 1 347 ? 14.445 19.190 -14.888 1.00 86.50 347 ARG A O 1
ATOM 2689 N N . GLY A 1 348 ? 12.791 20.220 -13.733 1.00 77.56 348 GLY A N 1
ATOM 2690 C CA . GLY A 1 348 ? 13.135 19.722 -12.406 1.00 77.56 348 GLY A CA 1
ATOM 2691 C C . GLY A 1 348 ? 14.406 20.328 -11.806 1.00 77.56 348 GLY A C 1
ATOM 2692 O O . GLY A 1 348 ? 15.015 21.248 -12.348 1.00 77.56 348 GLY A O 1
ATOM 2693 N N . GLY A 1 349 ? 14.798 19.782 -10.654 1.00 79.69 349 GLY A N 1
ATOM 2694 C CA . GLY A 1 349 ? 16.006 20.183 -9.925 1.00 79.69 349 GLY A CA 1
ATOM 2695 C C . GLY A 1 349 ? 16.459 19.212 -8.827 1.00 79.69 349 GLY A C 1
ATOM 2696 O O . GLY A 1 349 ? 17.457 19.492 -8.168 1.00 79.69 349 GLY A O 1
ATOM 2697 N N . SER A 1 350 ? 15.758 18.087 -8.628 1.00 80.75 350 SER A N 1
ATOM 2698 C CA . SER A 1 350 ? 16.073 17.046 -7.629 1.00 80.75 350 SER A CA 1
ATOM 2699 C C . SER A 1 350 ? 16.378 15.671 -8.234 1.00 80.75 350 SER A C 1
ATOM 2701 O O . SER A 1 350 ? 16.675 14.722 -7.510 1.00 80.75 350 SER A O 1
ATOM 2703 N N . ASN A 1 351 ? 16.350 15.542 -9.563 1.00 82.94 351 ASN A N 1
ATOM 2704 C CA . ASN A 1 351 ? 16.536 14.262 -10.254 1.00 82.94 351 ASN A CA 1
ATOM 2705 C C . ASN A 1 351 ? 17.985 13.740 -10.213 1.00 82.94 351 ASN A C 1
ATOM 2707 O O . ASN A 1 351 ? 18.259 12.638 -10.688 1.00 82.94 351 ASN A O 1
ATOM 2711 N N . GLU A 1 352 ? 18.914 14.486 -9.609 1.00 88.81 352 GLU A N 1
ATOM 2712 C CA . GLU A 1 352 ? 20.238 13.978 -9.233 1.00 88.81 352 GLU A CA 1
ATOM 2713 C C . GLU A 1 352 ? 20.138 12.697 -8.385 1.00 88.81 352 GLU A C 1
ATOM 2715 O O . GLU A 1 352 ? 20.940 11.787 -8.556 1.00 88.81 352 GLU A O 1
ATOM 2720 N N . LYS A 1 353 ? 19.086 12.563 -7.568 1.00 92.12 353 LYS A N 1
ATOM 2721 C CA . LYS A 1 353 ? 18.824 11.387 -6.722 1.00 92.12 353 LYS A CA 1
ATOM 2722 C C . LYS A 1 353 ? 18.631 10.074 -7.487 1.00 92.12 353 LYS A C 1
ATOM 2724 O O . LYS A 1 353 ? 18.857 9.002 -6.927 1.00 92.12 353 LYS A O 1
ATOM 2729 N N . LEU A 1 354 ? 18.214 10.146 -8.756 1.00 93.69 354 LEU A N 1
ATOM 2730 C CA . LEU A 1 354 ? 18.030 8.980 -9.633 1.00 93.69 354 LEU A CA 1
ATOM 2731 C C . LEU A 1 354 ? 19.346 8.504 -10.268 1.00 93.69 354 LEU A C 1
ATOM 2733 O O . LEU A 1 354 ? 19.412 7.405 -10.826 1.00 93.69 354 LEU A O 1
ATOM 2737 N N . LYS A 1 355 ? 20.391 9.333 -10.216 1.00 94.38 355 LYS A N 1
ATOM 2738 C CA . LYS A 1 355 ? 21.696 9.055 -10.819 1.00 94.38 355 LYS A CA 1
ATOM 2739 C C . LYS A 1 355 ? 22.464 8.016 -10.027 1.00 94.38 355 LYS A C 1
ATOM 2741 O O . LYS A 1 355 ? 22.266 7.861 -8.828 1.00 94.38 355 LYS A O 1
ATOM 2746 N N . SER A 1 356 ? 23.340 7.286 -10.709 1.00 94.00 356 SER A N 1
ATOM 2747 C CA . SER A 1 356 ? 24.293 6.396 -10.048 1.00 94.00 356 SER A CA 1
ATOM 2748 C C . SER A 1 356 ? 25.448 7.176 -9.410 1.00 94.00 356 SER A C 1
ATOM 2750 O O . SER A 1 356 ? 25.694 8.333 -9.745 1.00 94.00 356 SER A O 1
ATOM 2752 N N . ASN A 1 357 ? 26.259 6.489 -8.606 1.00 91.12 357 ASN A N 1
ATOM 2753 C CA . ASN A 1 357 ? 27.509 7.022 -8.043 1.00 91.12 357 ASN A CA 1
ATOM 2754 C C . ASN A 1 357 ? 28.618 7.301 -9.083 1.00 91.12 357 ASN A C 1
ATOM 2756 O O . ASN A 1 357 ? 29.726 7.669 -8.707 1.00 91.12 357 ASN A O 1
ATOM 2760 N N . LEU A 1 358 ? 28.352 7.105 -10.382 1.00 89.94 358 LEU A N 1
ATOM 2761 C CA . LEU A 1 358 ? 29.285 7.470 -11.458 1.00 89.94 358 LEU A CA 1
ATOM 2762 C C . LEU A 1 358 ? 29.191 8.956 -11.824 1.00 89.94 358 LEU A C 1
ATOM 2764 O O . LEU A 1 358 ? 30.052 9.472 -12.534 1.00 89.94 358 LEU A O 1
ATOM 2768 N N . TRP A 1 359 ? 28.141 9.639 -11.371 1.00 90.25 359 TRP A N 1
ATOM 2769 C CA . TRP A 1 359 ? 27.972 11.067 -11.585 1.00 90.25 359 TRP A CA 1
ATOM 2770 C C . TRP A 1 359 ? 28.645 11.875 -10.476 1.00 90.25 359 TRP A C 1
ATOM 2772 O O . TRP A 1 359 ? 28.624 11.465 -9.315 1.00 90.25 359 TRP A O 1
ATOM 2782 N N . PRO A 1 360 ? 29.199 13.057 -10.794 1.00 77.19 360 PRO A N 1
ATOM 2783 C CA . PRO A 1 360 ? 29.553 14.022 -9.766 1.00 77.19 360 PRO A CA 1
ATOM 2784 C C . PRO A 1 360 ? 28.267 14.595 -9.152 1.00 77.19 360 PRO A C 1
ATOM 2786 O O . PRO A 1 360 ? 27.408 15.095 -9.879 1.00 77.19 360 PRO A O 1
ATOM 2789 N N . GLY A 1 361 ? 28.139 14.542 -7.826 1.00 76.38 361 GLY A N 1
ATOM 2790 C CA . GLY A 1 361 ? 26.938 15.016 -7.140 1.00 76.38 361 GLY A CA 1
ATOM 2791 C C . GLY A 1 361 ? 26.886 14.624 -5.664 1.00 76.38 361 GLY A C 1
ATOM 2792 O O . GLY A 1 361 ? 27.486 13.625 -5.276 1.00 76.38 361 GLY A O 1
ATOM 2793 N N . GLN A 1 362 ? 26.201 15.415 -4.835 1.00 76.50 362 GLN A N 1
ATOM 2794 C CA . GLN A 1 362 ? 26.041 15.110 -3.406 1.00 76.50 362 GLN A CA 1
ATOM 2795 C C . GLN A 1 362 ? 24.929 14.092 -3.141 1.00 76.50 362 GLN A C 1
ATOM 2797 O O . GLN A 1 362 ? 25.012 13.361 -2.159 1.00 76.50 362 GLN A O 1
ATOM 2802 N N . GLU A 1 363 ? 23.911 14.030 -4.004 1.00 82.88 363 GLU A N 1
ATOM 2803 C CA . GLU A 1 363 ? 22.757 13.136 -3.827 1.00 82.88 363 GLU A CA 1
ATOM 2804 C C . GLU A 1 363 ? 22.722 11.991 -4.852 1.00 82.88 363 GLU A C 1
ATOM 2806 O O . GLU A 1 363 ? 21.770 11.210 -4.893 1.00 82.88 363 GLU A O 1
ATOM 2811 N N . SER A 1 364 ? 23.767 11.861 -5.673 1.00 85.56 364 SER A N 1
ATOM 2812 C CA . SER A 1 364 ? 23.921 10.718 -6.576 1.00 85.56 364 SER A CA 1
ATOM 2813 C C . SER A 1 364 ? 23.913 9.406 -5.781 1.00 85.56 364 SER A C 1
ATOM 2815 O O . SER A 1 364 ? 24.541 9.299 -4.731 1.00 85.56 364 SER A O 1
ATOM 2817 N N . GLY A 1 365 ? 23.152 8.422 -6.261 1.00 86.38 365 GLY A N 1
ATOM 2818 C CA . GLY A 1 365 ? 22.961 7.122 -5.617 1.00 86.38 365 GLY A CA 1
ATOM 2819 C C . GLY A 1 365 ? 21.885 7.075 -4.531 1.00 86.38 365 GLY A C 1
ATOM 2820 O O . GLY A 1 365 ? 21.525 5.975 -4.120 1.00 86.38 365 GLY A O 1
ATOM 2821 N N . ALA A 1 366 ? 21.316 8.209 -4.103 1.00 90.31 366 ALA A N 1
ATOM 2822 C CA . ALA A 1 366 ? 20.400 8.261 -2.956 1.00 90.31 366 ALA A CA 1
ATOM 2823 C C . ALA A 1 366 ? 19.155 7.367 -3.097 1.00 90.31 366 ALA A C 1
ATOM 2825 O O . ALA A 1 366 ? 18.653 6.850 -2.101 1.00 90.31 366 ALA A O 1
ATOM 2826 N N . MET A 1 367 ? 18.648 7.171 -4.320 1.00 93.25 367 MET A N 1
ATOM 2827 C CA . MET A 1 367 ? 17.492 6.300 -4.570 1.00 93.25 367 MET A CA 1
ATOM 2828 C C . MET A 1 367 ? 17.858 4.900 -5.065 1.00 93.25 367 MET A C 1
ATOM 2830 O O . MET A 1 367 ? 16.961 4.062 -5.179 1.00 93.25 367 MET A O 1
ATOM 2834 N N . GLU A 1 368 ? 19.137 4.630 -5.352 1.00 94.56 368 GLU A N 1
ATOM 2835 C CA . GLU A 1 368 ? 19.629 3.358 -5.913 1.00 94.56 368 GLU A CA 1
ATOM 2836 C C . GLU A 1 368 ? 18.979 2.976 -7.262 1.00 94.56 368 GLU A C 1
ATOM 2838 O O . GLU A 1 368 ? 18.924 1.804 -7.623 1.00 94.56 368 GLU A O 1
ATOM 2843 N N . PHE A 1 369 ? 18.478 3.962 -8.020 1.00 95.56 369 PHE A N 1
ATOM 2844 C CA . PHE A 1 369 ? 17.881 3.758 -9.352 1.00 95.56 369 PHE A CA 1
ATOM 2845 C C . PHE A 1 369 ? 18.937 3.643 -10.478 1.00 95.56 369 PHE A C 1
ATOM 2847 O O . PHE A 1 369 ? 18.678 3.125 -11.569 1.00 95.56 369 PHE A O 1
ATOM 2854 N N . ASN A 1 370 ? 20.150 4.122 -10.185 1.00 95.56 370 ASN A N 1
ATOM 2855 C CA . ASN A 1 370 ? 21.385 4.003 -10.962 1.00 95.56 370 ASN A CA 1
ATOM 2856 C C . ASN A 1 370 ? 21.294 4.418 -12.437 1.00 95.56 370 ASN A C 1
ATOM 2858 O O . ASN A 1 370 ? 21.732 3.684 -13.323 1.00 95.56 370 ASN A O 1
ATOM 2862 N N . ILE A 1 371 ? 20.784 5.615 -12.736 1.00 95.62 371 ILE A N 1
ATOM 2863 C CA . ILE A 1 371 ? 20.972 6.191 -14.076 1.00 95.62 371 ILE A CA 1
ATOM 2864 C C . ILE A 1 371 ? 22.472 6.348 -14.335 1.00 95.62 371 ILE A C 1
ATOM 2866 O O . ILE A 1 371 ? 23.134 7.148 -13.675 1.00 95.62 371 ILE A O 1
ATOM 2870 N N . HIS A 1 372 ? 23.004 5.602 -15.301 1.00 95.12 372 HIS A N 1
ATOM 2871 C CA . HIS A 1 372 ? 24.406 5.670 -15.715 1.00 95.12 372 HIS A CA 1
ATOM 2872 C C . HIS A 1 372 ? 24.583 6.620 -16.907 1.00 95.12 372 HIS A C 1
ATOM 2874 O O . HIS A 1 372 ? 23.690 6.659 -17.758 1.00 95.12 372 HIS A O 1
ATOM 2880 N N . PRO A 1 373 ? 25.716 7.348 -17.018 1.00 94.88 373 PRO A N 1
ATOM 2881 C CA . PRO A 1 373 ? 26.032 8.210 -18.160 1.00 94.88 373 PRO A CA 1
ATOM 2882 C C . PRO A 1 373 ? 26.415 7.376 -19.397 1.00 94.88 373 PRO A C 1
ATOM 2884 O O . PRO A 1 373 ? 27.547 7.392 -19.875 1.00 94.88 373 PRO A O 1
ATOM 2887 N N . GLY A 1 374 ? 25.467 6.578 -19.886 1.00 94.75 374 GLY A N 1
ATOM 2888 C CA . GLY A 1 374 ? 25.671 5.600 -20.951 1.00 94.75 374 GLY A CA 1
ATOM 2889 C C . GLY A 1 374 ? 25.718 6.182 -22.357 1.00 94.75 374 GLY A C 1
ATOM 2890 O O . GLY A 1 374 ? 25.899 5.410 -23.290 1.00 94.75 374 GLY A O 1
ATOM 2891 N N . GLY A 1 375 ? 25.571 7.498 -22.537 1.00 96.25 375 GLY A N 1
ATOM 2892 C CA . GLY A 1 375 ? 25.562 8.142 -23.849 1.00 96.25 375 GLY A CA 1
ATOM 2893 C C . GLY A 1 375 ? 24.479 7.597 -24.787 1.00 96.25 375 GLY A C 1
ATOM 2894 O O . GLY A 1 375 ? 23.470 7.038 -24.351 1.00 96.25 375 GLY A O 1
ATOM 2895 N N . LYS A 1 376 ? 24.692 7.770 -26.092 1.00 96.62 376 LYS A N 1
ATOM 2896 C CA . LYS A 1 376 ? 23.789 7.297 -27.152 1.00 96.62 376 LYS A CA 1
ATOM 2897 C C . LYS A 1 376 ? 24.556 6.801 -28.375 1.00 96.62 376 LYS A C 1
ATOM 2899 O O . LYS A 1 376 ? 25.747 7.077 -28.530 1.00 96.62 376 LYS A O 1
ATOM 2904 N N . GLN A 1 377 ? 23.837 6.141 -29.276 1.00 96.19 377 GLN A N 1
ATOM 2905 C CA . GLN A 1 377 ? 24.315 5.760 -30.600 1.00 96.19 377 GLN A CA 1
ATOM 2906 C C . GLN A 1 377 ? 23.450 6.430 -31.673 1.00 96.19 377 GLN A C 1
ATOM 2908 O O . GLN A 1 377 ? 22.225 6.325 -31.645 1.00 96.19 377 GLN A O 1
ATOM 2913 N N . TRP A 1 378 ? 24.067 7.152 -32.611 1.00 95.06 378 TRP A N 1
ATOM 2914 C CA . TRP A 1 378 ? 23.318 7.914 -33.613 1.00 95.06 378 TRP A CA 1
ATOM 2915 C C . TRP A 1 378 ? 22.976 7.091 -34.866 1.00 95.06 378 TRP A C 1
ATOM 2917 O O . TRP A 1 378 ? 23.720 7.140 -35.843 1.00 95.06 378 TRP A O 1
ATOM 2927 N N . CYS A 1 379 ? 21.844 6.376 -34.867 1.00 91.06 379 CYS A N 1
ATOM 2928 C CA . CYS A 1 379 ? 21.250 5.703 -36.038 1.00 91.06 379 CYS A CA 1
ATOM 2929 C C . CYS A 1 379 ? 22.231 4.879 -36.889 1.00 91.06 379 CYS A C 1
ATOM 2931 O O . CYS A 1 379 ? 22.347 5.092 -38.096 1.00 91.06 379 CYS A O 1
ATOM 2933 N N . GLY A 1 380 ? 22.982 3.965 -36.272 1.00 80.25 380 GLY A N 1
ATOM 2934 C CA . GLY A 1 380 ? 24.009 3.183 -36.981 1.00 80.25 380 GLY A CA 1
ATOM 2935 C C . GLY A 1 380 ? 25.326 3.941 -37.238 1.00 80.25 380 GLY A C 1
ATOM 2936 O O . GLY A 1 380 ? 26.268 3.362 -37.765 1.00 80.25 380 GLY A O 1
ATOM 2937 N N . GLY A 1 381 ? 25.414 5.206 -36.818 1.00 85.94 381 GLY A N 1
ATOM 2938 C CA . GLY A 1 381 ? 26.601 6.061 -36.861 1.00 85.94 381 GLY A CA 1
ATOM 2939 C C . GLY A 1 381 ? 27.435 6.056 -35.572 1.00 85.94 381 GLY A C 1
ATOM 2940 O O . GLY A 1 381 ? 27.665 5.021 -34.952 1.00 85.94 381 GLY A O 1
ATOM 2941 N N . ALA A 1 382 ? 27.945 7.228 -35.182 1.00 89.88 382 ALA A N 1
ATOM 2942 C CA . ALA A 1 382 ? 28.893 7.354 -34.074 1.00 89.88 382 ALA A CA 1
ATOM 2943 C C . ALA A 1 382 ? 28.233 7.230 -32.689 1.00 89.88 382 ALA A C 1
ATOM 2945 O O . ALA A 1 382 ? 27.103 7.682 -32.473 1.00 89.88 382 ALA A O 1
ATOM 2946 N N . PHE A 1 383 ? 28.989 6.686 -31.733 1.00 95.56 383 PHE A N 1
ATOM 2947 C CA . PHE A 1 383 ? 28.697 6.833 -30.309 1.00 95.56 383 PHE A CA 1
ATOM 2948 C C . PHE A 1 383 ? 28.959 8.271 -29.859 1.00 95.56 383 PHE A C 1
ATOM 2950 O O . PHE A 1 383 ? 29.922 8.905 -30.296 1.00 95.56 383 PHE A O 1
ATOM 2957 N N . GLN A 1 384 ? 28.092 8.786 -28.992 1.00 95.56 384 GLN A N 1
ATOM 2958 C CA . GLN A 1 384 ? 28.155 10.157 -28.493 1.00 95.56 384 GLN A CA 1
ATOM 2959 C C . GLN A 1 384 ? 27.895 10.194 -26.988 1.00 95.56 384 GLN A C 1
ATOM 2961 O O . GLN A 1 384 ? 27.175 9.350 -26.450 1.00 95.56 384 GLN A O 1
ATOM 2966 N N . ASP A 1 385 ? 28.480 11.195 -26.330 1.00 95.12 385 ASP A N 1
ATOM 2967 C CA . ASP A 1 385 ? 28.185 11.581 -24.946 1.00 95.12 385 ASP A CA 1
ATOM 2968 C C . ASP A 1 385 ? 28.407 10.477 -23.886 1.00 95.12 385 ASP A C 1
ATOM 2970 O O . ASP A 1 385 ? 27.833 10.503 -22.793 1.00 95.12 385 ASP A O 1
ATOM 2974 N N . PHE A 1 386 ? 29.241 9.481 -24.203 1.00 95.00 386 PHE A N 1
ATOM 2975 C CA . PHE A 1 386 ? 29.596 8.416 -23.270 1.00 95.00 386 PHE A CA 1
ATOM 2976 C C . PHE A 1 386 ? 30.325 8.990 -22.050 1.00 95.00 386 PHE A C 1
ATOM 2978 O O . PHE A 1 386 ? 31.226 9.816 -22.192 1.00 95.00 386 PHE A O 1
ATOM 2985 N N . GLN A 1 387 ? 29.919 8.556 -20.855 1.00 93.25 387 GLN A N 1
ATOM 2986 C CA . GLN A 1 387 ? 30.408 9.031 -19.555 1.00 93.25 387 GLN A CA 1
ATOM 2987 C C . GLN A 1 387 ? 30.149 10.517 -19.258 1.00 93.25 387 GLN A C 1
ATOM 2989 O O . GLN A 1 387 ? 30.617 11.027 -18.241 1.00 93.25 387 GLN A O 1
ATOM 2994 N N . SER A 1 388 ? 29.361 11.209 -20.088 1.00 92.88 388 SER A N 1
ATOM 2995 C CA . SER A 1 388 ? 28.981 12.607 -19.861 1.00 92.88 388 SER A CA 1
ATOM 2996 C C . SER A 1 388 ? 27.472 12.825 -19.792 1.00 92.88 388 SER A C 1
ATOM 2998 O O . SER A 1 388 ? 27.028 13.693 -19.041 1.00 92.88 388 SER A O 1
ATOM 3000 N N . MET A 1 389 ? 26.674 12.057 -20.539 1.00 94.00 389 MET A N 1
ATOM 3001 C CA . MET A 1 389 ? 25.215 12.194 -20.576 1.00 94.00 389 MET A CA 1
ATOM 3002 C C . MET A 1 389 ? 24.509 10.838 -20.523 1.00 94.00 389 MET A C 1
ATOM 3004 O O . MET A 1 389 ? 25.079 9.791 -20.835 1.00 94.00 389 MET A O 1
ATOM 3008 N N . ALA A 1 390 ? 23.238 10.865 -20.137 1.00 96.44 390 ALA A N 1
ATOM 3009 C CA . ALA A 1 390 ? 22.354 9.707 -20.106 1.00 96.44 390 ALA A CA 1
ATOM 3010 C C . ALA A 1 390 ? 21.111 9.962 -20.949 1.00 96.44 390 ALA A C 1
ATOM 3012 O O . ALA A 1 390 ? 20.514 11.037 -20.853 1.00 96.44 390 ALA A O 1
ATOM 3013 N N . PHE A 1 391 ? 20.681 8.946 -21.692 1.00 97.44 391 PHE A N 1
ATOM 3014 C CA . PHE A 1 391 ? 19.481 9.017 -22.512 1.00 97.44 391 PHE A CA 1
ATOM 3015 C C . PHE A 1 391 ? 18.690 7.721 -22.405 1.00 97.44 391 PHE A C 1
ATOM 3017 O O . PHE A 1 391 ? 19.270 6.640 -22.536 1.00 97.44 391 PHE A O 1
ATOM 3024 N N . TYR A 1 392 ? 17.382 7.838 -22.183 1.00 98.06 392 TYR A N 1
ATOM 3025 C CA . TYR A 1 392 ? 16.498 6.689 -22.002 1.00 98.06 392 TYR A CA 1
ATOM 3026 C C . TYR A 1 392 ? 15.248 6.834 -22.850 1.00 98.06 392 TYR A C 1
ATOM 3028 O O . TYR A 1 392 ? 14.608 7.883 -22.803 1.00 98.06 392 TYR A O 1
ATOM 3036 N N . TRP A 1 393 ? 14.884 5.786 -23.584 1.00 97.81 393 TRP A N 1
ATOM 3037 C CA . TRP A 1 393 ? 13.572 5.731 -24.225 1.00 97.81 393 TRP A CA 1
ATOM 3038 C C . TRP A 1 393 ? 12.457 5.662 -23.180 1.00 97.81 393 TRP A C 1
ATOM 3040 O O . TRP A 1 393 ? 12.621 5.021 -22.138 1.00 97.81 393 TRP A O 1
ATOM 3050 N N . THR A 1 394 ? 11.316 6.279 -23.490 1.00 95.75 394 THR A N 1
ATOM 3051 C CA . THR A 1 394 ? 10.053 6.015 -22.796 1.00 95.75 394 THR A CA 1
ATOM 3052 C C . THR A 1 394 ? 9.110 5.223 -23.697 1.00 95.75 394 THR A C 1
ATOM 3054 O O . THR A 1 394 ? 9.091 5.421 -24.910 1.00 95.75 394 THR A O 1
ATOM 3057 N N . GLY A 1 395 ? 8.304 4.341 -23.112 1.00 93.50 395 GLY A N 1
ATOM 3058 C CA . GLY A 1 395 ? 7.148 3.738 -23.766 1.00 93.50 395 GLY A CA 1
ATOM 3059 C C . GLY A 1 395 ? 6.081 4.784 -24.094 1.00 93.50 395 GLY A C 1
ATOM 3060 O O . GLY A 1 395 ? 6.103 5.897 -23.560 1.00 93.50 395 GLY A O 1
ATOM 3061 N N . LEU A 1 396 ? 5.166 4.425 -24.993 1.00 88.81 396 LEU A N 1
ATOM 3062 C CA . LEU A 1 396 ? 3.942 5.192 -25.222 1.00 88.81 396 LEU A CA 1
ATOM 3063 C C . LEU A 1 396 ? 2.897 4.767 -24.188 1.00 88.81 396 LEU A C 1
ATOM 3065 O O . LEU A 1 396 ? 2.805 3.580 -23.875 1.00 88.81 396 LEU A O 1
ATOM 3069 N N . ASP A 1 397 ? 2.123 5.723 -23.681 1.00 77.94 397 ASP A N 1
ATOM 3070 C CA . ASP A 1 397 ? 1.011 5.430 -22.775 1.00 77.94 397 ASP A CA 1
ATOM 3071 C C . ASP A 1 397 ? -0.087 4.632 -23.514 1.00 77.94 397 ASP A C 1
ATOM 3073 O O . ASP A 1 397 ? -0.244 4.725 -24.740 1.00 77.94 397 ASP A O 1
ATOM 3077 N N . GLU A 1 398 ? -0.874 3.841 -22.781 1.00 68.94 398 GLU A N 1
ATOM 3078 C CA . GLU A 1 398 ? -2.008 3.127 -23.374 1.00 68.94 398 GLU A CA 1
ATOM 3079 C C . GLU A 1 398 ? -3.010 4.109 -24.008 1.00 68.94 398 GLU A C 1
ATOM 3081 O O . GLU A 1 398 ? -3.412 5.105 -23.407 1.00 68.94 398 GLU A O 1
ATOM 3086 N N . GLY A 1 399 ? -3.446 3.819 -25.238 1.00 63.53 399 GLY A N 1
ATOM 3087 C CA . GLY A 1 399 ? -4.441 4.633 -25.948 1.00 63.53 399 GLY A CA 1
ATOM 3088 C C . GLY A 1 399 ? -3.885 5.834 -26.721 1.00 63.53 399 GLY A C 1
ATOM 3089 O O . GLY A 1 399 ? -4.671 6.574 -27.316 1.00 63.53 399 GLY A O 1
ATOM 3090 N N . VAL A 1 400 ? -2.560 6.013 -26.774 1.00 66.19 400 VAL A N 1
ATOM 3091 C CA . VAL A 1 400 ? -1.923 7.015 -27.642 1.00 66.19 400 VAL A CA 1
ATOM 3092 C C . VAL A 1 400 ? -2.148 6.674 -29.125 1.00 66.19 400 VAL A C 1
ATOM 3094 O O . VAL A 1 400 ? -2.066 5.516 -29.543 1.00 66.19 400 VAL A O 1
ATOM 3097 N N . ALA A 1 401 ? -2.466 7.691 -29.934 1.00 60.66 401 ALA A N 1
ATOM 3098 C CA . ALA A 1 401 ? -2.770 7.530 -31.353 1.00 60.66 401 ALA A CA 1
ATOM 3099 C C . ALA A 1 401 ? -1.559 7.026 -32.160 1.00 60.66 401 ALA A C 1
ATOM 3101 O O . ALA A 1 401 ? -0.407 7.364 -31.885 1.00 60.66 401 ALA A O 1
ATOM 3102 N N . SER A 1 402 ? -1.823 6.258 -33.222 1.00 55.66 402 SER A N 1
ATOM 3103 C CA . SER A 1 402 ? -0.776 5.797 -34.137 1.00 55.66 402 SER A CA 1
ATOM 3104 C C . SER A 1 402 ? -0.041 6.987 -34.768 1.00 55.66 402 SER A C 1
ATOM 3106 O O . SER A 1 402 ? -0.663 7.773 -35.485 1.00 55.66 402 SER A O 1
ATOM 3108 N N . GLY A 1 403 ? 1.272 7.085 -34.551 1.00 63.81 403 GLY A N 1
ATOM 3109 C CA . GLY A 1 403 ? 2.134 8.099 -35.169 1.00 63.81 403 GLY A CA 1
ATOM 3110 C C . GLY A 1 403 ? 2.737 9.133 -34.214 1.00 63.81 403 GLY A C 1
ATOM 3111 O O . GLY A 1 403 ? 3.484 9.988 -34.685 1.00 63.81 403 GLY A O 1
ATOM 3112 N N . GLU A 1 404 ? 2.461 9.069 -32.908 1.00 77.06 404 GLU A N 1
ATOM 3113 C CA . GLU A 1 404 ? 3.196 9.888 -31.936 1.00 77.06 404 GLU A CA 1
ATOM 3114 C C . GLU A 1 404 ? 4.627 9.379 -31.723 1.00 77.06 404 GLU A C 1
ATOM 3116 O O . GLU A 1 404 ? 4.871 8.178 -31.581 1.00 77.06 404 GLU A O 1
ATOM 3121 N N . SER A 1 405 ? 5.584 10.311 -31.695 1.00 84.44 405 SER A N 1
ATOM 3122 C CA . SER A 1 405 ? 6.974 10.007 -31.361 1.00 84.44 405 SER A CA 1
ATOM 3123 C C . SER A 1 405 ? 7.118 9.785 -29.854 1.00 84.44 405 SER A C 1
ATOM 3125 O O . SER A 1 405 ? 6.667 10.639 -29.081 1.00 84.44 405 SER A O 1
ATOM 3127 N N . PRO A 1 406 ? 7.793 8.706 -29.418 1.00 90.19 406 PRO A N 1
ATOM 3128 C CA . PRO A 1 406 ? 8.053 8.474 -28.006 1.00 90.19 406 PRO A CA 1
ATOM 3129 C C . PRO A 1 406 ? 8.917 9.594 -27.431 1.00 90.19 406 PRO A C 1
ATOM 3131 O O . PRO A 1 406 ? 9.790 10.154 -28.106 1.00 90.19 406 PRO A O 1
ATOM 3134 N N . TYR A 1 407 ? 8.702 9.901 -26.155 1.00 93.94 407 TYR A N 1
ATOM 3135 C CA . TYR A 1 407 ? 9.642 10.741 -25.437 1.00 93.94 407 TYR A CA 1
ATOM 3136 C C . TYR A 1 407 ? 10.941 9.973 -25.171 1.00 93.94 407 TYR A C 1
ATOM 3138 O O . TYR A 1 407 ? 11.008 8.743 -25.133 1.00 93.94 407 TYR A O 1
ATOM 3146 N N . TYR A 1 408 ? 12.000 10.730 -24.944 1.00 95.44 408 TYR A N 1
ATOM 3147 C CA . TYR A 1 408 ? 13.198 10.254 -24.293 1.00 95.44 408 TYR A CA 1
ATOM 3148 C C . TYR A 1 408 ? 13.522 11.159 -23.109 1.00 95.44 408 TYR A C 1
ATOM 3150 O O . TYR A 1 408 ? 13.271 12.371 -23.119 1.00 95.44 408 TYR A O 1
ATOM 3158 N N . ARG A 1 409 ? 14.076 10.552 -22.062 1.00 95.25 409 ARG A N 1
ATOM 3159 C CA . ARG A 1 409 ? 14.658 11.265 -20.930 1.00 95.25 409 ARG A CA 1
ATOM 3160 C C . ARG A 1 409 ? 16.117 11.558 -21.203 1.00 95.25 409 ARG A C 1
ATOM 3162 O O . ARG A 1 409 ? 16.824 10.747 -21.796 1.00 95.25 409 ARG A O 1
ATOM 3169 N N . PHE A 1 410 ? 16.554 12.713 -20.736 1.00 94.19 410 PHE A N 1
ATOM 3170 C CA . PHE A 1 410 ? 17.904 13.221 -20.880 1.00 94.19 410 PHE A CA 1
ATOM 3171 C C . PHE A 1 410 ? 18.439 13.614 -19.507 1.00 94.19 410 PHE A C 1
ATOM 3173 O O . PHE A 1 410 ? 17.786 14.362 -18.781 1.00 94.19 410 PHE A O 1
ATOM 3180 N N . TYR A 1 411 ? 19.652 13.191 -19.172 1.00 94.00 411 TYR A N 1
ATOM 3181 C CA . TYR A 1 411 ? 20.304 13.567 -17.920 1.00 94.00 411 TYR A CA 1
ATOM 3182 C C . TYR A 1 411 ? 21.714 14.118 -18.208 1.00 94.00 411 TYR A C 1
ATOM 3184 O O . TYR A 1 411 ? 22.569 13.354 -18.662 1.00 94.00 411 TYR A O 1
ATOM 3192 N N . PRO A 1 412 ? 21.977 15.422 -17.965 1.00 91.56 412 PRO A N 1
ATOM 3193 C CA . PRO A 1 412 ? 23.316 16.019 -18.016 1.00 91.56 412 PRO A CA 1
ATOM 3194 C C . PRO A 1 412 ? 24.067 15.810 -16.693 1.00 91.56 412 PRO A C 1
ATOM 3196 O O . PRO A 1 412 ? 23.475 15.335 -15.724 1.00 91.56 412 PRO A O 1
ATOM 3199 N N . PRO A 1 413 ? 25.326 16.262 -16.567 1.00 87.25 413 PRO A N 1
ATOM 3200 C CA . PRO A 1 413 ? 25.925 16.523 -15.260 1.00 87.25 413 PRO A CA 1
ATOM 3201 C C . PRO A 1 413 ? 25.112 17.583 -14.486 1.00 87.25 413 PRO A C 1
ATOM 3203 O O . PRO A 1 413 ? 24.583 18.515 -15.090 1.00 87.25 413 PRO A O 1
ATOM 3206 N N . GLY A 1 414 ? 25.006 17.460 -13.159 1.00 84.25 414 GLY A N 1
ATOM 3207 C CA . GLY A 1 414 ? 24.217 18.374 -12.311 1.00 84.25 414 GLY A CA 1
ATOM 3208 C C . GLY A 1 414 ? 22.819 17.848 -11.971 1.00 84.25 414 GLY A C 1
ATOM 3209 O O . GLY A 1 414 ? 22.608 16.641 -11.937 1.00 84.25 414 GLY A O 1
ATOM 3210 N N . ASN A 1 415 ? 21.852 18.728 -11.715 1.00 82.81 415 ASN A N 1
ATOM 3211 C CA . ASN A 1 415 ? 20.556 18.351 -11.131 1.00 82.81 415 ASN A CA 1
ATOM 3212 C C . ASN A 1 415 ? 19.357 18.380 -12.100 1.00 82.81 415 ASN A C 1
ATOM 3214 O O . ASN A 1 415 ? 18.290 17.858 -11.772 1.00 82.81 415 ASN A O 1
ATOM 3218 N N . GLY A 1 416 ? 19.526 18.961 -13.290 1.00 80.50 416 GLY A N 1
ATOM 3219 C CA . GLY A 1 416 ? 18.472 19.049 -14.302 1.00 80.50 416 GLY A CA 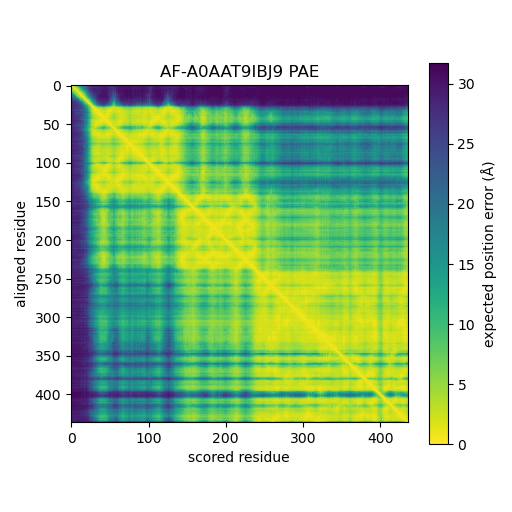1
ATOM 3220 C C . GLY A 1 416 ? 18.163 17.711 -14.978 1.00 80.50 416 GLY A C 1
ATOM 3221 O O . GLY A 1 416 ? 18.979 16.787 -14.999 1.00 80.50 416 GLY A O 1
ATOM 3222 N N . THR A 1 417 ? 16.974 17.605 -15.562 1.00 89.38 417 THR A N 1
ATOM 3223 C CA . THR A 1 417 ? 16.569 16.525 -16.474 1.00 89.38 417 THR A CA 1
ATOM 3224 C C . THR A 1 417 ? 15.899 17.144 -17.688 1.00 89.38 417 THR A C 1
ATOM 3226 O O . THR A 1 417 ? 15.343 18.234 -17.609 1.00 89.38 417 THR A O 1
ATOM 3229 N N . GLY A 1 418 ? 15.983 16.472 -18.824 1.00 92.06 418 GLY A N 1
ATOM 3230 C CA . GLY A 1 418 ? 15.325 16.877 -20.050 1.00 92.06 418 GLY A CA 1
ATOM 3231 C C . GLY A 1 418 ? 14.313 15.842 -20.533 1.00 92.06 418 GLY A C 1
ATOM 3232 O O . GLY A 1 418 ? 14.498 14.642 -20.310 1.00 92.06 418 GLY A O 1
ATOM 3233 N N . ARG A 1 419 ? 13.260 16.302 -21.211 1.00 93.56 419 ARG A N 1
ATOM 3234 C CA . ARG A 1 419 ? 12.231 15.470 -21.849 1.00 93.56 419 ARG A CA 1
ATOM 3235 C C . ARG A 1 419 ? 11.909 16.001 -23.246 1.00 93.56 419 ARG A C 1
ATOM 3237 O O . ARG A 1 419 ? 11.334 17.076 -23.378 1.00 93.56 419 ARG A O 1
ATOM 3244 N N . TRP A 1 420 ? 12.223 15.228 -24.281 1.00 94.44 420 TRP A N 1
ATOM 3245 C CA . TRP A 1 420 ? 11.960 15.583 -25.685 1.00 94.44 420 TRP A CA 1
ATOM 3246 C C . TRP A 1 420 ? 11.470 14.371 -26.473 1.00 94.44 420 TRP A C 1
ATOM 3248 O O . TRP A 1 420 ? 11.621 13.247 -26.019 1.00 94.44 420 TRP A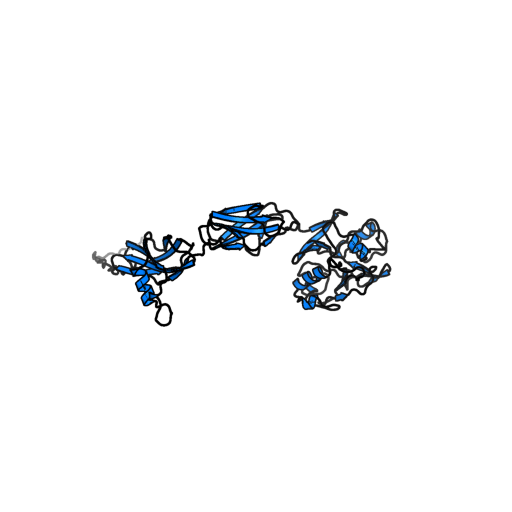 O 1
ATOM 3258 N N . ASN A 1 421 ? 10.898 14.595 -27.652 1.00 93.31 421 ASN A N 1
ATOM 3259 C CA . ASN A 1 421 ? 10.400 13.561 -28.570 1.00 93.31 421 ASN A CA 1
ATOM 3260 C C . ASN A 1 421 ? 10.778 13.864 -30.036 1.00 93.31 421 ASN A C 1
ATOM 3262 O O . ASN A 1 421 ? 10.080 13.494 -30.977 1.00 93.31 421 ASN A O 1
ATOM 3266 N N . ASN A 1 422 ? 11.877 14.594 -30.235 1.00 93.12 422 ASN A N 1
ATOM 3267 C CA . ASN A 1 422 ? 12.308 15.129 -31.530 1.00 93.12 422 ASN A CA 1
ATOM 3268 C C . ASN A 1 422 ? 13.425 14.309 -32.203 1.00 93.12 422 ASN A C 1
ATOM 3270 O O . ASN A 1 422 ? 13.990 14.754 -33.203 1.00 93.12 422 ASN A O 1
ATOM 3274 N N . TRP A 1 423 ? 13.781 13.145 -31.654 1.00 93.62 423 TRP A N 1
ATOM 3275 C CA . TRP A 1 423 ? 14.787 12.250 -32.226 1.00 93.62 423 TRP A CA 1
ATOM 3276 C C . TRP A 1 423 ? 14.142 11.088 -32.976 1.00 93.62 423 TRP A C 1
ATOM 3278 O O . TRP A 1 423 ? 13.075 10.624 -32.578 1.00 93.62 423 TRP A O 1
ATOM 3288 N N . PRO A 1 424 ? 14.774 10.601 -34.058 1.00 94.62 424 PRO A N 1
ATOM 3289 C CA . PRO A 1 424 ? 14.250 9.463 -34.794 1.00 94.62 424 PRO A CA 1
ATOM 3290 C C . PRO A 1 424 ? 14.376 8.169 -33.978 1.00 94.62 424 PRO A C 1
ATOM 3292 O O . PRO A 1 424 ? 15.338 7.973 -33.235 1.00 94.62 424 PRO A O 1
ATOM 3295 N N . ASN A 1 425 ? 13.457 7.231 -34.201 1.00 94.31 425 ASN A N 1
ATOM 3296 C CA . ASN A 1 425 ? 13.405 5.937 -33.507 1.00 94.31 425 ASN A CA 1
ATOM 3297 C C . ASN A 1 425 ? 14.655 5.057 -33.719 1.00 94.31 425 ASN A C 1
ATOM 3299 O O . ASN A 1 425 ? 14.866 4.098 -32.978 1.00 94.31 425 ASN A O 1
ATOM 3303 N N . CYS A 1 426 ? 15.501 5.380 -34.707 1.00 95.31 426 CYS A N 1
ATOM 3304 C CA . CYS A 1 426 ? 16.761 4.684 -34.968 1.00 95.31 426 CYS A CA 1
ATOM 3305 C C . CYS A 1 426 ? 17.900 5.050 -34.005 1.00 95.31 426 CYS A C 1
ATOM 3307 O O . CYS A 1 426 ? 18.954 4.420 -34.059 1.00 95.31 426 CYS A O 1
ATOM 3309 N N . VAL A 1 427 ? 17.744 6.059 -33.143 1.00 97.12 427 VAL A N 1
ATOM 3310 C CA . VAL A 1 427 ? 18.785 6.381 -32.159 1.00 97.12 427 VAL A CA 1
ATOM 3311 C C . VAL A 1 427 ? 18.842 5.269 -31.107 1.00 97.12 427 VAL A C 1
ATOM 3313 O O . VAL A 1 427 ? 17.825 4.867 -30.548 1.00 97.12 427 VAL A O 1
ATOM 3316 N N . GLY A 1 428 ? 20.043 4.766 -30.830 1.00 97.69 428 GLY A N 1
ATOM 3317 C CA . GLY A 1 428 ? 20.285 3.806 -29.763 1.00 97.69 428 GLY A CA 1
ATOM 3318 C C . GLY A 1 428 ? 20.346 4.500 -28.405 1.00 97.69 428 GLY A C 1
ATOM 3319 O O . GLY A 1 428 ? 21.327 5.199 -28.140 1.00 97.69 428 GLY A O 1
ATOM 3320 N N . LEU A 1 429 ? 19.350 4.281 -27.541 1.00 98.25 429 LEU A N 1
ATOM 3321 C CA . LEU A 1 429 ? 19.307 4.804 -26.167 1.00 98.25 429 LEU A CA 1
ATOM 3322 C C . LEU A 1 429 ? 19.252 3.667 -25.139 1.00 98.25 429 LEU A C 1
ATOM 3324 O O . LEU A 1 429 ? 18.882 2.538 -25.462 1.00 98.25 429 LEU A O 1
ATOM 3328 N N . SER A 1 430 ? 19.605 3.967 -23.888 1.00 98.31 430 SER A N 1
ATOM 3329 C CA . SER A 1 430 ? 19.421 3.016 -22.786 1.00 98.31 430 SER A CA 1
ATOM 3330 C C . SER A 1 430 ? 17.931 2.796 -22.512 1.00 98.31 430 SER A C 1
ATOM 3332 O O . SER A 1 430 ? 17.086 3.617 -22.873 1.00 98.31 430 SER A O 1
ATOM 3334 N N . VAL A 1 431 ? 17.587 1.690 -21.853 1.00 97.31 431 VAL A N 1
ATOM 3335 C CA . VAL A 1 431 ? 16.194 1.385 -21.505 1.00 97.31 431 VAL A CA 1
ATOM 3336 C C . VAL A 1 431 ? 16.080 0.918 -20.058 1.00 97.31 431 VAL A C 1
ATOM 3338 O O . VAL A 1 431 ? 17.004 0.321 -19.493 1.00 97.31 431 VAL A O 1
ATOM 3341 N N . ARG A 1 432 ? 14.931 1.230 -19.461 1.00 96.88 432 ARG A N 1
ATOM 3342 C CA . ARG A 1 432 ? 14.484 0.786 -18.141 1.00 96.88 432 ARG A CA 1
ATOM 3343 C C . ARG A 1 432 ? 13.138 0.098 -18.334 1.00 96.88 432 ARG A C 1
ATOM 3345 O O . ARG A 1 432 ? 12.255 0.670 -18.971 1.00 96.88 432 ARG A O 1
ATOM 3352 N N . TYR A 1 433 ? 13.013 -1.114 -17.810 1.00 97.69 433 TYR A N 1
ATOM 3353 C CA . TYR A 1 433 ? 11.755 -1.848 -17.827 1.00 97.69 433 TYR A CA 1
ATOM 3354 C C . TYR A 1 433 ? 11.077 -1.796 -16.467 1.00 97.69 433 TYR A C 1
ATOM 3356 O O . TYR A 1 433 ? 11.745 -1.759 -15.426 1.00 97.69 433 TYR A O 1
ATOM 3364 N N . VAL A 1 434 ? 9.750 -1.800 -16.520 1.00 95.75 434 VAL A N 1
ATOM 3365 C CA . VAL A 1 434 ? 8.852 -1.653 -15.379 1.00 95.75 434 VAL A CA 1
ATOM 3366 C C . VAL A 1 434 ? 7.833 -2.787 -15.382 1.00 95.75 434 VAL A C 1
ATOM 3368 O O . VAL A 1 434 ? 7.606 -3.416 -16.417 1.00 95.75 434 VAL A O 1
ATOM 3371 N N . ARG A 1 435 ? 7.294 -3.094 -14.206 1.00 91.31 435 ARG A N 1
ATOM 3372 C CA . ARG A 1 435 ? 6.235 -4.074 -13.983 1.00 91.31 435 ARG A CA 1
ATOM 3373 C C . ARG A 1 435 ? 5.238 -3.546 -12.948 1.00 91.31 435 ARG A C 1
ATOM 3375 O O . ARG A 1 435 ? 5.665 -3.027 -11.913 1.00 91.31 435 ARG A O 1
ATOM 3382 N N . ASP A 1 436 ? 3.951 -3.727 -13.233 1.00 78.75 436 ASP A N 1
ATOM 3383 C CA . ASP A 1 436 ? 2.811 -3.286 -12.407 1.00 78.75 436 ASP A CA 1
ATOM 3384 C C . ASP A 1 436 ? 2.512 -4.152 -11.173 1.00 78.75 436 ASP A C 1
ATOM 3386 O O . ASP A 1 436 ? 2.877 -5.355 -11.162 1.00 78.75 436 ASP A O 1
#

Radius of gyration: 38.05 Å; Cα contacts (8 Å, |Δi|>4): 1076; chains: 1; bounding box: 91×47×126 Å

pLDDT: mean 89.73, std 13.92, range [29.17, 98.56]

Mean predicted aligned error: 10.92 Å

Nearest PDB structures (foldseek):
  2v5y-assembly1_A  TM=3.500E-01  e=5.790E-07  Homo sapiens
  6dg5-assembly1_B  TM=3.896E-01  e=1.435E-05  Mus musculus
  1n26-assembly1_A  TM=3.376E-01  e=1.053E-06  Homo sapiens
  5fuc-assembly2_C  TM=3.539E-01  e=4.498E-05  Homo sapiens
  8d7h-assembly1_E  TM=3.243E-01  e=1.035E-05  Homo sapiens

Secondary structure (DSSP, 8-state):
------------------------PPPPPPPEEEE---BS--SSEEEEEEEEE-TTS---EEEEEEEE--GGGB-TTS-B-HHHHHHHHHHHSEEEEE-SSSEEEEEEE-PPTT-EEEEEEEEEETTEEEE---EEEEPPPSS--EEEE-S--EE-TTS-EEEEEEEEE-TTS--SEEEEEEESSSS--TTSEEEE--S-SEEEEEEE--PPBT-EEEEEEEEEETTEEEE-PPEEEEB--SEEE-TTT--EEEEEEETTEEEE-S------SS-BTTTEE-TT---S-HHHHTTSTTHHHH--EE-HHHHHHTPPTT-EE-BHHHHHHHHHTTT--HHHHH--EEE-S-GGGGB-TTSSSSSTTTTS--B--EEEE-TTS-EEEETT-EEEE-BPPTTPPTTPPPPEEEE-SSS-EEEE--S-TTSBBB--EEE-

Solvent-accessible surface area (backbone atoms only — not comparable to full-atom values): 23531 Å² total; per-residue (Å²): 134,82,90,81,90,86,85,90,81,92,80,82,92,75,85,75,78,76,76,76,72,76,76,74,71,71,76,44,43,43,24,48,38,42,40,51,79,64,43,82,46,15,10,36,32,32,35,40,35,31,41,46,42,42,40,81,36,70,64,76,49,33,32,36,23,31,28,70,73,52,80,82,29,38,46,100,85,71,46,81,33,63,73,47,40,59,51,43,28,69,74,71,22,57,72,44,76,26,71,88,52,50,74,32,57,38,76,50,70,82,47,60,52,67,33,52,30,38,37,28,24,35,28,24,30,98,62,34,73,26,65,21,59,75,43,79,50,63,29,19,47,84,36,32,27,42,37,36,48,54,97,64,66,48,76,55,85,65,30,27,38,39,42,44,29,31,32,82,38,40,20,25,35,70,38,72,37,28,33,43,21,31,33,78,47,81,82,47,47,93,86,48,53,68,50,84,72,50,41,71,75,41,75,50,72,51,71,52,70,82,46,58,57,82,39,62,30,24,35,26,20,36,28,28,21,93,64,34,74,24,61,20,70,73,43,82,45,71,30,69,62,75,52,47,65,42,88,91,77,65,54,72,34,46,42,48,77,52,90,83,33,37,30,44,28,46,47,47,54,89,74,65,100,69,47,48,54,69,41,28,47,42,78,99,55,91,65,58,54,56,76,65,50,61,71,40,85,48,34,86,70,41,14,28,22,25,9,48,71,48,47,60,72,66,43,53,92,85,38,40,47,32,24,55,66,56,52,30,57,50,46,35,75,50,68,41,50,72,68,50,49,66,52,64,42,77,31,67,64,41,57,30,25,42,22,17,75,87,50,81,64,93,45,32,34,71,66,60,42,33,50,48,41,50,12,38,32,50,58,75,58,60,75,41,52,65,77,56,21,25,35,31,54,26,27,72,59,91,87,64,67,94,84,71,66,51,43,32,43,34,36,57,80,58,32,49,36,32,36,49,47,88,70,66,58,55,36,16,23,27,42,42,44,29,30,119